Protein 6ORI (pdb70)

Foldseek 3Di:
DFDWLQDDDDDDPDADFFFFWFEKDKAWDACEDCQQVFFKIFIKIKTAGQAFDDDQQKKKKKAWFPLQQVFWDWKWWAAFDDDPQDIATFAWDPDPPPGTHRMTMAGCDVVHSHHYDRHDHAAMTMGGGIMTGGNDGNNVSDVVCPPVNCQFFFIKMKMFMFGVVVVRHTNPNHMAMAGHHYPVDCVVVVFAADPWPQQWFDAKAKIKGWADAFDAAQVRQGGQHHQTWIKIKIKTQTRGFAACVPGTDLDDKKKKKFWFLLCVVFFDWKWKWEADQDSGRGDGDRNRTHTQDIWDADPPPPDPRRRMTIDTDNDRCSRWVCNHRGSRMTIIMMIGHGNHHPVVSVVVVVTHWIKMKIAMGHPVRHGRHNSIYMHTRGGHD

InterPro domains:
  IPR005877 YSIRK Gram-positive signal peptide [PF04650] (18-41)
  IPR005877 YSIRK Gram-positive signal peptide [TIGR01168] (12-50)
  IPR012706 Rib/alpha/Esp surface antigen repeat [TIGR02331] (1009-1084)
  IPR012706 Rib/alpha/Esp surface antigen repeat [TIGR02331] (1088-1166)
  IPR012706 Rib/alpha/Esp surface antigen repeat [TIGR02331] (1170-1248)
  IPR012706 Rib/alpha/Esp surface antigen repeat [TIGR02331] (1252-1331)
  IPR012706 Rib/alpha/Esp surface antigen repeat [TIGR02331] (1334-1412)
  IPR012706 Rib/alpha/Esp surface antigen repeat [TIGR02331] (1416-1494)
  IPR012706 Rib/alpha/Esp surface antigen repeat [TIGR02331] (1498-1576)
  IPR012706 Rib/alpha/Esp surface antigen repeat [TIGR02331] (1580-1659)
  IPR012706 Rib/alpha/Esp surface antigen repeat [TIGR02331] (1662-1737)
  IPR013783 Immunoglobulin-like fold [G3DSA:2.60.40.10] (1728-1803)
  IPR019931 LPXTG cell wall anchor motif [PF00746] (1830-1872)
  IPR019931 LPXTG cell wall anchor motif [PS50847] (1837-1873)
  IPR041498 Bacterial Ig domain [PF17936] (1729-1807)
  IPR044055 Long Rib domain [PF18957] (643-741)
  IPR059115 Rib domain [PF08428] (572-639)
  IPR059115 Rib domain [PF08428] (998-1073)
  IPR059115 Rib domain [PF08428] (1077-1155)
  IPR059115 Rib domain [PF08428] (1159-1237)

Organism: Enterococcus faecalis (NCBI:txid1351)

Secondary structure (DSSP, 8-state):
--SGGG-SSS----BPPP-SEEEEEEEEPPB-GGGGGSSEEEEEEEEEESS---STTEEEEEEE-HHHHTTEEEEEEPPPSSS-PPPEEPEEEE-TTS-EEEEEEEESBGGGTSSB-TT--SS-EEEEEEEEEESS-HHHHHHHH-HHHHHHS--EEEEEEEEGGGTTEEEEEEEEEEE--BTT--GGGGSPBPSTTTTSEEEEEEEEEEEPTT-B-TTSS-B--TT-EEEEEEEEEESS---HHHH--SPSPEEEEE--GGGGGGEEEEEEEE----SSS----GGG-EEEEE-----STT-TTTTEEEEE-TTGGGT----TTS---EEEEEEEEESS-HHHHHHHH--PPEEEEEEEE-TTSPBPTT--EEEEE----

Nearest PDB structures (foldseek):
  6ori-assembly1_A  TM=1.003E+00  e=2.672E-83  Enterococcus faecalis
  7c7r-assembly2_A  TM=8.256E-01  e=6.782E-37  Staphylococcus aureus
  7c7u-assembly1_A  TM=8.226E-01  e=1.127E-35  Staphylococcus aureus
  7c7u-assembly2_B  TM=8.183E-01  e=2.722E-35  Staphylococcus aureus
  6avq-assembly1_A  TM=2.941E-01  e=1.364E-05  Homo sapiens

Radius of gyration: 20.1 Å; Cα contacts (8 Å, |Δi|>4): 1042; chains: 1; bounding box: 44×48×53 Å

B-factor: mean 13.06, std 10.18, range [2.98, 78.97]

Structure (mmCIF, N/CA/C/O backbone):
data_6ORI
#
_entry.id   6ORI
#
_cell.length_a   39.85
_cell.length_b   49.96
_cell.length_c   51.2399
_cell.angle_alpha   107.36
_cell.angle_beta   111.42
_cell.angle_gamma   90.43
#
_symmetry.space_group_name_H-M   'P 1'
#
loop_
_entity.id
_entity.type
_entity.pdbx_description
1 polymer EF0056
2 non-polymer 'CALCIUM ION'
3 water water
#
loop_
_atom_site.group_PDB
_atom_site.id
_atom_site.type_symbol
_atom_site.label_atom_id
_atom_site.label_alt_id
_atom_site.label_comp_id
_atom_site.label_asym_id
_atom_site.label_entity_id
_atom_site.label_seq_id
_atom_site.pdbx_PDB_ins_code
_atom_site.Cartn_x
_atom_site.Cartn_y
_atom_site.Cartn_z
_atom_site.occupancy
_atom_site.B_iso_or_equiv
_atom_site.auth_seq_id
_atom_site.auth_comp_id
_atom_site.auth_asym_id
_atom_site.auth_atom_id
_atom_site.pdbx_PDB_model_num
ATOM 1 N N . ASN A 1 11 ? -15.90500 -8.93200 -7.71700 1.000 40.30000 58 ASN A N 1
ATOM 2 C CA . ASN A 1 11 ? -15.07900 -8.54200 -6.57900 1.000 29.18000 58 ASN A CA 1
ATOM 3 C C . ASN A 1 11 ? -14.29700 -7.26200 -6.86500 1.000 30.99000 58 ASN A C 1
ATOM 4 O O . ASN A 1 11 ? -13.35300 -7.26400 -7.66300 1.000 18.97000 58 ASN A O 1
ATOM 9 N N . TYR A 1 12 ? -14.69600 -6.17700 -6.20200 1.000 18.38000 59 TYR A N 1
ATOM 10 C CA . TYR A 1 12 ? -14.03900 -4.88000 -6.36900 1.000 19.30000 59 TYR A CA 1
ATOM 11 C C . TYR A 1 12 ? -13.14500 -4.54900 -5.18000 1.000 14.90000 59 TYR A C 1
ATOM 12 O O . TYR A 1 12 ? -12.75100 -3.40000 -5.01100 1.000 18.39000 59 TYR A O 1
ATOM 21 N N . SER A 1 13 ? -12.82100 -5.54800 -4.36200 1.000 14.62000 60 SER A N 1
ATOM 22 C CA . SER A 1 13 ? -11.98300 -5.33900 -3.18100 1.000 17.18000 60 SER A CA 1
ATOM 23 C C . SER A 1 13 ? -10.50200 -5.21900 -3.53800 1.000 13.92000 60 SER A C 1
ATOM 24 O O . SER A 1 13 ? -10.03300 -5.76200 -4.55300 1.000 11.37000 60 SER A O 1
ATOM 27 N N . ALA A 1 14 ? -9.75400 -4.53600 -2.68400 1.000 13.57000 61 ALA A N 1
ATOM 28 C CA . ALA A 1 14 ? -8.32100 -4.39400 -2.90900 1.000 12.37000 61 ALA A CA 1
ATOM 29 C C . ALA A 1 14 ? -7.70300 -5.78400 -2.92200 1.000 9.35000 61 ALA A C 1
ATOM 30 O O . ALA A 1 14 ? -8.02600 -6.63500 -2.07000 1.000 11.42000 61 ALA A O 1
ATOM 32 N N . SER A 1 15 ? -6.85500 -6.03400 -3.91400 1.000 11.02000 62 SER A N 1
ATOM 33 C CA . SER A 1 15 ? -6.19400 -7.32300 -4.10100 1.000 10.48000 62 SER A CA 1
ATOM 34 C C . SER A 1 15 ? -7.17700 -8.46300 -4.37800 1.000 10.33000 62 SER A C 1
ATOM 35 O O . SER A 1 15 ? -6.78000 -9.60800 -4.35600 1.000 10.11000 62 SER A O 1
ATOM 38 N N . GLY A 1 16 ? -8.44300 -8.15200 -4.65300 1.000 12.10000 63 GLY A N 1
ATOM 39 C CA . GLY A 1 16 ? -9.43100 -9.20600 -4.87000 1.000 9.74000 63 GLY A CA 1
ATOM 40 C C . GLY A 1 16 ? -9.66000 -10.06500 -3.64000 1.000 16.71000 63 GLY A C 1
ATOM 41 O O . GLY A 1 16 ? -10.13700 -11.19500 -3.75200 1.000 17.35000 63 GLY A O 1
ATOM 42 N N . ASN A 1 17 ? -9.31900 -9.53500 -2.46900 1.000 11.72000 64 ASN A N 1
ATOM 43 C CA . ASN A 1 17 ? -9.42700 -10.27500 -1.22100 1.000 15.06000 64 ASN A CA 1
ATOM 44 C C . ASN A 1 17 ? -10.88000 -10.64700 -1.00100 1.000 16.66000 64 ASN A C 1
ATOM 45 O O . ASN A 1 17 ? -11.76200 -9.79500 -1.07400 1.000 18.40000 64 ASN A O 1
ATOM 50 N N A THR A 1 18 ? -11.13700 -11.92500 -0.74800 0.300 17.53000 65 THR A N 1
ATOM 51 N N B THR A 1 18 ? -11.11700 -11.91900 -0.69600 0.700 17.07000 65 THR A N 1
ATOM 52 C CA A THR A 1 18 ? -12.51300 -12.41100 -0.70800 0.300 27.92000 65 THR A CA 1
ATOM 53 C CA B THR A 1 18 ? -12.47300 -12.45600 -0.71000 0.700 27.84000 65 THR A CA 1
ATOM 54 C C A THR A 1 18 ? -13.22000 -12.10600 0.60800 0.300 32.66000 65 THR A C 1
ATOM 55 C C B THR A 1 18 ? -13.23300 -12.25300 0.60000 0.700 32.83000 65 THR A C 1
ATOM 56 O O A THR A 1 18 ? -14.38500 -11.70300 0.60600 0.300 32.62000 65 THR A O 1
ATOM 57 O O B THR A 1 18 ? -14.45200 -12.06700 0.58400 0.700 33.72000 65 THR A O 1
ATOM 64 N N . PHE A 1 19 ? -12.51600 -12.28500 1.72400 1.000 19.02000 66 PHE A N 1
ATOM 65 C CA . PHE A 1 19 ? -13.14300 -12.17800 3.04300 1.000 22.58000 66 PHE A CA 1
ATOM 66 C C . PHE A 1 19 ? -12.57000 -11.01600 3.84200 1.000 17.08000 66 PHE A C 1
ATOM 67 O O . PHE A 1 19 ? -11.38900 -10.99600 4.19700 1.000 21.43000 66 PHE A O 1
ATOM 75 N N . GLN A 1 20 ? -13.43400 -10.04400 4.11000 1.000 16.47000 67 GLN A N 1
ATOM 76 C CA . GLN A 1 20 ? -13.04600 -8.81000 4.77400 1.000 15.85000 67 GLN A CA 1
ATOM 77 C C . GLN A 1 20 ? -14.29700 -7.98700 5.03400 1.000 19.56000 67 GLN A C 1
ATOM 78 O O . GLN A 1 20 ? -15.38100 -8.29200 4.53200 1.000 20.25000 67 GLN A O 1
ATOM 84 N N . GLU A 1 21 ? -14.13900 -6.93100 5.81800 1.000 16.54000 68 GLU A N 1
ATOM 85 C CA . GLU A 1 21 ? -15.23400 -6.00700 6.07600 1.000 16.94000 68 GLU A CA 1
ATOM 86 C C . GLU A 1 21 ? -15.49100 -5.10700 4.87000 1.000 16.55000 68 GLU A C 1
ATOM 87 O O . GLU A 1 21 ? -14.58900 -4.40600 4.40900 1.000 15.78000 68 GLU A O 1
ATOM 93 N N . ASN A 1 22 ? -16.72500 -5.13400 4.36200 1.000 18.89000 69 ASN A N 1
ATOM 94 C CA . ASN A 1 22 ? -17.16100 -4.24200 3.28000 1.000 17.92000 69 ASN A CA 1
ATOM 95 C C . ASN A 1 22 ? -18.46600 -3.55000 3.66300 1.000 19.19000 69 ASN A C 1
ATOM 96 O O . ASN A 1 22 ? -19.48500 -3.75600 3.00900 1.000 20.74000 69 ASN A O 1
ATOM 101 N N . PRO A 1 23 ? -18.44200 -2.75100 4.74000 1.000 18.04000 70 PRO A N 1
ATOM 102 C CA . PRO A 1 23 ? -19.64400 -2.08300 5.25600 1.000 17.06000 70 PRO A CA 1
ATOM 103 C C . PRO A 1 23 ? -20.09000 -0.87100 4.44300 1.000 15.29000 70 PRO A C 1
ATOM 104 O O . PRO A 1 23 ? -21.20500 -0.39200 4.66000 1.000 23.12000 70 PRO A O 1
ATOM 108 N N . GLY A 1 24 ? -19.24000 -0.37900 3.55200 1.000 15.18000 71 GLY A N 1
ATOM 109 C CA . GLY A 1 24 ? -19.54200 0.83000 2.81600 1.000 14.73000 71 GLY A CA 1
ATOM 110 C C . GLY A 1 24 ? -18.52000 1.88000 3.18100 1.000 11.83000 71 GLY A C 1
ATOM 111 O O . GLY A 1 24 ? -17.54000 1.58300 3.86400 1.000 14.14000 71 GLY A O 1
ATOM 112 N N .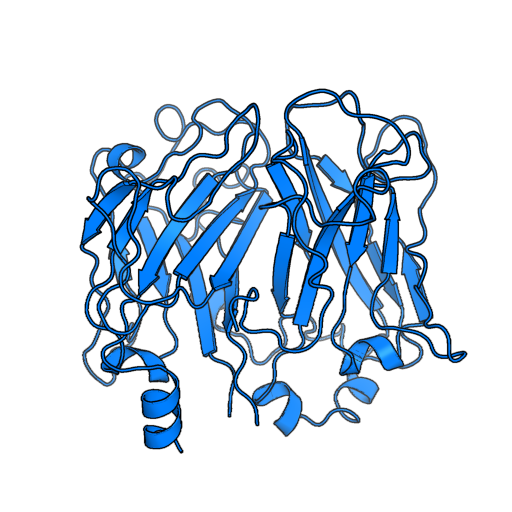 TYR A 1 25 ? -18.76000 3.09900 2.71900 1.000 14.10000 72 TYR A N 1
ATOM 113 C CA . TYR A 1 25 ? -17.78800 4.17600 2.82600 1.000 11.94000 72 TYR A CA 1
ATOM 114 C C . TYR A 1 25 ? -18.36600 5.35600 3.55900 1.000 13.13000 72 TYR A C 1
ATOM 115 O O . TYR A 1 25 ? -19.54300 5.68600 3.41500 1.000 14.68000 72 TYR A O 1
ATOM 124 N N . THR A 1 26 ? -17.52800 5.99400 4.36800 1.000 8.81000 73 THR A N 1
ATOM 125 C CA . THR A 1 26 ? -17.86500 7.29300 4.91600 1.000 10.14000 73 THR A CA 1
ATOM 126 C C . THR A 1 26 ? -17.75000 8.33500 3.79300 1.000 9.54000 73 THR A C 1
ATOM 127 O O . THR A 1 26 ? -17.17600 8.07200 2.72300 1.000 9.10000 73 THR A O 1
ATOM 131 N N . LYS A 1 27 ? -18.24500 9.53600 4.05300 1.000 10.52000 74 LYS A N 1
ATOM 132 C CA . LYS A 1 27 ? -17.89400 10.66400 3.22400 1.000 8.77000 74 LYS A CA 1
ATOM 133 C C . LYS A 1 27 ? -16.37500 10.79000 3.21400 1.000 8.65000 74 LYS A C 1
ATOM 134 O O . LYS A 1 27 ? -15.68300 10.30400 4.12100 1.000 8.91000 74 LYS A O 1
ATOM 140 N N . ASN A 1 28 ? -15.84800 11.45800 2.20500 1.000 7.75000 75 ASN A N 1
ATOM 141 C CA . ASN A 1 28 ? -14.42000 11.66800 2.12100 1.000 8.35000 75 ASN A CA 1
ATOM 142 C C . ASN A 1 28 ? -13.99100 12.66700 3.17000 1.000 9.24000 75 ASN A C 1
ATOM 143 O O . ASN A 1 28 ? -14.54000 13.76600 3.28200 1.000 12.09000 75 ASN A O 1
ATOM 148 N N . TYR A 1 29 ? -13.04900 12.24000 3.99400 1.000 6.44000 76 TYR A N 1
ATOM 149 C CA . TYR A 1 29 ? -12.55600 13.04100 5.10500 1.000 7.66000 76 TYR A CA 1
ATOM 150 C C . TYR A 1 29 ? -11.18300 13.63000 4.75200 1.000 6.03000 76 TYR A C 1
ATOM 151 O O . TYR A 1 29 ? -10.81600 13.68400 3.59800 1.000 7.87000 76 TYR A O 1
ATOM 160 N N . ASN A 1 30 ? -10.42200 14.04700 5.75300 1.000 6.54000 77 ASN A N 1
ATOM 161 C CA . ASN A 1 30 ? -9.18300 14.76900 5.52900 1.000 7.93000 77 ASN A CA 1
ATOM 162 C C . ASN A 1 30 ? -7.95100 13.99000 5.98200 1.000 8.77000 77 ASN A C 1
ATOM 163 O O . ASN A 1 30 ? -6.87800 14.55300 6.14100 1.000 7.86000 77 ASN A O 1
ATOM 168 N N . PHE A 1 31 ? -8.11400 12.70000 6.20000 1.000 6.43000 78 PHE A N 1
ATOM 169 C CA . PHE A 1 31 ? -6.96300 11.80400 6.37900 1.000 5.66000 78 PHE A CA 1
ATOM 170 C C . PHE A 1 31 ? -6.36600 11.56000 5.01400 1.000 7.06000 78 PHE A C 1
ATOM 171 O O . PHE A 1 31 ? -7.10100 11.55000 4.02100 1.000 7.18000 78 PHE A O 1
ATOM 179 N N . SER A 1 32 ? -5.05900 11.34400 4.91500 1.000 5.66000 79 SER A N 1
ATOM 180 C CA . SER A 1 32 ? -4.46200 11.06700 3.61900 1.000 5.49000 79 SER A CA 1
ATOM 181 C C . SER A 1 32 ? -3.55900 9.85400 3.57600 1.000 4.18000 79 SER A C 1
ATOM 182 O O . SER A 1 32 ? -3.24500 9.40800 2.49200 1.000 6.19000 79 SER A O 1
ATOM 185 N N . ASP A 1 33 ? -3.16200 9.27900 4.70200 1.000 4.10000 80 ASP A N 1
ATOM 186 C CA . ASP A 1 33 ? -2.30100 8.10300 4.62800 1.000 4.50000 80 ASP A CA 1
ATOM 187 C C . ASP A 1 33 ? -2.42900 7.24800 5.86700 1.000 4.44000 80 ASP A C 1
ATOM 188 O O . ASP A 1 33 ? -2.59600 7.74500 6.97900 1.000 5.63000 80 ASP A O 1
ATOM 193 N N . LEU A 1 34 ? -2.37000 5.94100 5.62700 1.000 5.34000 81 LEU A N 1
ATOM 194 C CA . LEU A 1 34 ? -2.30400 4.94500 6.68800 1.000 5.61000 81 LEU A CA 1
ATOM 195 C C . LEU A 1 34 ? -1.60500 3.74500 6.09400 1.000 4.84000 81 LEU A C 1
ATOM 196 O O . LEU A 1 34 ? -2.03300 3.21500 5.07100 1.000 6.72000 81 LEU A O 1
ATOM 201 N N . GLN A 1 35 ? -0.48200 3.34300 6.68400 1.000 4.29000 82 GLN A N 1
ATOM 202 C CA . GLN A 1 35 ? 0.31200 2.24200 6.16000 1.000 4.51000 82 GLN A CA 1
ATOM 203 C C . GLN A 1 35 ? 0.77900 1.33200 7.27300 1.000 4.92000 82 GLN A C 1
ATOM 204 O O . GLN A 1 35 ? 1.05200 1.78800 8.38300 1.000 5.20000 82 GLN A O 1
ATOM 210 N N . PHE A 1 36 ? 0.87600 0.04000 6.95000 1.000 5.11000 83 PHE A N 1
ATOM 211 C CA . PHE A 1 36 ? 1.42700 -1.00000 7.81400 1.000 4.95000 83 PHE A CA 1
ATOM 212 C C . PHE A 1 36 ? 2.69100 -1.50800 7.16800 1.000 5.03000 83 PHE A C 1
ATOM 213 O O . PHE A 1 36 ? 2.66400 -1.98000 6.03300 1.000 7.04000 83 PHE A O 1
ATOM 221 N N . ASN A 1 37 ? 3.80800 -1.38900 7.88700 1.000 4.14000 84 ASN A N 1
ATOM 222 C CA . ASN A 1 37 ? 5.11000 -1.71300 7.31500 1.000 4.63000 84 ASN A CA 1
ATOM 223 C C . ASN A 1 37 ? 5.83400 -2.75000 8.17900 1.000 4.62000 84 ASN A C 1
ATOM 224 O O . ASN A 1 37 ? 6.58700 -2.40000 9.08300 1.000 5.55000 84 ASN A O 1
ATOM 229 N N . PRO A 1 38 ? 5.61000 -4.03300 7.87900 1.000 5.10000 85 PRO A N 1
ATOM 230 C CA . PRO A 1 38 ? 6.27100 -5.12100 8.60800 1.000 5.86000 85 PRO A CA 1
ATOM 231 C C . PRO A 1 38 ? 7.63000 -5.46400 8.01600 1.000 5.88000 85 PRO A C 1
ATOM 232 O O . PRO A 1 38 ? 7.84100 -5.32400 6.78600 1.000 8.68000 85 PRO A O 1
ATOM 236 N N A LYS A 1 39 ? 8.56100 -5.90100 8.85700 0.430 6.35000 86 LYS A N 1
ATOM 237 N N B LYS A 1 39 ? 8.53800 -5.92300 8.86300 0.570 6.33000 86 LYS A N 1
ATOM 238 C CA A LYS A 1 39 ? 9.83400 -6.41500 8.35500 0.430 6.71000 86 LYS A CA 1
ATOM 239 C CA B LYS A 1 39 ? 9.79200 -6.47400 8.37500 0.570 6.84000 86 LYS A CA 1
ATOM 240 C C A LYS A 1 39 ? 9.60800 -7.76400 7.66700 0.430 6.65000 86 LYS A C 1
ATOM 241 C C B LYS A 1 39 ? 9.53100 -7.75800 7.58600 0.570 6.82000 86 LYS A C 1
ATOM 242 O O A LYS A 1 39 ? 8.70200 -8.50900 8.03900 0.430 9.00000 86 LYS A O 1
ATOM 243 O O B LYS A 1 39 ? 8.53100 -8.45600 7.79400 0.570 7.69000 86 LYS A O 1
ATOM 254 N N . ALA A 1 40 ? 10.43700 -8.08700 6.67600 1.000 8.13000 87 ALA A N 1
ATOM 255 C CA . ALA A 1 40 ? 10.35900 -9.35800 5.95800 1.000 9.01000 87 ALA A CA 1
ATOM 256 C C . ALA A 1 40 ? 10.52600 -10.56400 6.88300 1.000 8.88000 87 ALA A C 1
ATOM 257 O O . ALA A 1 40 ? 11.29000 -10.49700 7.85600 1.000 10.27000 87 ALA A O 1
ATOM 259 N N . ILE A 1 41 ? 9.79200 -11.63500 6.59000 1.000 7.83000 88 ILE A N 1
ATOM 260 C CA . ILE A 1 41 ? 9.84000 -12.87500 7.37700 1.000 8.56000 88 ILE A CA 1
ATOM 261 C C . ILE A 1 41 ? 10.89500 -13.76300 6.74000 1.000 11.65000 88 ILE A C 1
ATOM 262 O O . ILE A 1 41 ? 10.58500 -14.69200 5.98900 1.000 12.99000 88 ILE A O 1
ATOM 267 N N . THR A 1 42 ? 12.13800 -13.43900 7.03800 1.000 12.02000 89 THR A N 1
ATOM 268 C CA . THR A 1 42 ? 13.28000 -14.07600 6.41700 1.000 13.14000 89 THR A CA 1
ATOM 269 C C . THR A 1 42 ? 14.35200 -14.35200 7.44900 1.000 15.27000 89 THR A C 1
ATOM 270 O O . THR A 1 42 ? 14.41900 -13.71400 8.51000 1.000 15.83000 89 THR A O 1
ATOM 274 N N . GLY A 1 43 ? 15.19800 -15.31900 7.12100 1.000 12.21000 90 GLY A N 1
ATOM 275 C CA . GLY A 1 43 ? 16.36500 -15.61800 7.91700 1.000 14.13000 90 GLY A CA 1
ATOM 276 C C . GLY A 1 43 ? 16.01600 -15.99300 9.33700 1.000 9.78000 90 GLY A C 1
ATOM 277 O O . GLY A 1 43 ? 15.18700 -16.86100 9.58100 1.000 13.36000 90 GLY A O 1
ATOM 278 N N . ASP A 1 44 ? 16.67300 -15.31300 10.25700 1.000 12.19000 91 ASP A N 1
ATOM 279 C CA . ASP A 1 44 ? 16.58100 -15.64800 11.65900 1.000 9.31000 91 ASP A CA 1
ATOM 280 C C . ASP A 1 44 ? 15.19800 -15.35300 12.24000 1.000 9.00000 91 ASP A C 1
ATOM 281 O O . ASP A 1 44 ? 14.88100 -15.85300 13.28900 1.000 8.66000 91 ASP A O 1
ATOM 286 N N . VAL A 1 45 ? 14.38600 -14.55100 11.55400 1.000 9.51000 92 VAL A N 1
ATOM 287 C CA . VAL A 1 45 ? 13.03000 -14.27400 12.02100 1.000 7.53000 92 VAL A CA 1
ATOM 288 C C . VAL A 1 45 ? 12.24500 -15.57000 12.14200 1.000 8.02000 92 VAL A C 1
ATOM 289 O O . VAL A 1 45 ? 11.41300 -15.72700 13.03000 1.000 7.53000 92 VAL A O 1
ATOM 293 N N . LEU A 1 46 ? 12.49000 -16.51500 11.24300 1.000 8.69000 93 LEU A N 1
ATOM 294 C CA . LEU A 1 46 ? 11.75000 -17.76600 11.24500 1.000 10.21000 93 LEU A CA 1
ATOM 295 C C . LEU A 1 46 ? 11.98400 -18.60200 12.50600 1.000 8.40000 93 LEU A C 1
ATOM 296 O O . LEU A 1 46 ? 11.14000 -19.41200 12.90600 1.000 9.99000 93 LEU A O 1
ATOM 301 N N A GLN A 1 47 ? 13.12400 -18.39400 13.14500 0.410 6.78000 94 GLN A N 1
ATOM 302 N N B GLN A 1 47 ? 13.13900 -18.41300 13.14700 0.590 6.77000 94 GLN A N 1
ATOM 303 C CA A GLN A 1 47 ? 13.46600 -19.17000 14.31800 0.410 8.16000 94 GLN A CA 1
ATOM 304 C CA B GLN A 1 47 ? 13.48400 -19.16000 14.35900 0.590 8.23000 94 GLN A CA 1
ATOM 305 C C A GLN A 1 47 ? 12.87000 -18.54200 15.58200 0.410 7.96000 94 GLN A C 1
ATOM 306 C C B GLN A 1 47 ? 13.07900 -18.39900 15.62100 0.590 7.68000 94 GLN A C 1
ATOM 307 O O A GLN A 1 47 ? 12.90800 -19.14800 16.66700 0.410 8.69000 94 GLN A O 1
ATOM 308 O O B GLN A 1 47 ? 13.47000 -18.74800 16.74600 0.590 9.45000 94 GLN A O 1
ATOM 319 N N . GLY A 1 48 ? 12.28700 -17.34800 15.42600 1.000 7.34000 95 GLY A N 1
ATOM 320 C CA . GLY A 1 48 ? 11.63000 -16.64400 16.52700 1.000 5.95000 95 GLY A CA 1
ATOM 321 C C . GLY A 1 48 ? 10.12400 -16.56200 16.30800 1.000 6.17000 95 GLY A C 1
ATOM 322 O O . GLY A 1 48 ? 9.58700 -17.13400 15.34800 1.000 7.09000 95 GLY A O 1
ATOM 323 N N . ASN A 1 49 ? 9.43000 -15.86700 17.21700 1.000 5.35000 96 ASN A N 1
ATOM 324 C CA . ASN A 1 49 ? 7.97100 -15.82600 17.20700 1.000 7.02000 96 ASN A CA 1
ATOM 325 C C . ASN A 1 49 ? 7.41400 -14.42100 17.08900 1.000 4.81000 96 ASN A C 1
ATOM 326 O O . ASN A 1 49 ? 6.30200 -14.14400 17.55100 1.000 4.81000 96 ASN A O 1
ATOM 331 N N . THR A 1 50 ? 8.17600 -13.52600 16.48400 1.000 5.01000 97 THR A N 1
ATOM 332 C CA . THR A 1 50 ? 7.74000 -12.13700 16.35000 1.000 5.94000 97 THR A CA 1
ATOM 333 C C . THR A 1 50 ? 7.90300 -11.57900 14.93900 1.000 6.28000 97 THR A C 1
ATOM 334 O O . THR A 1 50 ? 8.81800 -11.92900 14.19900 1.000 5.86000 97 THR A O 1
ATOM 338 N N . ILE A 1 51 ? 6.99900 -10.67100 14.59800 1.000 4.75000 98 ILE A N 1
ATOM 339 C CA . ILE A 1 51 ? 7.17400 -9.82500 13.41400 1.000 6.02000 98 ILE A CA 1
ATOM 340 C C . ILE A 1 51 ? 7.18000 -8.37200 13.87000 1.000 5.25000 98 ILE A C 1
ATOM 341 O O . ILE A 1 51 ? 6.21000 -7.90900 14.47600 1.000 5.66000 98 ILE A O 1
ATOM 346 N N . ASP A 1 52 ? 8.25700 -7.65400 13.57200 1.000 5.69000 99 ASP A N 1
ATOM 347 C CA . ASP A 1 52 ? 8.36200 -6.24400 13.89000 1.000 6.70000 99 ASP A CA 1
ATOM 348 C C . ASP A 1 52 ? 7.67100 -5.42900 12.80200 1.000 4.87000 99 ASP A C 1
ATOM 349 O O . ASP A 1 52 ? 7.69800 -5.81800 11.61700 1.000 5.99000 99 ASP A O 1
ATOM 354 N N . PHE A 1 53 ? 7.12000 -4.27500 13.17500 1.000 4.57000 100 PHE A N 1
ATOM 355 C CA . PHE A 1 53 ? 6.44000 -3.40800 12.20500 1.000 5.10000 100 PHE A CA 1
ATOM 356 C C . PHE A 1 53 ? 6.39800 -1.97700 12.70000 1.000 4.34000 100 PHE A C 1
ATOM 357 O O . PHE A 1 53 ? 6.63100 -1.71800 13.87500 1.000 5.10000 100 PHE A O 1
ATOM 365 N N . GLU A 1 54 ? 6.05700 -1.06600 11.79800 1.000 4.47000 101 GLU A N 1
ATOM 366 C CA . GLU A 1 54 ? 5.70300 0.30400 12.13600 1.000 4.09000 101 GLU A CA 1
ATOM 367 C C . GLU A 1 54 ? 4.39500 0.62900 11.43700 1.000 4.44000 101 GLU A C 1
ATOM 368 O O . GLU A 1 54 ? 4.02500 -0.00800 10.42500 1.000 5.66000 101 GLU A O 1
ATOM 374 N N . VAL A 1 55 ? 3.69000 1.61200 11.98700 1.000 4.34000 102 VAL A N 1
ATOM 375 C CA . VAL A 1 55 ? 2.47500 2.13900 11.36300 1.000 3.26000 102 VAL A CA 1
ATOM 376 C C . VAL A 1 55 ? 2.73100 3.59700 11.01600 1.000 3.69000 102 VAL A C 1
ATOM 377 O O . VAL A 1 55 ? 3.28400 4.34100 11.82700 1.000 4.38000 102 VAL A O 1
ATOM 381 N N . TYR A 1 56 ? 2.38300 3.98500 9.78800 1.000 4.96000 103 TYR A N 1
ATOM 382 C CA . TYR A 1 56 ? 2.47700 5.37700 9.37200 1.000 4.06000 103 TYR A CA 1
ATOM 383 C C . TYR A 1 56 ? 1.08700 5.94900 9.20200 1.000 4.18000 103 TYR A C 1
ATOM 384 O O . TYR A 1 56 ? 0.17000 5.26500 8.74400 1.000 5.49000 103 TYR A O 1
ATOM 393 N N . GLY A 1 57 ? 0.92900 7.21000 9.56400 1.000 4.43000 104 GLY A N 1
ATOM 394 C CA . GLY A 1 57 ? -0.33900 7.88900 9.43700 1.000 4.14000 104 GLY A CA 1
ATOM 395 C C . GLY A 1 57 ? -0.15600 9.33700 9.12500 1.000 4.83000 104 GLY A C 1
ATOM 396 O O . GLY A 1 57 ? 0.80500 9.95600 9.57600 1.000 5.28000 104 GLY A O 1
ATOM 397 N N . LYS A 1 58 ? -1.06700 9.89200 8.34000 1.000 5.37000 105 LYS A N 1
ATOM 398 C CA . LYS A 1 58 ? -1.04300 11.31800 8.08600 1.000 5.15000 105 LYS A CA 1
ATOM 399 C C . LYS A 1 58 ? -2.45500 11.81800 7.85800 1.000 5.86000 105 LYS A C 1
ATOM 400 O O . LYS A 1 58 ? -3.28100 11.18700 7.15000 1.000 6.08000 105 LYS A O 1
ATOM 406 N N . HIS A 1 59 ? -2.72500 12.98700 8.42200 1.000 5.00000 106 HIS A N 1
ATOM 407 C CA . HIS A 1 59 ? -3.95600 13.72300 8.13200 1.000 5.77000 106 HIS A CA 1
ATOM 408 C C . HIS A 1 59 ? -3.63000 15.18300 7.86400 1.000 6.77000 106 HIS A C 1
ATOM 409 O O . HIS A 1 59 ? -2.51800 15.66100 8.14300 1.000 5.63000 106 HIS A O 1
ATOM 416 N N . ASN A 1 60 ? -4.58800 15.88000 7.26400 1.000 6.12000 107 ASN A N 1
ATOM 417 C CA . ASN A 1 60 ? -4.31400 17.16600 6.63900 1.000 6.27000 107 ASN A CA 1
ATOM 418 C C . ASN A 1 60 ? -5.00100 18.31500 7.34800 1.000 7.47000 107 ASN A C 1
ATOM 419 O O . ASN A 1 60 ? -4.63500 19.48300 7.12000 1.000 8.17000 107 ASN A O 1
ATOM 424 N N A ILE A 1 61 ? -6.01200 18.00400 8.15400 0.360 7.69000 108 ILE A N 1
ATOM 425 N N B ILE A 1 61 ? -5.97200 17.98600 8.20100 0.640 7.64000 108 ILE A N 1
ATOM 426 C CA A ILE A 1 61 ? -6.63900 18.98600 9.03100 0.360 8.17000 108 ILE A CA 1
ATOM 427 C CA B ILE A 1 61 ? -6.72300 18.95000 9.00800 0.640 8.01000 108 ILE A CA 1
ATOM 428 C C A ILE A 1 61 ? -6.69400 18.35500 10.40200 0.360 8.55000 108 ILE A C 1
ATOM 429 C C B ILE A 1 61 ? -6.80900 18.35300 10.40200 0.640 8.48000 108 ILE A C 1
ATOM 430 O O A ILE A 1 61 ? -6.71100 17.13600 10.52500 0.360 9.55000 108 ILE A O 1
ATOM 431 O O B ILE A 1 61 ? -6.94900 17.14200 10.54100 0.640 9.41000 108 ILE A O 1
ATOM 440 N N . ALA A 1 62 ? -6.70900 19.17900 11.43500 1.000 7.38000 109 ALA A N 1
ATOM 441 C CA . ALA A 1 62 ? -6.71400 18.66700 12.78000 1.000 7.79000 109 ALA A CA 1
ATOM 442 C C . ALA A 1 62 ? -7.89400 17.72200 12.99600 1.000 8.98000 109 ALA A C 1
ATOM 443 O O . ALA A 1 62 ? -9.00000 17.96200 12.50900 1.000 9.94000 109 ALA A O 1
ATOM 445 N N . ALA A 1 63 ? -7.63100 16.62000 13.68500 1.000 7.88000 110 ALA A N 1
ATOM 446 C CA . ALA A 1 63 ? -8.63600 15.62300 13.98600 1.000 8.30000 110 ALA A CA 1
ATOM 447 C C . ALA A 1 63 ? -8.55100 15.28900 15.46100 1.000 8.51000 110 ALA A C 1
ATOM 448 O O . ALA A 1 63 ? -7.55100 15.55200 16.11500 1.000 7.65000 110 ALA A O 1
ATOM 450 N N . SER A 1 64 ? -9.61100 14.70700 15.99300 1.000 9.66000 111 SER A N 1
ATOM 451 C CA . SER A 1 64 ? -9.67200 14.39400 17.41000 1.000 7.83000 111 SER A CA 1
ATOM 452 C C . SER A 1 64 ? -10.71600 13.33500 17.64900 1.000 7.84000 111 SER A C 1
ATOM 453 O O . SER A 1 64 ? -11.45900 12.96200 16.73800 1.000 8.37000 111 SER A O 1
ATOM 456 N N . THR A 1 65 ? -10.73800 12.89600 18.89900 1.000 7.69000 112 THR A N 1
ATOM 457 C CA . THR A 1 65 ? -11.71300 11.96500 19.46800 1.000 9.64000 112 THR A CA 1
ATOM 458 C C . THR A 1 65 ? -11.46200 10.50100 19.14600 1.000 8.23000 112 THR A C 1
ATOM 459 O O . THR A 1 65 ? -10.70100 10.17000 18.24700 1.000 7.21000 112 THR A O 1
ATOM 463 N N . ALA A 1 66 ? -12.14400 9.64200 19.89100 1.000 9.72000 113 ALA A N 1
ATOM 464 C CA . ALA A 1 66 ? -12.12300 8.20500 19.69500 1.000 7.45000 113 ALA A CA 1
ATOM 465 C C . ALA A 1 66 ? -12.96900 7.75500 18.51300 1.000 6.86000 113 ALA A C 1
ATOM 466 O O . ALA A 1 66 ? -13.11100 6.56400 18.29800 1.000 7.63000 113 ALA A O 1
ATOM 468 N N . ASN A 1 67 ? -13.51800 8.67800 17.73000 1.000 7.19000 114 ASN A N 1
ATOM 469 C CA . ASN A 1 67 ? -14.30500 8.27800 16.57400 1.000 6.86000 114 ASN A CA 1
ATOM 470 C C . ASN A 1 67 ? -13.54800 7.40300 15.57500 1.000 7.15000 114 ASN A C 1
ATOM 471 O O . ASN A 1 67 ? -14.12700 6.54100 14.92100 1.000 6.97000 114 ASN A O 1
ATOM 476 N N . TRP A 1 68 ? -12.26800 7.70700 15.44200 1.000 5.61000 115 TRP A N 1
ATOM 477 C CA . TRP A 1 68 ? -11.41400 7.18000 14.39100 1.000 4.37000 115 TRP A CA 1
ATOM 478 C C . TRP A 1 68 ? -10.67300 5.96900 14.91100 1.000 4.90000 115 TRP A C 1
ATOM 479 O O . TRP A 1 68 ? -9.88900 6.06100 15.85400 1.000 5.79000 115 TRP A O 1
ATOM 490 N N . GLU A 1 69 ? -10.93200 4.83100 14.27800 1.000 5.05000 116 GLU A N 1
ATOM 491 C CA . GLU A 1 69 ? -10.35900 3.55600 14.72500 1.000 4.49000 116 GLU A CA 1
ATOM 492 C C . GLU A 1 69 ? -9.60400 2.86900 13.60100 1.000 5.36000 116 GLU A C 1
ATOM 493 O O . GLU A 1 69 ? -10.14500 2.62700 12.52400 1.000 5.38000 116 GLU A O 1
ATOM 499 N N . ILE A 1 70 ? -8.35200 2.54200 13.86900 1.000 3.96000 117 ILE A N 1
ATOM 500 C CA . ILE A 1 70 ? -7.53000 1.81300 12.92700 1.000 4.53000 117 ILE A CA 1
ATOM 501 C C . ILE A 1 70 ? -7.82700 0.34100 13.10300 1.000 5.83000 117 ILE A C 1
ATOM 502 O O . ILE A 1 70 ? -7.87500 -0.15700 14.24700 1.000 5.92000 117 ILE A O 1
ATOM 507 N N . ARG A 1 71 ? -8.07800 -0.34400 12.00100 1.000 3.83000 118 ARG A N 1
ATOM 508 C CA . ARG A 1 71 ? -8.26000 -1.77200 12.00500 1.000 4.16000 118 ARG A CA 1
ATOM 509 C C . ARG A 1 71 ? -7.17500 -2.43400 11.19300 1.000 4.50000 118 ARG A C 1
ATOM 510 O O . ARG A 1 71 ? -6.76500 -1.93200 10.14000 1.000 4.59000 118 ARG A O 1
ATOM 518 N N . LEU A 1 72 ? -6.66500 -3.54900 11.71300 1.000 5.12000 119 LEU A N 1
ATOM 519 C CA . LEU A 1 72 ? -5.60100 -4.31700 11.07600 1.000 4.35000 119 LEU A CA 1
ATOM 520 C C . LEU A 1 72 ? -6.12100 -5.74200 10.92500 1.000 4.64000 119 LEU A C 1
ATOM 521 O O . LEU A 1 72 ? -6.39200 -6.43000 11.91800 1.000 4.74000 119 LEU A O 1
ATOM 526 N N A GLN A 1 73 ? -6.22800 -6.19100 9.68300 0.490 4.21000 120 GLN A N 1
ATOM 527 N N B GLN A 1 73 ? -6.31200 -6.16800 9.67900 0.510 4.20000 120 GLN A N 1
ATOM 528 C CA A GLN A 1 73 ? -6.66400 -7.54000 9.36200 0.490 4.45000 120 GLN A CA 1
ATOM 529 C CA B GLN A 1 73 ? -6.67300 -7.54400 9.35700 0.510 4.43000 120 GLN A CA 1
ATOM 530 C C A GLN A 1 73 ? -5.46400 -8.33900 8.89300 0.490 4.59000 120 GLN A C 1
ATOM 531 C C B GLN A 1 73 ? -5.40200 -8.29200 8.96600 0.510 4.60000 120 GLN A C 1
ATOM 532 O O A GLN A 1 73 ? -4.76100 -7.90700 7.96900 0.490 4.46000 120 GLN A O 1
ATOM 533 O O B GLN A 1 73 ? -4.58300 -7.77600 8.18100 0.510 3.71000 120 GLN A O 1
ATOM 544 N N . LEU A 1 74 ? -5.22800 -9.49400 9.52000 1.000 3.64000 121 LEU A N 1
ATOM 545 C CA . LEU A 1 74 ? -4.10800 -10.35700 9.16100 1.000 4.00000 121 LEU A CA 1
ATOM 546 C C . LEU A 1 74 ? -4.63200 -11.64600 8.56100 1.000 5.78000 121 LEU A C 1
ATOM 547 O O . LEU A 1 74 ? -5.65700 -12.16300 8.96300 1.000 5.80000 121 LEU A O 1
ATOM 552 N N . ASP A 1 75 ? -3.89100 -12.17600 7.60600 1.000 4.47000 122 ASP A N 1
ATOM 553 C CA . ASP A 1 75 ? -4.18600 -13.46600 7.03100 1.000 5.65000 122 ASP A CA 1
ATOM 554 C C . ASP A 1 75 ? -4.62500 -14.44500 8.09600 1.000 4.48000 122 ASP A C 1
ATOM 555 O O . ASP A 1 75 ? -3.93300 -14.59300 9.10200 1.000 5.12000 122 ASP A O 1
ATOM 560 N N . GLU A 1 76 ? -5.73000 -15.13500 7.86200 1.000 5.64000 123 GLU A N 1
ATOM 561 C CA . GLU A 1 76 ? -6.22500 -16.12800 8.81400 1.000 5.84000 123 GLU A CA 1
ATOM 562 C C . GLU A 1 76 ? -5.16300 -17.15100 9.19500 1.000 6.08000 123 GLU A C 1
ATOM 563 O O . GLU A 1 76 ? -5.14600 -17.65400 10.33900 1.000 8.37000 123 GLU A O 1
ATOM 569 N N . ARG A 1 77 ? -4.27600 -17.48600 8.26100 1.000 5.95000 124 ARG A N 1
ATOM 570 C CA . ARG A 1 77 ? -3.28300 -18.51700 8.51000 1.000 6.69000 124 ARG A CA 1
ATOM 571 C C . ARG A 1 77 ? -2.26300 -18.06700 9.54400 1.000 6.55000 124 ARG A C 1
ATOM 572 O O . ARG A 1 77 ? -1.66300 -18.89400 10.23000 1.000 8.95000 124 ARG A O 1
ATOM 580 N N . LEU A 1 78 ? -2.02400 -16.75600 9.64300 1.000 6.00000 125 LEU A N 1
ATOM 581 C CA . LEU A 1 78 ? -1.21400 -16.19500 10.71700 1.000 6.42000 125 LEU A CA 1
ATOM 582 C C . LEU A 1 78 ? -2.05800 -15.91000 11.94000 1.000 5.71000 125 LEU A C 1
ATOM 583 O O . LEU A 1 78 ? -1.61700 -16.14900 13.06500 1.000 5.98000 125 LEU A O 1
ATOM 588 N N . ALA A 1 79 ? -3.23900 -15.34600 11.73300 1.000 6.09000 126 ALA A N 1
ATOM 589 C CA . ALA A 1 79 ? -4.06600 -14.86700 12.82800 1.000 5.99000 126 ALA A CA 1
ATOM 590 C C . ALA A 1 79 ? -4.36700 -15.97000 13.84100 1.000 4.85000 126 ALA A C 1
ATOM 591 O O . ALA A 1 79 ? -4.42500 -15.72000 15.05800 1.000 6.84000 126 ALA A O 1
ATOM 593 N N . GLN A 1 80 ? -4.53000 -17.19600 13.37000 1.000 6.13000 127 GLN A N 1
ATOM 594 C CA . GLN A 1 80 ? -4.85300 -18.30300 14.26100 1.000 7.64000 127 GLN A CA 1
ATOM 595 C C . GLN A 1 80 ? -3.80900 -18.49900 15.36200 1.000 7.88000 127 GLN A C 1
ATOM 596 O O . GLN A 1 80 ? -4.12100 -19.07500 16.40300 1.000 8.93000 127 GLN A O 1
ATOM 602 N N . TYR A 1 81 ? -2.59200 -18.00600 15.14100 1.000 5.34000 128 TYR A N 1
ATOM 603 C CA . TYR A 1 81 ? -1.49400 -18.16900 16.09700 1.000 5.51000 128 TYR A CA 1
ATOM 604 C C . TYR A 1 81 ? -1.02800 -16.87800 16.74500 1.000 4.76000 128 TYR A C 1
ATOM 605 O O . TYR A 1 81 ? -0.05300 -16.86500 17.48300 1.000 5.90000 128 TYR A O 1
ATOM 614 N N . VAL A 1 82 ? -1.70100 -15.76700 16.49300 1.000 4.65000 129 VAL A N 1
ATOM 615 C CA . VAL A 1 82 ? -1.31700 -14.50200 17.12400 1.000 4.65000 129 VAL A CA 1
ATOM 616 C C . VAL A 1 82 ? -1.75500 -14.49800 18.58500 1.000 6.11000 129 VAL A C 1
ATOM 617 O O . VAL A 1 82 ? -2.90300 -14.81900 18.88900 1.000 7.43000 129 VAL A O 1
ATOM 621 N N . GLU A 1 83 ? -0.83200 -14.16400 19.48600 1.000 5.69000 130 GLU A N 1
ATOM 622 C CA . GLU A 1 83 ? -1.16700 -13.98900 20.89300 1.000 6.79000 130 GLU A CA 1
ATOM 623 C C . GLU A 1 83 ? -1.38200 -12.54000 21.26800 1.000 6.56000 130 GLU A C 1
ATOM 624 O O . GLU A 1 83 ? -2.29400 -12.23200 22.03200 1.000 9.97000 130 GLU A O 1
ATOM 630 N N . LYS A 1 84 ? -0.54600 -11.64600 20.76600 1.000 4.82000 131 LYS A N 1
ATOM 631 C CA . LYS A 1 84 ? -0.56900 -10.25700 21.17500 1.000 5.48000 131 LYS A CA 1
ATOM 632 C C . LYS A 1 84 ? -0.00100 -9.38300 20.06200 1.000 5.15000 131 LYS A C 1
ATOM 633 O O . LYS A 1 84 ? 0.89700 -9.81800 19.34800 1.000 5.73000 131 LYS A O 1
ATOM 639 N N . ILE A 1 85 ? -0.53200 -8.16900 19.91800 1.000 4.51000 132 ILE A N 1
ATOM 640 C CA . ILE A 1 85 ? 0.03300 -7.16500 19.00900 1.000 4.00000 132 ILE A CA 1
ATOM 641 C C . ILE A 1 85 ? 0.09600 -5.85800 19.78400 1.000 4.83000 132 ILE A C 1
ATOM 642 O O . ILE A 1 85 ? -0.91000 -5.43100 20.37200 1.000 4.79000 132 ILE A O 1
ATOM 647 N N . GLN A 1 86 ? 1.27000 -5.22600 19.79800 1.000 4.18000 133 GLN A N 1
ATOM 648 C CA . GLN A 1 86 ? 1.45700 -3.94200 20.46400 1.000 4.88000 133 GLN A CA 1
ATOM 649 C C . GLN A 1 86 ? 2.28500 -3.02200 19.58500 1.000 4.08000 133 GLN A C 1
ATOM 650 O O . GLN A 1 86 ? 2.96700 -3.47500 18.65900 1.000 5.25000 133 GLN A O 1
ATOM 656 N N . VAL A 1 87 ? 2.21100 -1.72100 19.86100 1.000 4.55000 134 VAL A N 1
ATOM 657 C CA . VAL A 1 87 ? 2.97400 -0.71400 19.12600 1.000 4.97000 134 VAL A CA 1
ATOM 658 C C . VAL A 1 87 ? 3.07200 0.52200 19.99800 1.000 6.14000 134 VAL A C 1
ATOM 659 O O . VAL A 1 87 ? 2.19700 0.75100 20.82300 1.000 5.69000 134 VAL A O 1
ATOM 663 N N . ASP A 1 88 ? 4.12100 1.32100 19.82200 1.000 5.88000 135 ASP A N 1
ATOM 664 C CA . ASP A 1 88 ? 4.23700 2.57200 20.54600 1.000 5.34000 135 ASP A CA 1
ATOM 665 C C . ASP A 1 88 ? 3.48900 3.65900 19.78200 1.000 5.42000 135 ASP A C 1
ATOM 666 O O . ASP A 1 88 ? 3.47400 3.65000 18.56000 1.000 5.97000 135 ASP A O 1
ATOM 671 N N . PRO A 1 89 ? 2.91600 4.63800 20.48700 1.000 4.85000 136 PRO A N 1
ATOM 672 C CA . PRO A 1 89 ? 2.35100 5.80500 19.81800 1.000 5.13000 136 PRO A CA 1
ATOM 673 C C . PRO A 1 89 ? 3.45600 6.69200 19.27400 1.000 7.28000 136 PRO A C 1
ATOM 674 O O . PRO A 1 89 ? 4.62200 6.53900 19.62500 1.000 7.89000 136 PRO A O 1
ATOM 678 N N . LYS A 1 90 ? 3.08100 7.61400 18.40500 1.000 6.97000 137 LYS A N 1
ATOM 679 C CA . LYS A 1 90 ? 4.02000 8.61100 17.93800 1.000 6.91000 137 LYS A CA 1
ATOM 680 C C . LYS A 1 90 ? 4.65700 9.31400 19.12900 1.000 9.61000 137 LYS A C 1
ATOM 681 O O . LYS A 1 90 ? 3.96000 9.68300 20.08000 1.000 9.98000 137 LYS A O 1
ATOM 687 N N . LYS A 1 91 ? 5.97600 9.47900 19.06000 1.000 9.32000 138 LYS A N 1
ATOM 688 C CA . LYS A 1 91 ? 6.75500 10.05400 20.15800 1.000 12.00000 138 LYS A CA 1
ATOM 689 C C . LYS A 1 91 ? 6.28800 11.46000 20.54100 1.000 11.35000 138 LYS A C 1
ATOM 690 O O . LYS A 1 91 ? 5.86200 12.24000 19.68700 1.000 15.03000 138 LYS A O 1
ATOM 692 N N . GLY A 1 92 ? 6.32900 11.79100 21.82800 1.000 15.75000 139 GLY A N 1
ATOM 693 C CA . GLY A 1 92 ? 5.88800 13.11500 22.22300 1.000 33.43000 139 GLY A CA 1
ATOM 694 C C . GLY A 1 92 ? 5.84100 13.43500 23.70100 1.000 40.69000 139 GLY A C 1
ATOM 695 O O . GLY A 1 92 ? 6.78100 14.01000 24.24900 1.000 54.28000 139 GLY A O 1
ATOM 696 N N . VAL A 1 93 ? 4.72300 13.10700 24.33300 1.000 27.07000 140 VAL A N 1
ATOM 697 C CA . VAL A 1 93 ? 4.47400 13.50300 25.70900 1.000 41.07000 140 VAL A CA 1
ATOM 698 C C . VAL A 1 93 ? 4.43400 12.28400 26.60700 1.000 30.77000 140 VAL A C 1
ATOM 699 O O . VAL A 1 93 ? 3.63900 12.21500 27.53700 1.000 34.71000 140 VAL A O 1
ATOM 700 N N . GLY A 1 94 ? 5.29200 11.31600 26.30600 1.000 44.67000 141 GLY A N 1
ATOM 701 C CA . GLY A 1 94 ? 5.44800 10.14100 27.14000 1.000 37.58000 141 GLY A CA 1
ATOM 702 C C . GLY A 1 94 ? 4.21700 9.25300 27.22000 1.000 28.01000 141 GLY A C 1
ATOM 703 O O . GLY A 1 94 ? 4.00400 8.57400 28.22400 1.000 56.55000 141 GLY A O 1
ATOM 704 N N . ASN A 1 95 ? 3.39800 9.26500 26.17300 1.000 23.38000 142 ASN A N 1
ATOM 705 C CA . ASN A 1 95 ? 2.27000 8.33900 26.07400 1.000 19.16000 142 ASN A CA 1
ATOM 706 C C . ASN A 1 95 ? 2.80000 6.90800 26.13200 1.000 17.25000 142 ASN A C 1
ATOM 707 O O . ASN A 1 95 ? 3.92800 6.64700 25.70700 1.000 25.56000 142 ASN A O 1
ATOM 712 N N . SER A 1 96 ? 1.98900 5.98300 26.63600 1.000 16.92000 143 SER A N 1
ATOM 713 C CA . SER A 1 96 ? 2.43900 4.61300 26.85600 1.000 12.87000 143 SER A CA 1
ATOM 714 C C . SER A 1 96 ? 2.19800 3.70100 25.63600 1.000 8.88000 143 SER A C 1
ATOM 715 O O . SER A 1 96 ? 1.40400 4.00600 24.73900 1.000 9.92000 143 SER A O 1
ATOM 718 N N . ARG A 1 97 ? 2.87100 2.56100 25.65100 1.000 7.89000 144 ARG A N 1
ATOM 719 C CA . ARG A 1 97 ? 2.73000 1.54300 24.59900 1.000 7.27000 144 ARG A CA 1
ATOM 720 C C . ARG A 1 97 ? 1.27700 1.10400 24.49000 1.000 5.15000 144 ARG A C 1
ATOM 721 O O . ARG A 1 97 ? 0.57100 0.95400 25.47900 1.000 7.65000 144 ARG A O 1
ATOM 729 N N . ARG A 1 98 ? 0.82300 0.92600 23.25400 1.000 4.80000 145 ARG A N 1
ATOM 730 C CA . ARG A 1 98 ? -0.56100 0.54700 22.98200 1.000 4.70000 145 ARG A CA 1
ATOM 731 C C . ARG A 1 98 ? -0.68200 -0.91500 22.60500 1.000 5.19000 145 ARG A C 1
ATOM 732 O O . ARG A 1 98 ? 0.23200 -1.50600 22.04300 1.000 7.46000 145 ARG A O 1
ATOM 740 N N . THR A 1 99 ? -1.85100 -1.48400 22.91800 1.000 4.95000 146 THR A N 1
ATOM 741 C CA . THR A 1 99 ? -2.21300 -2.83300 22.51600 1.000 5.40000 146 THR A CA 1
ATOM 742 C C . THR A 1 99 ? -3.24600 -2.76500 21.41700 1.000 8.25000 146 THR A C 1
ATOM 743 O O . THR A 1 99 ? -4.18400 -1.97500 21.48200 1.000 9.65000 146 THR A O 1
ATOM 747 N N . PHE A 1 100 ? -3.05100 -3.54900 20.37200 1.000 6.80000 147 PHE A N 1
ATOM 748 C CA . PHE A 1 100 ? -4.07200 -3.73700 19.34300 1.000 6.51000 147 PHE A CA 1
ATOM 749 C C . PHE A 1 100 ? -5.04200 -4.78900 19.90700 1.000 8.55000 147 PHE A C 1
ATOM 750 O O . PHE A 1 100 ? -4.61100 -5.88900 20.23400 1.000 10.74000 147 PHE A O 1
ATOM 758 N N . VAL A 1 101 ? -6.31400 -4.47100 20.04700 1.000 5.29000 148 VAL A N 1
ATOM 759 C CA . VAL A 1 101 ? -7.29600 -5.36000 20.67000 1.000 5.81000 148 VAL A CA 1
ATOM 760 C C . VAL A 1 101 ? -7.95000 -6.21900 19.62200 1.000 5.48000 148 VAL A C 1
ATOM 761 O O . VAL A 1 101 ? -8.41100 -5.70800 18.59900 1.000 4.18000 148 VAL A O 1
ATOM 765 N N . ARG A 1 102 ? -8.02400 -7.51700 19.86300 1.000 5.65000 149 ARG A N 1
ATOM 766 C CA . ARG A 1 102 ? -8.61000 -8.41600 18.89900 1.000 4.74000 149 ARG A CA 1
ATOM 767 C C . ARG A 1 102 ? -10.13600 -8.32600 18.92600 1.000 4.98000 149 ARG A C 1
ATOM 768 O O . ARG A 1 102 ? -10.75300 -8.28000 19.99300 1.000 6.27000 149 ARG A O 1
ATOM 776 N N . ILE A 1 103 ? -10.75200 -8.29200 17.77200 1.000 5.19000 150 ILE A N 1
ATOM 777 C CA . ILE A 1 103 ? -12.19600 -8.30200 17.66300 1.000 4.74000 150 ILE A CA 1
ATOM 778 C C . ILE A 1 103 ? -12.68600 -9.75400 17.60400 1.000 5.06000 150 ILE A C 1
ATOM 779 O O . ILE A 1 103 ? -12.11400 -10.58700 16.90000 1.000 5.79000 150 ILE A O 1
ATOM 784 N N . ASN A 1 104 ? -13.74700 -10.05300 18.35000 1.000 5.54000 151 ASN A N 1
ATOM 785 C CA . ASN A 1 104 ? -14.34400 -11.37500 18.37000 1.000 4.76000 151 ASN A CA 1
ATOM 786 C C . ASN A 1 104 ? -15.69200 -11.31800 17.71700 1.000 5.94000 151 ASN A C 1
ATOM 787 O O . ASN A 1 104 ? -16.27300 -10.24400 17.58300 1.000 9.28000 151 ASN A O 1
ATOM 792 N N . ASP A 1 105 ? -16.18500 -12.46800 17.28200 1.000 6.07000 152 ASP A N 1
ATOM 793 C CA . ASP A 1 105 ? -17.50100 -12.51200 16.66400 1.000 6.98000 152 ASP A CA 1
ATOM 794 C C . ASP A 1 105 ? -18.58500 -12.81300 17.69900 1.000 7.17000 152 ASP A C 1
ATOM 795 O O . ASP A 1 105 ? -18.29100 -12.89300 18.90100 1.000 8.93000 152 ASP A O 1
ATOM 800 N N . SER A 1 106 ? -19.81500 -13.01100 17.23000 1.000 7.18000 153 SER A N 1
ATOM 801 C CA . SER A 1 106 ? -20.97700 -13.22800 18.08800 1.000 8.09000 153 SER A CA 1
ATOM 802 C C . SER A 1 106 ? -21.15200 -14.68500 18.46100 1.000 8.75000 153 SER A C 1
ATOM 803 O O . SER A 1 106 ? -22.15900 -15.05500 19.07400 1.000 9.13000 153 SER A O 1
ATOM 806 N N . LEU A 1 107 ? -20.16500 -15.50200 18.12700 1.000 8.25000 154 LEU A N 1
ATOM 807 C CA . LEU A 1 107 ? -20.23000 -16.94600 18.32700 1.000 8.74000 154 LEU A CA 1
ATOM 808 C C . LEU A 1 107 ? -19.06100 -17.46700 19.16100 1.000 6.62000 154 LEU A C 1
ATOM 809 O O . LEU A 1 107 ? -18.71900 -18.64900 19.14700 1.000 7.28000 154 LEU A O 1
ATOM 814 N N . GLY A 1 108 ?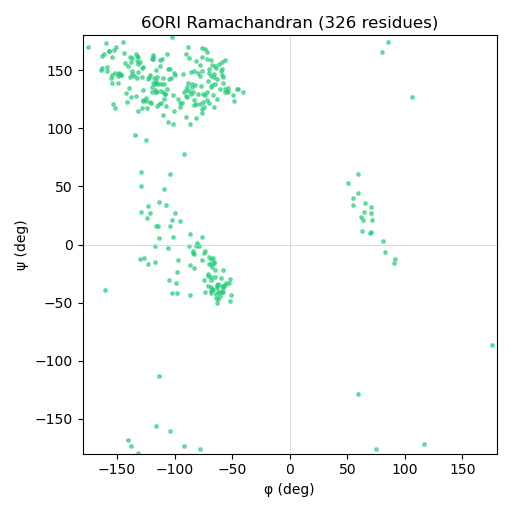 -18.46200 -16.57500 19.95000 1.000 6.57000 155 GLY A N 1
ATOM 815 C CA . GLY A 1 108 ? -17.42300 -16.97700 20.86600 1.000 6.33000 155 GLY A CA 1
ATOM 816 C C . GLY A 1 108 ? -16.10600 -17.37000 20.20500 1.000 6.48000 155 GLY A C 1
ATOM 817 O O . GLY A 1 108 ? -15.36400 -18.16900 20.75100 1.000 8.18000 155 GLY A O 1
ATOM 818 N N . ARG A 1 109 ? -15.84300 -16.81800 19.02900 1.000 7.98000 156 ARG A N 1
ATOM 819 C CA . ARG A 1 109 ? -14.62800 -17.10700 18.26900 1.000 8.42000 156 ARG A CA 1
ATOM 820 C C . ARG A 1 109 ? -13.86400 -15.81300 18.00200 1.000 7.03000 156 ARG A C 1
ATOM 821 O O . ARG A 1 109 ? -14.46800 -14.78100 17.76300 1.000 7.21000 156 ARG A O 1
ATOM 829 N N . PRO A 1 110 ? -12.52000 -15.85500 18.00800 1.000 6.98000 157 PRO A N 1
ATOM 830 C CA . PRO A 1 110 ? -11.77000 -14.67000 17.57500 1.000 6.81000 157 PRO A CA 1
ATOM 831 C C . PRO A 1 110 ? -11.91400 -14.43600 16.07200 1.000 8.48000 157 PRO A C 1
ATOM 832 O O . PRO A 1 110 ? -12.12800 -15.40400 15.33100 1.000 11.71000 157 PRO A O 1
ATOM 836 N N . THR A 1 111 ? -11.82300 -13.18300 15.62300 1.000 7.75000 158 THR A N 1
ATOM 837 C CA . THR A 1 111 ? -11.70700 -12.87400 14.20100 1.000 6.96000 158 THR A CA 1
ATOM 838 C C . THR A 1 111 ? -10.25400 -12.55100 13.92500 1.000 6.34000 158 THR A C 1
ATOM 839 O O . THR A 1 111 ? -9.42600 -12.52500 14.82000 1.000 8.17000 158 THR A O 1
ATOM 843 N N . ASN A 1 112 ? -9.95300 -12.26800 12.66400 1.000 6.89000 159 ASN A N 1
ATOM 844 C CA . ASN A 1 112 ? -8.61600 -11.89600 12.24700 1.000 7.30000 159 ASN A CA 1
ATOM 845 C C . ASN A 1 112 ? -8.46100 -10.40100 12.08700 1.000 5.72000 159 ASN A C 1
ATOM 846 O O . ASN A 1 112 ? -7.61400 -9.97400 11.30600 1.000 5.82000 159 ASN A O 1
ATOM 851 N N . ILE A 1 113 ? -9.25700 -9.62300 12.82400 1.000 5.43000 160 ILE A N 1
ATOM 852 C CA . ILE A 1 113 ? -9.16300 -8.17700 12.81100 1.000 5.21000 160 ILE A CA 1
ATOM 853 C C . ILE A 1 113 ? -8.84600 -7.66200 14.21800 1.000 4.19000 160 ILE A C 1
ATOM 854 O O . ILE A 1 113 ? -9.43100 -8.13100 15.20400 1.000 5.23000 160 ILE A O 1
ATOM 859 N N . TRP A 1 114 ? -7.91800 -6.72500 14.29800 1.000 3.46000 161 TRP A N 1
ATOM 860 C CA . TRP A 1 114 ? -7.51800 -6.03700 15.50300 1.000 4.30000 161 TRP A CA 1
ATOM 861 C C . TRP A 1 114 ? -7.79300 -4.53700 15.35400 1.000 5.49000 161 TRP A C 1
ATOM 862 O O . TRP A 1 114 ? -7.86600 -4.01100 14.24700 1.000 5.42000 161 TRP A O 1
ATOM 873 N N . LYS A 1 115 ? -7.88800 -3.83700 16.47700 1.000 5.10000 162 LYS A N 1
ATOM 874 C CA . LYS A 1 115 ? -8.25300 -2.41500 16.49100 1.000 3.27000 162 LYS A CA 1
ATOM 875 C C . LYS A 1 115 ? -7.43100 -1.60700 17.48300 1.000 3.65000 162 LYS A C 1
ATOM 876 O O . LYS A 1 115 ? -7.07100 -2.09700 18.57000 1.000 4.06000 162 LYS A O 1
ATOM 882 N N . VAL A 1 116 ? -7.11400 -0.37100 17.11500 1.000 5.27000 163 VAL A N 1
ATOM 883 C CA . VAL A 1 116 ? -6.49300 0.61400 18.01300 1.000 3.46000 163 VAL A CA 1
ATOM 884 C C . VAL A 1 116 ? -6.97800 1.98000 17.58900 1.000 4.67000 163 VAL A C 1
ATOM 885 O O . VAL A 1 116 ? -7.24500 2.19300 16.41600 1.000 5.08000 163 VAL A O 1
ATOM 889 N N . ASN A 1 117 ? -7.14100 2.90600 18.51300 1.000 4.28000 164 ASN A N 1
ATOM 890 C CA . ASN A 1 117 ? -7.60200 4.21600 18.12800 1.000 3.74000 164 ASN A CA 1
ATOM 891 C C . ASN A 1 117 ? -6.54400 4.93800 17.31000 1.000 4.86000 164 ASN A C 1
ATOM 892 O O . ASN A 1 117 ? -5.35200 4.81600 17.54500 1.000 5.57000 164 ASN A O 1
ATOM 897 N N . TYR A 1 118 ? -6.99100 5.71900 16.34600 1.000 4.48000 165 TYR A N 1
ATOM 898 C CA . TYR A 1 118 ? -6.08000 6.53500 15.55800 1.000 4.49000 165 TYR A CA 1
ATOM 899 C C . TYR A 1 118 ? -5.44000 7.66500 16.37500 1.000 5.17000 165 TYR A C 1
ATOM 900 O O . TYR A 1 118 ? -4.25000 7.92400 16.23400 1.000 5.88000 165 TYR A O 1
ATOM 909 N N . ILE A 1 119 ? -6.23700 8.33000 17.21600 1.000 4.46000 166 ILE A N 1
ATOM 910 C CA . ILE A 1 119 ? -5.82300 9.57900 17.83600 1.000 6.23000 166 ILE A CA 1
ATOM 911 C C . ILE A 1 119 ? -5.11400 9.32200 19.15000 1.000 5.44000 166 ILE A C 1
ATOM 912 O O . ILE A 1 119 ? -5.65400 8.64300 20.04800 1.000 5.51000 166 ILE A O 1
ATOM 917 N N . ARG A 1 120 ? -3.91700 9.89100 19.25600 1.000 5.66000 167 ARG A N 1
ATOM 918 C CA . ARG A 1 120 ? -3.03000 9.61100 20.36200 1.000 5.39000 167 ARG A CA 1
ATOM 919 C C . ARG A 1 120 ? -3.63700 9.94200 21.72600 1.000 6.88000 167 ARG A C 1
ATOM 920 O O . ARG A 1 120 ? -3.45300 9.18500 22.67900 1.000 8.04000 167 ARG A O 1
ATOM 928 N N . ALA A 1 121 ? -4.34100 11.07000 21.82500 1.000 7.59000 168 ALA A N 1
ATOM 929 C CA . ALA A 1 121 ? -4.94300 11.49700 23.09500 1.000 6.53000 168 ALA A CA 1
ATOM 930 C C . ALA A 1 121 ? -6.10300 10.63700 23.51700 1.000 8.82000 168 ALA A C 1
ATOM 931 O O . ALA A 1 121 ? -6.58000 10.77000 24.65100 1.000 12.52000 168 ALA A O 1
ATOM 933 N N . ASN A 1 122 ? -6.57100 9.77300 22.63100 1.000 5.92000 169 ASN A N 1
ATOM 934 C CA . ASN A 1 122 ? -7.61000 8.80800 22.95100 1.000 8.42000 169 ASN A CA 1
ATOM 935 C C . ASN A 1 122 ? -7.02700 7.39300 23.00700 1.000 5.65000 169 ASN A C 1
ATOM 936 O O . ASN A 1 122 ? -7.57200 6.46200 22.42100 1.000 9.59000 169 ASN A O 1
ATOM 941 N N . ASP A 1 123 ? -5.90900 7.23400 23.70300 1.000 7.09000 170 ASP A N 1
ATOM 942 C CA . ASP A 1 123 ? -5.21800 5.94500 23.80900 1.000 6.87000 170 ASP A CA 1
ATOM 943 C C . ASP A 1 123 ? -4.87900 5.34700 22.45000 1.000 7.69000 170 ASP A C 1
ATOM 944 O O . ASP A 1 123 ? -4.83900 4.12800 22.27200 1.000 8.50000 170 ASP A O 1
ATOM 949 N N . GLY A 1 124 ? -4.57700 6.22900 21.51300 1.000 7.11000 171 GLY A N 1
ATOM 950 C CA . GLY A 1 124 ? -4.30200 5.84300 20.14200 1.000 5.87000 171 GLY A CA 1
ATOM 951 C C . GLY A 1 124 ? -2.87700 6.15500 19.72500 1.000 5.28000 171 GLY A C 1
ATOM 952 O O . GLY A 1 124 ? -1.95600 6.23400 20.54900 1.000 5.96000 171 GLY A O 1
ATOM 953 N N . LEU A 1 125 ? -2.65700 6.30000 18.41800 1.000 4.20000 172 LEU A N 1
ATOM 954 C CA . LEU A 1 125 ? -1.30300 6.36800 17.87000 1.000 6.57000 172 LEU A CA 1
ATOM 955 C C . LEU A 1 125 ? -0.77400 7.73900 17.47800 1.000 5.57000 172 LEU A C 1
ATOM 956 O O . LEU A 1 125 ? 0.39400 8.01400 17.67700 1.000 6.90000 172 LEU A O 1
ATOM 961 N N . PHE A 1 126 ? -1.61100 8.56400 16.85800 1.000 4.27000 173 PHE A N 1
ATOM 962 C CA . PHE A 1 126 ? -1.14300 9.73500 16.10800 1.000 6.04000 173 PHE A CA 1
ATOM 963 C C . PHE A 1 126 ? -1.67200 11.04900 16.67500 1.000 4.31000 173 PHE A C 1
ATOM 964 O O . PHE A 1 126 ? -2.83600 11.17700 17.07500 1.000 6.46000 173 PHE A O 1
ATOM 972 N N . ALA A 1 127 ? -0.80100 12.04300 16.71100 1.000 5.67000 174 ALA A N 1
ATOM 973 C CA . ALA A 1 127 ? -1.14900 13.33600 17.28600 1.000 5.10000 174 ALA A CA 1
ATOM 974 C C . ALA A 1 127 ? -2.22700 14.00300 16.43600 1.000 6.76000 174 ALA A C 1
ATOM 975 O O . ALA A 1 127 ? -2.02600 14.28600 15.24900 1.000 6.44000 174 ALA A O 1
ATOM 977 N N . GLY A 1 128 ? -3.39000 14.25200 17.03400 1.000 5.67000 175 GLY A N 1
ATOM 978 C CA . GLY A 1 128 ? -4.51300 14.79800 16.29900 1.000 6.97000 175 GLY A CA 1
ATOM 979 C C . GLY A 1 128 ? -4.26600 16.18800 15.73900 1.000 7.63000 175 GLY A C 1
ATOM 980 O O . GLY A 1 128 ? -4.76000 16.52400 14.67400 1.000 6.52000 175 GLY A O 1
ATOM 981 N N . ALA A 1 129 ? -3.51400 17.00100 16.46000 1.000 6.58000 176 ALA A N 1
ATOM 982 C CA . ALA A 1 129 ? -3.32000 18.38200 16.07100 1.000 7.78000 176 ALA A CA 1
ATOM 983 C C . ALA A 1 129 ? -2.20400 18.55800 15.05200 1.000 8.74000 176 ALA A C 1
ATOM 984 O O . ALA A 1 129 ? -2.02900 19.66000 14.52200 1.000 12.50000 176 ALA A O 1
ATOM 986 N N . GLU A 1 130 ? -1.45700 17.49900 14.75800 1.000 7.60000 177 GLU A N 1
ATOM 987 C CA . GLU A 1 130 ? -0.32000 17.61600 13.85600 1.000 7.05000 177 GLU A CA 1
ATOM 988 C C . GLU A 1 130 ? -0.76200 17.19100 12.47000 1.000 7.33000 177 GLU A C 1
ATOM 989 O O . GLU A 1 130 ? -1.32500 16.10500 12.29100 1.000 9.28000 177 GLU A O 1
ATOM 995 N N . THR A 1 131 ? -0.55400 18.07300 11.49600 1.000 6.84000 178 THR A N 1
ATOM 996 C CA . THR A 1 131 ? -1.07100 17.87300 10.14300 1.000 7.07000 178 THR A CA 1
ATOM 997 C C . THR A 1 131 ? 0.01000 18.04400 9.08900 1.000 8.77000 178 THR A C 1
ATOM 998 O O . THR A 1 131 ? -0.27900 18.38900 7.93500 1.000 8.24000 178 THR A O 1
ATOM 1002 N N . THR A 1 132 ? 1.25300 17.76900 9.45400 1.000 7.46000 179 THR A N 1
ATOM 1003 C CA . THR A 1 132 ? 2.36300 18.01900 8.55000 1.000 7.33000 179 THR A CA 1
ATOM 1004 C C . THR A 1 132 ? 3.00000 16.69000 8.14400 1.000 5.32000 179 THR A C 1
ATOM 1005 O O . THR A 1 132 ? 2.36300 15.87700 7.46000 1.000 7.26000 179 THR A O 1
ATOM 1009 N N . ASP A 1 133 ? 4.23000 16.44700 8.55800 1.000 6.94000 180 ASP A N 1
ATOM 1010 C CA . ASP A 1 133 ? 4.98200 15.29100 8.08700 1.000 6.85000 180 ASP A CA 1
ATOM 1011 C C . ASP A 1 133 ? 4.35800 13.98900 8.55200 1.000 5.82000 180 ASP A C 1
ATOM 1012 O O . ASP A 1 133 ? 3.84600 13.91100 9.66900 1.000 6.15000 180 ASP A O 1
ATOM 1017 N N . THR A 1 134 ? 4.45900 12.95200 7.74200 1.000 5.68000 181 THR A N 1
ATOM 1018 C CA . THR A 1 134 ? 3.98400 11.63900 8.12100 1.000 3.90000 181 THR A CA 1
ATOM 1019 C C . THR A 1 134 ? 4.40100 11.26500 9.53400 1.000 5.43000 181 THR A C 1
ATOM 1020 O O . THR A 1 134 ? 5.56500 11.42300 9.89100 1.000 5.26000 181 THR A O 1
ATOM 1024 N N . GLN A 1 135 ? 3.44500 10.73800 10.30100 1.000 3.86000 182 GLN A N 1
ATOM 1025 C CA . GLN A 1 135 ? 3.68100 10.27000 11.66200 1.000 4.56000 182 GLN A CA 1
ATOM 1026 C C . GLN A 1 135 ? 4.02100 8.79400 11.68100 1.000 3.41000 182 GLN A C 1
ATOM 1027 O O . GLN A 1 135 ? 3.51000 8.02200 10.89300 1.000 5.57000 182 GLN A O 1
ATOM 1033 N N . THR A 1 136 ? 4.88000 8.40100 12.62500 1.000 5.21000 183 THR A N 1
ATOM 1034 C CA . THR A 1 136 ? 5.26000 6.99900 12.82600 1.000 5.84000 183 THR A CA 1
ATOM 1035 C C . THR A 1 136 ? 4.89500 6.53300 14.21700 1.000 6.17000 183 THR A C 1
ATOM 1036 O O . THR A 1 136 ? 5.21100 7.20500 15.21300 1.000 5.93000 183 THR A O 1
ATOM 1040 N N . ALA A 1 137 ? 4.24500 5.37500 14.25400 1.000 4.59000 184 ALA A N 1
ATOM 1041 C CA . ALA A 1 137 ? 4.02200 4.61900 15.48000 1.000 5.98000 184 ALA A CA 1
ATOM 1042 C C . ALA A 1 137 ? 5.05700 3.51300 15.43500 1.000 3.80000 184 ALA A C 1
ATOM 1043 O O . ALA A 1 137 ? 4.90400 2.57100 14.65300 1.000 4.94000 184 ALA A O 1
ATOM 1045 N N . PRO A 1 138 ? 6.14600 3.64100 16.22000 1.000 4.23000 185 PRO A N 1
ATOM 1046 C CA . PRO A 1 138 ? 7.28000 2.71900 16.11800 1.000 4.70000 185 PRO A CA 1
ATOM 1047 C C . PRO A 1 138 ? 7.16500 1.46800 16.99700 1.000 5.51000 185 PRO A C 1
ATOM 1048 O O . PRO A 1 138 ? 6.26600 1.36800 17.84400 1.000 5.23000 185 PRO A O 1
ATOM 1052 N N . ASN A 1 139 ? 8.06100 0.51200 16.78600 1.000 4.35000 186 ASN A N 1
ATOM 1053 C CA . ASN A 1 139 ? 8.27500 -0.59900 17.71900 1.000 6.19000 186 ASN A CA 1
ATOM 1054 C C . ASN A 1 139 ? 7.06100 -1.50400 17.80500 1.000 5.12000 186 ASN A C 1
ATOM 1055 O O . ASN A 1 139 ? 6.71800 -2.03800 18.86300 1.000 6.12000 186 ASN A O 1
ATOM 1060 N N . GLY A 1 140 ? 6.38800 -1.68000 16.69000 1.000 4.13000 187 GLY A N 1
ATOM 1061 C CA . GLY A 1 140 ? 5.30200 -2.63900 16.62000 1.000 5.25000 187 GLY A CA 1
ATOM 1062 C C . GLY A 1 140 ? 5.83400 -4.04600 16.66600 1.000 6.22000 187 GLY A C 1
ATOM 1063 O O . GLY A 1 140 ? 6.85100 -4.34800 16.06600 1.000 5.31000 187 GLY A O 1
ATOM 1064 N N . VAL A 1 141 ? 5.12700 -4.91400 17.36900 1.000 4.19000 188 VAL A N 1
ATOM 1065 C CA . VAL A 1 141 ? 5.49000 -6.32300 17.46500 1.000 5.03000 188 VAL A CA 1
ATOM 1066 C C . VAL A 1 141 ? 4.22000 -7.15500 17.43400 1.000 4.10000 188 VAL A C 1
ATOM 1067 O O . VAL A 1 141 ? 3.31200 -6.94700 18.24200 1.000 4.13000 188 VAL A O 1
ATOM 1071 N N . ILE A 1 142 ? 4.14800 -8.06900 16.47300 1.000 4.30000 189 ILE A N 1
ATOM 1072 C CA . ILE A 1 142 ? 3.17700 -9.15900 16.49900 1.000 3.24000 189 ILE A CA 1
ATOM 1073 C C . ILE A 1 142 ? 3.85400 -10.34800 17.14400 1.000 4.16000 189 ILE A C 1
ATOM 1074 O O . ILE A 1 142 ? 4.87700 -10.81900 16.66700 1.000 4.56000 189 ILE A O 1
ATOM 1079 N N . THR A 1 143 ? 3.28400 -10.83900 18.22900 1.000 4.08000 190 THR A N 1
ATOM 1080 C CA . THR A 1 143 ? 3.83700 -11.97500 18.96600 1.000 5.46000 190 THR A CA 1
ATOM 1081 C C . THR A 1 143 ? 2.95700 -13.19700 18.74600 1.000 4.24000 190 THR A C 1
ATOM 1082 O O . THR A 1 143 ? 1.75800 -13.14300 18.98200 1.000 5.70000 190 THR A O 1
ATOM 1086 N N . PHE A 1 144 ? 3.58200 -14.31300 18.37800 1.000 4.14000 191 PHE A N 1
ATOM 1087 C CA . PHE A 1 144 ? 2.88000 -15.55400 18.03900 1.000 4.66000 191 PHE A CA 1
ATOM 1088 C C . PHE A 1 144 ? 3.01000 -16.61300 19.12400 1.000 5.40000 191 PHE A C 1
ATOM 1089 O O . PHE A 1 144 ? 3.94300 -16.58600 19.91400 1.000 4.95000 191 PHE A O 1
ATOM 1097 N N A GLU A 1 145 ? 2.09100 -17.56700 19.15400 0.470 5.72000 192 GLU A N 1
ATOM 1098 N N B GLU A 1 145 ? 2.07400 -17.56200 19.12500 0.530 5.68000 192 GLU A N 1
ATOM 1099 C CA A GLU A 1 145 ? 2.16100 -18.60400 20.17800 0.470 5.38000 192 GLU A CA 1
ATOM 1100 C CA B GLU A 1 145 ? 2.07300 -18.68700 20.06800 0.530 5.49000 192 GLU A CA 1
ATOM 1101 C C A GLU A 1 145 ? 3.12300 -19.74500 19.81400 0.470 7.61000 192 GLU A C 1
ATOM 1102 C C B GLU A 1 145 ? 3.19600 -19.67100 19.83500 0.530 7.53000 192 GLU A C 1
ATOM 1103 O O A GLU A 1 145 ? 3.38600 -20.61800 20.64800 0.470 7.64000 192 GLU A O 1
ATOM 1104 O O B GLU A 1 145 ? 3.58600 -20.40600 20.74900 0.530 7.71000 192 GLU A O 1
ATOM 1115 N N . LYS A 1 146 ? 3.66900 -19.71100 18.59600 1.000 6.64000 193 LYS A N 1
ATOM 1116 C CA . LYS A 1 146 ? 4.71300 -20.64000 18.15800 1.000 6.62000 193 LYS A CA 1
ATOM 1117 C C . LYS A 1 146 ? 5.70000 -19.86100 17.33000 1.000 7.33000 193 LYS A C 1
ATOM 1118 O O . LYS A 1 146 ? 5.39500 -18.78200 16.81700 1.000 6.80000 193 LYS A O 1
ATOM 1124 N N . ASN A 1 147 ? 6.88000 -20.41600 17.12700 1.000 6.87000 194 ASN A N 1
ATOM 1125 C CA . ASN A 1 147 ? 7.81600 -19.80500 16.22100 1.000 6.54000 194 ASN A CA 1
ATOM 1126 C C . ASN A 1 147 ? 7.33500 -19.86100 14.76400 1.000 7.51000 194 ASN A C 1
ATOM 1127 O O . ASN A 1 147 ? 6.55900 -20.74300 14.39000 1.000 7.85000 194 ASN A O 1
ATOM 1132 N N . LEU A 1 148 ? 7.80900 -18.91900 13.96000 1.000 7.14000 195 LEU A N 1
ATOM 1133 C CA . LEU A 1 148 ? 7.29200 -18.76500 12.61900 1.000 6.59000 195 LEU A CA 1
ATOM 1134 C C . LEU A 1 148 ? 7.66400 -19.93300 11.71600 1.000 8.54000 195 LEU A C 1
ATOM 1135 O O . LEU A 1 148 ? 6.87500 -20.27400 10.83700 1.000 7.43000 195 LEU A O 1
ATOM 1140 N N . ASP A 1 149 ? 8.81400 -20.57100 11.94300 1.000 7.33000 196 ASP A N 1
ATOM 1141 C CA . ASP A 1 149 ? 9.17200 -21.76400 11.16900 1.000 7.84000 196 ASP A CA 1
ATOM 1142 C C . ASP A 1 149 ? 8.14200 -22.87300 11.36100 1.000 9.22000 196 ASP A C 1
ATOM 1143 O O . ASP A 1 149 ? 7.73700 -23.51900 10.38800 1.000 8.03000 196 ASP A O 1
ATOM 1148 N N . GLU A 1 150 ? 7.67200 -23.06000 12.58800 1.000 8.59000 197 GLU A N 1
ATOM 1149 C CA . GLU A 1 150 ? 6.65200 -24.06400 12.88200 1.000 8.48000 197 GLU A CA 1
ATOM 1150 C C . GLU A 1 150 ? 5.32600 -23.66900 12.24800 1.000 7.02000 197 GLU A C 1
ATOM 1151 O O . GLU A 1 150 ? 4.61300 -24.50700 11.71900 1.000 8.27000 197 GLU A O 1
ATOM 1157 N N . ILE A 1 151 ? 4.98700 -22.38800 12.29600 1.000 7.24000 198 ILE A N 1
ATOM 1158 C CA . ILE A 1 151 ? 3.77000 -21.91900 11.64700 1.000 6.44000 198 ILE A CA 1
ATOM 1159 C C . ILE A 1 151 ? 3.84600 -22.10900 10.13100 1.000 7.00000 198 ILE A C 1
ATOM 1160 O O . ILE A 1 151 ? 2.88700 -22.58500 9.50600 1.000 6.33000 198 ILE A O 1
ATOM 1165 N N . PHE A 1 152 ? 4.96800 -21.73600 9.52600 1.000 6.83000 199 PHE A N 1
ATOM 1166 C CA . PHE A 1 152 ? 5.11300 -21.89900 8.07600 1.000 6.36000 199 PHE A CA 1
ATOM 1167 C C . PHE A 1 152 ? 5.02000 -23.36600 7.67300 1.000 7.20000 199 PHE A C 1
ATOM 1168 O O . PHE A 1 152 ? 4.43400 -23.69200 6.63300 1.000 7.70000 199 PHE A O 1
ATOM 1176 N N A LYS A 1 153 ? 5.55100 -24.25200 8.49800 0.490 7.60000 200 LYS A N 1
ATOM 1177 N N B LYS A 1 153 ? 5.60200 -24.24600 8.47500 0.510 7.60000 200 LYS A N 1
ATOM 1178 C CA A LYS A 1 153 ? 5.45800 -25.67600 8.21900 0.490 7.56000 200 LYS A CA 1
ATOM 1179 C CA B LYS A 1 153 ? 5.55100 -25.67500 8.19600 0.510 7.67000 200 LYS A CA 1
ATOM 1180 C C A LYS A 1 153 ? 4.01000 -26.15600 8.32600 0.490 8.00000 200 LYS A C 1
ATOM 1181 C C B LYS A 1 153 ? 4.11500 -26.17400 8.21300 0.510 8.33000 200 LYS A C 1
ATOM 1182 O O A LYS A 1 153 ? 3.55200 -26.94200 7.49500 0.490 9.54000 200 LYS A O 1
ATOM 1183 O O B LYS A 1 153 ? 3.70700 -26.93900 7.33200 0.510 9.94000 200 LYS A O 1
ATOM 1194 N N A GLU A 1 154 ? 3.28600 -25.68100 9.33500 0.490 7.98000 201 GLU A N 1
ATOM 1195 N N B GLU A 1 154 ? 3.35400 -25.74500 9.21700 0.510 7.40000 201 GLU A N 1
ATOM 1196 C CA A GLU A 1 154 ? 1.87800 -26.04400 9.50000 0.490 7.76000 201 GLU A CA 1
ATOM 1197 C CA B GLU A 1 154 ? 1.95800 -26.14400 9.35000 0.510 8.74000 201 GLU A CA 1
ATOM 1198 C C A GLU A 1 154 ? 0.99800 -25.51700 8.35900 0.490 9.00000 201 GLU A C 1
ATOM 1199 C C B GLU A 1 154 ? 1.13500 -25.61700 8.17700 0.510 9.63000 201 GLU A C 1
ATOM 1200 O O A GLU A 1 154 ? 0.00600 -26.15600 7.99100 0.490 9.99000 201 GLU A O 1
ATOM 1201 O O B GLU A 1 154 ? 0.30200 -26.33500 7.61600 0.510 11.21000 201 GLU A O 1
ATOM 1212 N N . ILE A 1 155 ? 1.35800 -24.36200 7.79800 1.000 8.57000 202 ILE A N 1
ATOM 1213 C CA . ILE A 1 155 ? 0.62500 -23.80100 6.67100 1.000 10.42000 202 ILE A CA 1
ATOM 1214 C C . ILE A 1 155 ? 0.96600 -24.60200 5.42400 1.000 10.16000 202 ILE A C 1
ATOM 1215 O O . ILE A 1 155 ? 0.09300 -24.90000 4.61100 1.000 14.94000 202 ILE A O 1
ATOM 1220 N N . GLY A 1 156 ? 2.24400 -24.90600 5.25200 1.000 9.47000 203 GLY A N 1
ATOM 1221 C CA . GLY A 1 156 ? 2.72800 -25.67300 4.12200 1.000 10.16000 203 GLY A CA 1
ATOM 1222 C C . GLY A 1 156 ? 3.44300 -24.78600 3.13900 1.000 9.38000 203 GLY A C 1
ATOM 1223 O O . GLY A 1 156 ? 2.89700 -23.78000 2.71100 1.000 10.06000 203 GLY A O 1
ATOM 1224 N N . ALA A 1 157 ? 4.66700 -25.14500 2.77300 1.000 9.12000 204 ALA A N 1
ATOM 1225 C CA . ALA A 1 157 ? 5.46100 -24.35300 1.83800 1.000 8.30000 204 ALA A CA 1
ATOM 1226 C C . ALA A 1 157 ? 4.75200 -24.16700 0.50400 1.000 13.72000 204 ALA A C 1
ATOM 1227 O O . ALA A 1 157 ? 4.82900 -23.09800 -0.10400 1.000 12.71000 204 ALA A O 1
ATOM 1229 N N . ASP A 1 158 ? 4.05500 -25.20500 0.05600 1.000 10.85000 205 ASP A N 1
ATOM 1230 C CA . ASP A 1 158 ? 3.31600 -25.13900 -1.18600 1.000 12.33000 205 ASP A CA 1
ATOM 1231 C C . ASP A 1 158 ? 2.22900 -24.07900 -1.10200 1.000 11.27000 205 ASP A C 1
ATOM 1232 O O . ASP A 1 158 ? 2.03600 -23.30800 -2.04600 1.000 15.21000 205 ASP A O 1
ATOM 1237 N N . ASN A 1 159 ? 1.55100 -24.00700 0.03400 1.000 11.79000 206 ASN A N 1
ATOM 1238 C CA . ASN A 1 159 ? 0.44000 -23.07800 0.20700 1.000 9.42000 206 ASN A CA 1
ATOM 1239 C C . ASN A 1 159 ? 0.92500 -21.64100 0.36700 1.000 10.87000 206 ASN A C 1
ATOM 1240 O O . ASN A 1 159 ? 0.24000 -20.70600 -0.04100 1.000 12.72000 206 ASN A O 1
ATOM 1245 N N . LEU A 1 160 ? 2.10700 -21.46500 0.93700 1.000 12.64000 207 LEU A N 1
ATOM 1246 C CA . LEU A 1 160 ? 2.69300 -20.13900 1.07000 1.000 11.27000 207 LEU A CA 1
ATOM 1247 C C . LEU A 1 160 ? 3.12900 -19.61800 -0.28600 1.000 13.63000 207 LEU A C 1
ATOM 1248 O O . LEU A 1 160 ? 3.21600 -18.40700 -0.49100 1.000 16.46000 207 LEU A O 1
ATOM 1253 N N . LYS A 1 161 ? 3.43800 -20.53300 -1.19600 1.000 15.47000 208 LYS A N 1
ATOM 1254 C CA . LYS A 1 161 ? 3.80000 -20.15500 -2.55400 1.000 16.04000 208 LYS A CA 1
ATOM 1255 C C . LYS A 1 161 ? 2.56000 -19.71200 -3.33000 1.000 13.28000 208 LYS A C 1
ATOM 1256 O O . LYS A 1 161 ? 2.59900 -18.73100 -4.05800 1.000 20.81000 208 LYS A O 1
ATOM 1262 N N . SER A 1 162 ? 1.45700 -20.42400 -3.15000 1.000 12.70000 209 SER A N 1
ATOM 1263 C CA . SER A 1 162 ? 0.28700 -20.18200 -3.98400 1.000 16.74000 209 SER A CA 1
ATOM 1264 C C . SER A 1 162 ? -0.64900 -19.07900 -3.45900 1.000 14.93000 209 SER A C 1
ATOM 1265 O O . SER A 1 162 ? -1.35900 -18.47000 -4.22800 1.000 13.66000 209 SER A O 1
ATOM 1268 N N A ASP A 1 163 ? -0.54100 -18.76500 -2.17900 0.270 11.03000 210 ASP A N 1
ATOM 1269 N N B ASP A 1 163 ? -0.71700 -18.89800 -2.13800 0.730 10.90000 210 ASP A N 1
ATOM 1270 C CA A ASP A 1 163 ? -1.45900 -17.83200 -1.55900 0.270 9.09000 210 ASP A CA 1
ATOM 1271 C CA B ASP A 1 163 ? -1.50400 -17.82000 -1.52200 0.730 8.98000 210 ASP A CA 1
ATOM 1272 C C A ASP A 1 163 ? -0.68100 -16.96300 -0.57900 0.270 6.68000 210 ASP A C 1
ATOM 1273 C C B ASP A 1 163 ? -0.55200 -17.00300 -0.63700 0.730 6.67000 210 ASP A C 1
ATOM 1274 O O A ASP A 1 163 ? -0.44400 -17.37600 0.55800 0.270 5.98000 210 ASP A O 1
ATOM 1275 O O B ASP A 1 163 ? -0.06400 -17.48000 0.40300 0.730 6.42000 210 ASP A O 1
ATOM 1284 N N . ARG A 1 164 ? -0.27400 -15.76900 -1.01700 1.000 6.83000 211 ARG A N 1
ATOM 1285 C CA . ARG A 1 164 ? 0.57600 -14.92000 -0.19100 1.000 6.38000 211 ARG A CA 1
ATOM 1286 C C . ARG A 1 164 ? -0.13500 -14.55700 1.11900 1.000 5.96000 211 ARG A C 1
ATOM 1287 O O . ARG A 1 164 ? -1.35400 -14.52700 1.17700 1.000 6.89000 211 ARG A O 1
ATOM 1295 N N . LEU A 1 165 ? 0.65400 -14.28500 2.14700 1.000 5.68000 212 LEU A N 1
ATOM 1296 C CA . LEU A 1 165 ? 0.14300 -13.92900 3.47400 1.000 5.99000 212 LEU A CA 1
ATOM 1297 C C . LEU A 1 165 ? -0.22600 -12.46800 3.49700 1.000 6.78000 212 LEU A C 1
ATOM 1298 O O . LEU A 1 165 ? 0.63500 -11.59500 3.47800 1.000 7.70000 212 LEU A O 1
ATOM 1303 N N . MET A 1 166 ? -1.51500 -12.20500 3.53700 1.000 5.04000 213 MET A N 1
ATOM 1304 C CA . MET A 1 166 ? -1.99600 -10.85400 3.42600 1.000 5.01000 213 MET A CA 1
ATOM 1305 C C . MET A 1 166 ? -2.09200 -10.09100 4.72600 1.000 4.88000 213 MET A C 1
ATOM 1306 O O . MET A 1 166 ? -2.13700 -10.66500 5.83000 1.000 4.49000 213 MET A O 1
ATOM 1311 N N . TYR A 1 167 ? -2.12800 -8.77300 4.58100 1.000 5.68000 214 TYR A N 1
ATOM 1312 C CA . TYR A 1 167 ? -2.56900 -7.87900 5.64400 1.000 6.38000 214 TYR A CA 1
ATOM 1313 C C . TYR A 1 167 ? -3.39400 -6.76700 5.01100 1.000 5.99000 214 TYR A C 1
ATOM 1314 O O . TYR A 1 167 ? -3.22700 -6.46100 3.83000 1.000 6.79000 214 TYR A O 1
ATOM 1323 N N . ARG A 1 168 ? -4.30600 -6.18900 5.78600 1.000 6.76000 215 ARG A N 1
ATOM 1324 C CA . ARG A 1 168 ? -5.04900 -4.99900 5.37700 1.000 5.77000 215 ARG A CA 1
ATOM 1325 C C . ARG A 1 168 ? -5.13900 -4.05700 6.55800 1.000 5.86000 215 ARG A C 1
ATOM 1326 O O . ARG A 1 168 ? -5.57700 -4.46600 7.63900 1.000 6.63000 215 ARG A O 1
ATOM 1334 N N . ILE A 1 169 ? -4.73200 -2.80400 6.38700 1.000 4.39000 216 ILE A N 1
ATOM 1335 C CA . ILE A 1 169 ? -4.91500 -1.78400 7.39900 1.000 3.47000 216 ILE A CA 1
ATOM 1336 C C . ILE A 1 169 ? -5.88000 -0.72600 6.86600 1.000 4.35000 216 ILE A C 1
ATOM 1337 O O . ILE A 1 169 ? -5.85400 -0.38100 5.67900 1.000 4.55000 216 ILE A O 1
ATOM 1342 N N . TYR A 1 170 ? -6.78900 -0.26600 7.71100 1.000 4.58000 217 TYR A N 1
ATOM 1343 C CA . TYR A 1 170 ? -7.80900 0.66500 7.26400 1.000 4.45000 217 TYR A CA 1
ATOM 1344 C C . TYR A 1 170 ? -8.35200 1.45900 8.42900 1.000 3.68000 217 TYR A C 1
ATOM 1345 O O . TYR A 1 170 ? -8.09400 1.14200 9.57900 1.000 5.21000 217 TYR A O 1
ATOM 1354 N N . LEU A 1 171 ? -9.07200 2.52700 8.11700 1.000 5.14000 218 LEU A N 1
ATOM 1355 C CA . LEU A 1 171 ? -9.62900 3.41900 9.11500 1.000 5.16000 218 LEU A CA 1
ATOM 1356 C C . LEU A 1 171 ? -11.14100 3.38400 9.06700 1.000 5.34000 218 LEU A C 1
ATOM 1357 O O . LEU A 1 171 ? -11.71400 3.50100 7.97900 1.000 6.29000 218 LEU A O 1
ATOM 1362 N N . VAL A 1 172 ? -11.77900 3.23000 10.22400 1.000 5.30000 219 VAL A N 1
ATOM 1363 C CA . VAL A 1 172 ? -13.24300 3.29500 10.28500 1.000 5.75000 219 VAL A CA 1
ATOM 1364 C C . VAL A 1 172 ? -13.66700 4.43400 11.17900 1.000 6.41000 219 VAL A C 1
ATOM 1365 O O . VAL A 1 172 ? -12.88300 4.95200 11.96900 1.000 7.11000 219 VAL A O 1
ATOM 1369 N N . SER A 1 173 ? -14.93000 4.81500 11.02900 1.000 6.89000 220 SER A N 1
ATOM 1370 C CA . SER A 1 173 ? -15.51100 5.92000 11.74500 1.000 6.48000 220 SER A CA 1
ATOM 1371 C C . SER A 1 173 ? -16.75000 5.44300 12.50100 1.000 6.53000 220 SER A C 1
ATOM 1372 O O . SER A 1 173 ? -17.71700 4.99000 11.89600 1.000 8.90000 220 SER A O 1
ATOM 1375 N N . HIS A 1 174 ? -16.71100 5.52800 13.82000 1.000 6.79000 221 HIS A N 1
ATOM 1376 C CA . HIS A 1 174 ? -17.81100 5.02100 14.64300 1.000 7.10000 221 HIS A CA 1
ATOM 1377 C C . HIS A 1 174 ? -19.13200 5.78100 14.38100 1.000 11.25000 221 HIS A C 1
ATOM 1378 O O . HIS A 1 174 ? -20.20500 5.16200 14.37400 1.000 12.75000 221 HIS A O 1
ATOM 1385 N N . GLN A 1 175 ? -19.04800 7.08400 14.12600 1.000 9.33000 222 GLN A N 1
ATOM 1386 C CA . GLN A 1 175 ? -20.23900 7.91400 13.89600 1.000 10.67000 222 GLN A CA 1
ATOM 1387 C C . GLN A 1 175 ? -20.89400 7.58000 12.55600 1.000 14.00000 222 GLN A C 1
ATOM 1388 O O . GLN A 1 175 ? -22.03800 7.96300 12.29800 1.000 17.60000 222 GLN A O 1
ATOM 1394 N N . ASP A 1 176 ? -20.14400 6.90000 11.69400 1.000 9.52000 223 ASP A N 1
ATOM 1395 C CA . ASP A 1 176 ? -20.62800 6.45600 10.38900 1.000 9.31000 223 ASP A CA 1
ATOM 1396 C C . ASP A 1 176 ? -20.84800 4.93800 10.37200 1.000 10.02000 223 ASP A C 1
ATOM 1397 O O . ASP A 1 176 ? -20.62100 4.26900 9.36100 1.000 12.56000 223 ASP A O 1
ATOM 1402 N N . ASP A 1 177 ? -21.25900 4.40500 11.52200 1.000 12.86000 224 ASP A N 1
ATOM 1403 C CA . ASP A 1 177 ? -21.57000 2.98200 11.66700 1.000 13.50000 224 ASP A CA 1
ATOM 1404 C C . ASP A 1 177 ? -20.41500 2.07100 11.24700 1.000 11.77000 224 ASP A C 1
ATOM 1405 O O . ASP A 1 177 ? -20.61100 1.03000 10.63400 1.000 15.72000 224 ASP A O 1
ATOM 1410 N N . ASP A 1 178 ? -19.20300 2.48700 11.60300 1.000 10.82000 225 ASP A N 1
ATOM 1411 C CA . ASP A 1 178 ? -17.97100 1.72900 11.33500 1.000 11.80000 225 ASP A CA 1
ATOM 1412 C C . ASP A 1 178 ? -17.67600 1.51700 9.86100 1.000 9.63000 225 ASP A C 1
ATOM 1413 O O . ASP A 1 178 ? -16.95900 0.58900 9.47000 1.000 11.13000 225 ASP A O 1
ATOM 1418 N N . LYS A 1 179 ? -18.21700 2.40000 9.02900 1.000 8.68000 226 LYS A N 1
ATOM 1419 C CA . LYS A 1 179 ? -17.86900 2.42300 7.62800 1.000 9.20000 226 LYS A CA 1
ATOM 1420 C C . LYS A 1 179 ? -16.42000 2.87100 7.47400 1.000 8.18000 226 LYS A C 1
ATOM 1421 O O . LYS A 1 179 ? -15.82200 3.48300 8.39000 1.000 8.21000 226 LYS A O 1
ATOM 1427 N N . ILE A 1 180 ? -15.85500 2.53000 6.33000 1.000 8.84000 227 ILE A N 1
ATOM 1428 C CA . ILE A 1 180 ? -14.46100 2.77700 6.04300 1.000 7.38000 227 ILE A CA 1
ATOM 1429 C C . ILE A 1 180 ? -14.24800 4.13700 5.42000 1.000 8.47000 227 ILE A C 1
ATOM 1430 O O . ILE A 1 180 ? -15.00500 4.56600 4.54800 1.000 8.73000 227 ILE A O 1
ATOM 1435 N N . VAL A 1 181 ? -13.20000 4.82300 5.83900 1.000 6.58000 228 VAL A N 1
ATOM 1436 C CA . VAL A 1 181 ? -12.85500 6.10200 5.25400 1.000 7.20000 228 VAL A CA 1
ATOM 1437 C C . VAL A 1 181 ? -12.20500 5.85300 3.89800 1.000 7.49000 228 VAL A C 1
ATOM 1438 O O . VAL A 1 181 ? -11.15700 5.20200 3.80700 1.000 7.39000 228 VAL A O 1
ATOM 1442 N N . PRO A 1 182 ? -12.85100 6.32200 2.81700 1.000 6.46000 229 PRO A N 1
ATOM 1443 C CA . PRO A 1 182 ? -12.37300 5.88400 1.49900 1.000 7.47000 229 PRO A CA 1
ATOM 1444 C C . PRO A 1 182 ? -11.00400 6.40900 1.10800 1.000 6.92000 229 PRO A C 1
ATOM 1445 O O . PRO A 1 182 ? -10.69100 7.55900 1.34300 1.000 9.64000 229 PRO A O 1
ATOM 1449 N N . GLY A 1 183 ? -10.18900 5.51500 0.56400 1.000 7.73000 230 GLY A N 1
ATOM 1450 C CA . GLY A 1 183 ? -8.81500 5.81500 0.22200 1.000 9.94000 230 GLY A CA 1
ATOM 1451 C C . GLY A 1 183 ? -7.83000 5.52900 1.35200 1.000 7.69000 230 GLY A C 1
ATOM 1452 O O . GLY A 1 183 ? -6.62100 5.46100 1.10100 1.000 12.26000 230 GLY A O 1
ATOM 1453 N N . ILE A 1 184 ? -8.32900 5.36700 2.56700 1.000 8.97000 231 ILE A N 1
ATOM 1454 C CA . ILE A 1 184 ? -7.46500 5.20900 3.73900 1.000 9.51000 231 ILE A CA 1
ATOM 1455 C C . ILE A 1 184 ? -7.49400 3.73200 4.11400 1.000 11.61000 231 ILE A C 1
ATOM 1456 O O . ILE A 1 184 ? -7.98300 3.32400 5.17700 1.000 10.69000 231 ILE A O 1
ATOM 1461 N N . GLU A 1 185 ? -7.03800 2.94200 3.15000 1.000 9.49000 232 GLU A N 1
ATOM 1462 C CA . GLU A 1 185 ? -6.88800 1.51800 3.31000 1.000 7.91000 232 GLU A CA 1
ATOM 1463 C C . GLU A 1 185 ? -5.73700 1.02500 2.45000 1.000 9.29000 232 GLU A C 1
ATOM 1464 O O . GLU A 1 185 ? -5.50500 1.52500 1.33400 1.000 10.29000 232 GLU A O 1
ATOM 1470 N N . SER A 1 186 ? -5.02300 0.04100 2.95300 1.000 6.36000 233 SER A N 1
ATOM 1471 C CA . SER A 1 186 ? -3.91200 -0.53200 2.23600 1.000 7.29000 233 SER A CA 1
ATOM 1472 C C . SER A 1 186 ? -3.89300 -2.01600 2.48300 1.000 6.82000 233 SER A C 1
ATOM 1473 O O . SER A 1 186 ? -3.97400 -2.45500 3.62700 1.000 7.92000 233 SER A O 1
ATOM 1476 N N . THR A 1 187 ? -3.79300 -2.79200 1.40300 1.000 7.86000 234 THR A N 1
ATOM 1477 C CA . THR A 1 187 ? -3.74200 -4.25400 1.44700 1.000 8.09000 234 THR A CA 1
ATOM 1478 C C . THR A 1 187 ? -2.45500 -4.71600 0.78600 1.000 11.17000 234 THR A C 1
ATOM 1479 O O . THR A 1 187 ? -2.22800 -4.38500 -0.39900 1.000 10.57000 234 THR A O 1
ATOM 1483 N N . GLY A 1 188 ? -1.63300 -5.46600 1.53000 1.000 8.14000 235 GLY A N 1
ATOM 1484 C CA . GLY A 1 188 ? -0.34000 -5.92900 1.05200 1.000 9.19000 235 GLY A CA 1
ATOM 1485 C C . GLY A 1 188 ? -0.07500 -7.34800 1.50600 1.000 4.70000 235 GLY A C 1
ATOM 1486 O O . GLY A 1 188 ? -0.99500 -8.01700 1.94800 1.000 6.35000 235 GLY A O 1
ATOM 1487 N N . TYR A 1 189 ? 1.16100 -7.79600 1.34200 1.000 5.98000 236 TYR A N 1
ATOM 1488 C CA . TYR A 1 189 ? 1.54800 -9.13100 1.75100 1.000 4.74000 236 TYR A CA 1
ATOM 1489 C C . TYR A 1 189 ? 2.88100 -9.15700 2.43500 1.000 6.73000 236 TYR A C 1
ATOM 1490 O O . TYR A 1 189 ? 3.73400 -8.31500 2.19100 1.000 8.06000 236 TYR A O 1
ATOM 1499 N N . PHE A 1 190 ? 3.05200 -10.09400 3.35900 1.000 5.44000 237 PHE A N 1
ATOM 1500 C CA . PHE A 1 190 ? 4.32200 -10.27500 4.02900 1.000 5.67000 237 PHE A CA 1
ATOM 1501 C C . PHE A 1 190 ? 5.35500 -10.88800 3.11100 1.000 8.15000 237 PHE A C 1
ATOM 1502 O O . PHE A 1 190 ? 5.09600 -11.88400 2.45400 1.000 8.01000 237 PHE A O 1
ATOM 1510 N N . LEU A 1 191 ? 6.52800 -10.28400 3.09100 1.000 9.35000 238 LEU A N 1
ATOM 1511 C CA . LEU A 1 191 ? 7.64600 -10.81000 2.30800 1.000 8.68000 238 LEU A CA 1
ATOM 1512 C C . LEU A 1 191 ? 8.32700 -11.94200 3.02900 1.000 11.23000 238 LEU A C 1
ATOM 1513 O O . LEU A 1 191 ? 8.40700 -11.97100 4.26100 1.000 14.14000 238 LEU A O 1
ATOM 1518 N N . THR A 1 192 ? 8.83100 -12.88300 2.25200 1.000 13.30000 239 THR A N 1
ATOM 1519 C CA . THR A 1 192 ? 9.51000 -14.04000 2.78700 1.000 15.57000 239 THR A CA 1
ATOM 1520 C C . THR A 1 192 ? 10.73200 -14.28100 1.91600 1.000 17.91000 239 THR A C 1
ATOM 1521 O O . THR A 1 192 ? 11.03900 -13.47300 1.04800 1.000 16.19000 239 THR A O 1
ATOM 1525 N N . ASP A 1 193 ? 11.43200 -15.38800 2.14900 1.000 25.24000 240 ASP A N 1
ATOM 1526 C CA . ASP A 1 193 ? 12.69600 -15.63800 1.46500 1.000 30.43000 240 ASP A CA 1
ATOM 1527 C C . ASP A 1 193 ? 12.51200 -16.03300 0.00400 1.000 36.49000 240 ASP A C 1
ATOM 1528 O O . ASP A 1 193 ? 13.49000 -16.16700 -0.73200 1.000 39.02000 240 ASP A O 1
ATOM 1533 N N . GLN A 1 194 ? 11.26400 -16.21700 -0.41500 1.000 31.05000 241 GLN A N 1
ATOM 1534 C CA . GLN A 1 194 ? 10.9730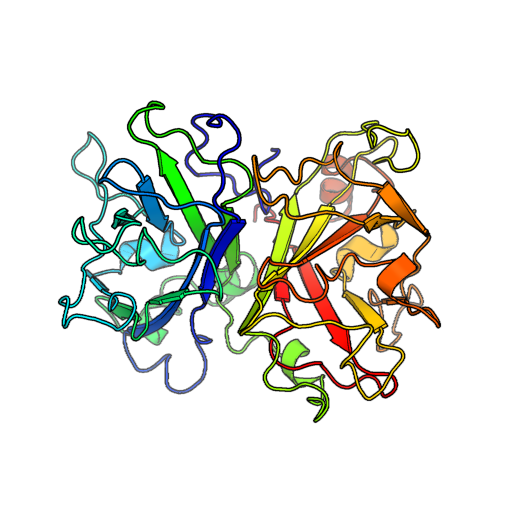0 -16.50400 -1.81300 1.000 24.25000 241 GLN A CA 1
ATOM 1535 C C . GLN A 1 194 ? 10.90300 -15.21500 -2.62100 1.000 32.58000 241 GLN A C 1
ATOM 1536 O O . GLN A 1 194 ? 10.75700 -15.24600 -3.84500 1.000 32.42000 241 GLN A O 1
ATOM 1542 N N . ASP A 1 195 ? 11.00000 -14.08300 -1.92800 1.000 23.53000 242 ASP A N 1
ATOM 1543 C CA . ASP A 1 195 ? 10.93100 -12.78000 -2.58000 1.000 25.47000 242 ASP A CA 1
ATOM 1544 C C . ASP A 1 195 ? 12.32300 -12.22500 -2.75100 1.000 41.61000 242 ASP A C 1
ATOM 1545 O O . ASP A 1 195 ? 13.01900 -11.94300 -1.77700 1.000 46.36000 242 ASP A O 1
ATOM 1550 N N . ASP A 1 196 ? 12.72100 -12.08600 -4.00800 1.000 22.83000 243 ASP A N 1
ATOM 1551 C CA . ASP A 1 196 ? 14.09600 -11.74200 -4.34700 1.000 29.82000 243 ASP A CA 1
ATOM 1552 C C . ASP A 1 196 ? 14.20200 -10.52500 -5.26200 1.000 25.55000 243 ASP A C 1
ATOM 1553 O O . ASP A 1 196 ? 15.29300 -9.99000 -5.44800 1.000 25.09000 243 ASP A O 1
ATOM 1558 N N . PHE A 1 197 ? 13.08900 -10.07300 -5.82900 1.000 20.59000 244 PHE A N 1
ATOM 1559 C CA . PHE A 1 197 ? 13.18500 -9.03600 -6.85100 1.000 19.65000 244 PHE A CA 1
ATOM 1560 C C . PHE A 1 197 ? 13.74400 -7.74000 -6.27700 1.000 21.22000 244 PHE A C 1
ATOM 1561 O O . PHE A 1 197 ? 14.59300 -7.10600 -6.91000 1.000 20.37000 244 PHE A O 1
ATOM 1569 N N . TYR A 1 198 ? 13.29000 -7.35000 -5.08900 1.000 21.43000 245 TYR A N 1
ATOM 1570 C CA . TYR A 1 198 ? 13.73900 -6.09300 -4.49100 1.000 21.82000 245 TYR A CA 1
ATOM 1571 C C . TYR A 1 198 ? 15.26700 -5.99500 -4.46000 1.000 30.50000 245 TYR A C 1
ATOM 1572 O O . TYR A 1 198 ? 15.82900 -4.90700 -4.55500 1.000 26.78000 245 TYR A O 1
ATOM 1581 N N . ASN A 1 199 ? 15.93700 -7.13500 -4.35600 1.000 36.41000 246 ASN A N 1
ATOM 1582 C CA . ASN A 1 199 ? 17.39600 -7.15300 -4.27700 1.000 24.09000 246 ASN A CA 1
ATOM 1583 C C . ASN A 1 199 ? 18.05700 -7.07600 -5.64900 1.000 22.75000 246 ASN A C 1
ATOM 1584 O O . ASN A 1 199 ? 19.27400 -6.92700 -5.74500 1.000 33.88000 246 ASN A O 1
ATOM 1589 N N . LYS A 1 200 ? 17.26100 -7.16400 -6.71000 1.000 21.95000 247 LYS A N 1
ATOM 1590 C CA . LYS A 1 200 ? 17.77500 -6.94200 -8.05500 1.000 29.76000 247 LYS A CA 1
ATOM 1591 C C . LYS A 1 200 ? 18.02700 -5.45200 -8.28800 1.000 41.39000 247 LYS A C 1
ATOM 1592 O O . LYS A 1 200 ? 18.57900 -5.06500 -9.32700 1.000 38.37000 247 LYS A O 1
ATOM 1598 N N . LEU A 1 201 ? 17.61900 -4.62000 -7.32900 1.000 25.85000 248 LEU A N 1
ATOM 1599 C CA . LEU A 1 201 ? 17.73900 -3.17200 -7.48300 1.000 18.74000 248 LEU A CA 1
ATOM 1600 C C . LEU A 1 201 ? 18.82100 -2.59200 -6.59800 1.000 16.29000 248 LEU A C 1
ATOM 1601 O O . LEU A 1 201 ? 18.86600 -2.83700 -5.39900 1.000 22.61000 248 LEU A O 1
ATOM 1606 N N . ASP A 1 202 ? 19.68800 -1.79400 -7.21200 1.000 13.21000 249 ASP A N 1
ATOM 1607 C CA . ASP A 1 202 ? 20.70600 -1.06200 -6.48200 1.000 12.59000 249 ASP A CA 1
ATOM 1608 C C . ASP A 1 202 ? 20.11300 0.23800 -5.96400 1.000 10.88000 249 ASP A C 1
ATOM 1609 O O . ASP A 1 202 ? 19.36500 0.89500 -6.67800 1.000 13.42000 249 ASP A O 1
ATOM 1614 N N . VAL A 1 203 ? 20.42400 0.62100 -4.73300 1.000 11.82000 250 VAL A N 1
ATOM 1615 C CA . VAL A 1 203 ? 19.83200 1.79900 -4.10800 1.000 11.55000 250 VAL A CA 1
ATOM 1616 C C . VAL A 1 203 ? 20.57900 3.07600 -4.46600 1.000 12.05000 250 VAL A C 1
ATOM 1617 O O . VAL A 1 203 ? 21.79700 3.15900 -4.36000 1.000 14.33000 250 VAL A O 1
ATOM 1621 N N . SER A 1 204 ? 19.82100 4.07100 -4.90600 1.000 5.71000 251 SER A N 1
ATOM 1622 C CA . SER A 1 204 ? 20.36500 5.36900 -5.25600 1.000 5.63000 251 SER A CA 1
ATOM 1623 C C . SER A 1 204 ? 20.83800 6.15400 -4.03500 1.000 8.25000 251 SER A C 1
ATOM 1624 O O . SER A 1 204 ? 20.22400 6.08300 -2.97200 1.000 8.43000 251 SER A O 1
ATOM 1627 N N . GLU A 1 205 ? 21.88000 6.96000 -4.21900 1.000 6.19000 252 GLU A N 1
ATOM 1628 C CA . GLU A 1 205 ? 22.29500 7.94000 -3.20800 1.000 6.99000 252 GLU A CA 1
ATOM 1629 C C . GLU A 1 205 ? 21.56400 9.28700 -3.34800 1.000 7.54000 252 GLU A C 1
ATOM 1630 O O . GLU A 1 205 ? 21.76100 10.21000 -2.57800 1.000 9.45000 252 GLU A O 1
ATOM 1636 N N . ASN A 1 206 ? 20.70400 9.40300 -4.34600 1.000 5.52000 253 ASN A N 1
ATOM 1637 C CA . ASN A 1 206 ? 19.93500 10.61500 -4.55200 1.000 5.19000 253 ASN A CA 1
ATOM 1638 C C . ASN A 1 206 ? 18.67700 10.66800 -3.69600 1.000 4.96000 253 ASN A C 1
ATOM 1639 O O . ASN A 1 206 ? 17.85400 9.75400 -3.74000 1.000 6.63000 253 ASN A O 1
ATOM 1644 N N . ASN A 1 207 ? 18.54000 11.72700 -2.90500 1.000 5.99000 254 ASN A N 1
ATOM 1645 C CA . ASN A 1 207 ? 17.31400 11.97900 -2.15200 1.000 5.90000 254 ASN A CA 1
ATOM 1646 C C . ASN A 1 207 ? 16.91900 10.78400 -1.32000 1.000 6.33000 254 ASN A C 1
ATOM 1647 O O . ASN A 1 207 ? 15.72800 10.41900 -1.25700 1.000 6.69000 254 ASN A O 1
ATOM 1652 N N A SER A 1 208 ? 17.90300 10.18600 -0.64100 0.310 6.60000 255 SER A N 1
ATOM 1653 N N B SER A 1 208 ? 17.89400 10.18500 -0.64300 0.690 6.51000 255 SER A N 1
ATOM 1654 C CA A SER A 1 208 ? 17.71200 8.92300 0.08300 0.310 6.39000 255 SER A CA 1
ATOM 1655 C CA B SER A 1 208 ? 17.66900 8.91500 0.03400 0.690 6.35000 255 SER A CA 1
ATOM 1656 C C A SER A 1 208 ? 16.85800 9.02900 1.34400 0.310 9.02000 255 SER A C 1
ATOM 1657 C C B SER A 1 208 ? 16.92000 9.02400 1.36600 0.690 8.89000 255 SER A C 1
ATOM 1658 O O A SER A 1 208 ? 16.41000 8.00600 1.87000 0.310 9.20000 255 SER A O 1
ATOM 1659 O O B SER A 1 208 ? 16.59000 7.99000 1.95000 0.690 9.12000 255 SER A O 1
ATOM 1664 N N . ASP A 1 209 ? 16.65100 10.25300 1.82700 1.000 7.05000 256 ASP A N 1
ATOM 1665 C CA . ASP A 1 209 ? 15.91900 10.49800 3.06600 1.000 6.64000 256 ASP A CA 1
ATOM 1666 C C . ASP A 1 209 ? 14.60000 11.22000 2.81800 1.000 7.37000 256 ASP A C 1
ATOM 1667 O O . ASP A 1 209 ? 14.03600 11.80900 3.75800 1.000 8.81000 256 ASP A O 1
ATOM 1672 N N . GLN A 1 210 ? 14.07500 11.16400 1.59400 1.000 5.49000 257 GLN A N 1
ATOM 1673 C CA . GLN A 1 210 ? 12.86600 11.90600 1.26200 1.000 6.62000 257 GLN A CA 1
ATOM 1674 C C . GLN A 1 210 ? 11.57900 11.09200 1.32300 1.000 6.09000 257 GLN A C 1
ATOM 1675 O O . GLN A 1 210 ? 10.48700 11.65500 1.51100 1.000 6.84000 257 GLN A O 1
ATOM 1681 N N . PHE A 1 211 ? 11.69800 9.77700 1.18400 1.000 4.48000 258 PHE A N 1
ATOM 1682 C CA . PHE A 1 211 ? 10.53600 8.89500 1.24800 1.000 4.24000 258 PHE A CA 1
ATOM 1683 C C . PHE A 1 211 ? 10.64900 7.93900 2.40700 1.000 4.42000 258 PHE A C 1
ATOM 1684 O O . PHE A 1 211 ? 11.74300 7.47600 2.74400 1.000 6.72000 258 PHE A O 1
ATOM 1692 N N . LYS A 1 212 ? 9.50800 7.66400 3.03000 1.000 4.99000 259 LYS A N 1
ATOM 1693 C CA . LYS A 1 212 ? 9.41300 6.76100 4.14800 1.000 4.52000 259 LYS A CA 1
ATOM 1694 C C . LYS A 1 212 ? 8.94900 5.36600 3.75700 1.000 6.15000 259 LYS A C 1
ATOM 1695 O O . LYS A 1 212 ? 9.36500 4.38300 4.35000 1.000 7.51000 259 LYS A O 1
ATOM 1701 N N . HIS A 1 213 ? 8.08500 5.26800 2.75000 1.000 4.60000 260 HIS A N 1
ATOM 1702 C CA . HIS A 1 213 ? 7.46700 4.00400 2.40900 1.000 4.71000 260 HIS A CA 1
ATOM 1703 C C . HIS A 1 213 ? 6.85500 4.06700 1.01700 1.000 3.60000 260 HIS A C 1
ATOM 1704 O O . HIS A 1 213 ? 6.44500 5.12100 0.54700 1.000 5.06000 260 HIS A O 1
ATOM 1711 N N . GLY A 1 214 ? 6.82100 2.91600 0.35800 1.000 5.56000 261 GLY A N 1
ATOM 1712 C CA . GLY A 1 214 ? 6.12400 2.72600 -0.88800 1.000 4.40000 261 GLY A CA 1
ATOM 1713 C C . GLY A 1 214 ? 5.21700 1.51800 -0.75700 1.000 5.72000 261 GLY A C 1
ATOM 1714 O O . GLY A 1 214 ? 5.55500 0.53500 -0.09500 1.000 6.93000 261 GLY A O 1
ATOM 1715 N N . SER A 1 215 ? 4.06300 1.59700 -1.39700 1.000 5.23000 262 SER A N 1
ATOM 1716 C CA . SER A 1 215 ? 3.11200 0.51500 -1.39100 1.000 4.74000 262 SER A CA 1
ATOM 1717 C C . SER A 1 215 ? 2.45600 0.42900 -2.74600 1.000 5.61000 262 SER A C 1
ATOM 1718 O O . SER A 1 215 ? 2.43300 1.39200 -3.50100 1.000 5.11000 262 SER A O 1
ATOM 1721 N N . VAL A 1 216 ? 1.94500 -0.75100 -3.06300 1.000 7.30000 263 VAL A N 1
ATOM 1722 C CA . VAL A 1 216 ? 1.13500 -0.95600 -4.25500 1.000 7.87000 263 VAL A CA 1
ATOM 1723 C C . VAL A 1 216 ? -0.16700 -1.65200 -3.87400 1.000 7.60000 263 VAL A C 1
ATOM 1724 O O . VAL A 1 216 ? -0.13600 -2.78300 -3.37600 1.000 10.25000 263 VAL A O 1
ATOM 1728 N N . ASN A 1 217 ? -1.28400 -0.96400 -4.10300 1.000 7.57000 264 ASN A N 1
ATOM 1729 C CA . ASN A 1 217 ? -2.63800 -1.51300 -3.93100 1.000 7.88000 264 ASN A CA 1
ATOM 1730 C C . ASN A 1 217 ? -3.12400 -1.87500 -5.32100 1.000 6.65000 264 ASN A C 1
ATOM 1731 O O . ASN A 1 217 ? -2.73200 -1.24000 -6.31200 1.000 8.95000 264 ASN A O 1
ATOM 1736 N N . THR A 1 218 ? -3.93600 -2.90700 -5.41600 1.000 5.73000 265 THR A N 1
ATOM 1737 C CA . THR A 1 218 ? -4.46200 -3.37800 -6.68100 1.000 6.69000 265 THR A CA 1
ATOM 1738 C C . THR A 1 218 ? -5.96900 -3.47000 -6.58300 1.000 7.06000 265 THR A C 1
ATOM 1739 O O . THR A 1 218 ? -6.53500 -3.64600 -5.49700 1.000 7.85000 265 THR A O 1
ATOM 1743 N N . LYS A 1 219 ? -6.62100 -3.32600 -7.71400 1.000 6.43000 266 LYS A N 1
ATOM 1744 C CA . LYS A 1 219 ? -8.06300 -3.44200 -7.78500 1.000 8.56000 266 LYS A CA 1
ATOM 1745 C C . LYS A 1 219 ? -8.44800 -3.86000 -9.18700 1.000 8.93000 266 LYS A C 1
ATOM 1746 O O . LYS A 1 219 ? -7.83300 -3.41800 -10.15500 1.000 10.87000 266 LYS A O 1
ATOM 1752 N N . TYR A 1 220 ? -9.40200 -4.76000 -9.30900 1.000 7.96000 267 TYR A N 1
ATOM 1753 C CA . TYR A 1 220 ? -10.06400 -4.96400 -10.59200 1.000 10.85000 267 TYR A CA 1
ATOM 1754 C C . TYR A 1 220 ? -11.16200 -3.92100 -10.76000 1.000 15.62000 267 TYR A C 1
ATOM 1755 O O . TYR A 1 220 ? -12.09500 -3.85600 -9.95400 1.000 18.30000 267 TYR A O 1
ATOM 1764 N N . GLU A 1 221 ? -11.06500 -3.09300 -11.79700 1.000 10.87000 268 GLU A N 1
ATOM 1765 C CA . GLU A 1 221 ? -12.08100 -2.09000 -12.09000 1.000 8.80000 268 GLU A CA 1
ATOM 1766 C C . GLU A 1 221 ? -12.93700 -2.57800 -13.25800 1.000 11.26000 268 GLU A C 1
ATOM 1767 O O . GLU A 1 221 ? -12.43900 -3.21000 -14.20100 1.000 9.64000 268 GLU A O 1
ATOM 1773 N N . GLU A 1 222 ? -14.22300 -2.27300 -13.17200 1.000 11.65000 269 GLU A N 1
ATOM 1774 C CA . GLU A 1 222 ? -15.19200 -2.66300 -14.19100 1.000 10.33000 269 GLU A CA 1
ATOM 1775 C C . GLU A 1 222 ? -14.86400 -2.06000 -15.55400 1.000 7.61000 269 GLU A C 1
ATOM 1776 O O . GLU A 1 222 ? -14.20500 -1.02600 -15.67300 1.000 8.76000 269 GLU A O 1
ATOM 1782 N N . ALA A 1 223 ? -15.34300 -2.73000 -16.57900 1.000 7.29000 270 ALA A N 1
ATOM 1783 C CA . ALA A 1 223 ? -15.23000 -2.24700 -17.94400 1.000 8.45000 270 ALA A CA 1
ATOM 1784 C C . ALA A 1 223 ? -15.89400 -0.88500 -18.13000 1.000 5.94000 270 ALA A C 1
ATOM 1785 O O . ALA A 1 223 ? -16.90800 -0.56000 -17.51700 1.000 6.73000 270 ALA A O 1
ATOM 1787 N N . ASN A 1 224 ? -15.29400 -0.09300 -18.99500 1.000 6.40000 271 ASN A N 1
ATOM 1788 C CA . ASN A 1 224 ? -15.88700 1.11400 -19.52900 1.000 7.30000 271 ASN A CA 1
ATOM 1789 C C . ASN A 1 224 ? -16.25700 2.15300 -18.49300 1.000 6.94000 271 ASN A C 1
ATOM 1790 O O . ASN A 1 224 ? -17.30900 2.80500 -18.56200 1.000 10.18000 271 ASN A O 1
ATOM 1795 N N . ILE A 1 225 ? -15.33900 2.34900 -17.57000 1.000 6.65000 272 ILE A N 1
ATOM 1796 C CA . ILE A 1 225 ? -15.40900 3.53100 -16.70900 1.000 8.53000 272 ILE A CA 1
ATOM 1797 C C . ILE A 1 225 ? -14.33500 4.49000 -17.12900 1.000 7.07000 272 ILE A C 1
ATOM 1798 O O . ILE A 1 225 ? -13.41300 4.11200 -17.87000 1.000 8.74000 272 ILE A O 1
ATOM 1803 N N . GLN A 1 226 ? -14.44300 5.73000 -16.69600 1.000 7.81000 273 GLN A N 1
ATOM 1804 C CA . GLN A 1 226 ? -13.55200 6.74600 -17.21100 1.000 7.85000 273 GLN A CA 1
ATOM 1805 C C . GLN A 1 226 ? -13.16500 7.75800 -16.16700 1.000 10.50000 273 GLN A C 1
ATOM 1806 O O . GLN A 1 226 ? -13.77400 7.88200 -15.09400 1.000 9.46000 273 GLN A O 1
ATOM 1812 N N . THR A 1 227 ? -12.13300 8.51000 -16.48100 1.000 7.31000 274 THR A N 1
ATOM 1813 C CA . THR A 1 227 ? -11.84400 9.69400 -15.70800 1.000 7.88000 274 THR A CA 1
ATOM 1814 C C . THR A 1 227 ? -12.89500 10.76800 -16.00100 1.000 8.79000 274 THR A C 1
ATOM 1815 O O . THR A 1 227 ? -13.54400 10.72700 -17.05100 1.000 12.02000 274 THR A O 1
ATOM 1819 N N . LYS A 1 228 ? -13.02700 11.73000 -15.10100 1.000 9.92000 275 LYS A N 1
ATOM 1820 C CA . LYS A 1 228 ? -14.03500 12.79800 -15.25400 1.000 12.25000 275 LYS A CA 1
ATOM 1821 C C . LYS A 1 228 ? -13.93500 13.44700 -16.62400 1.000 17.65000 275 LYS A C 1
ATOM 1822 O O . LYS A 1 228 ? -14.94300 13.65800 -17.29800 1.000 22.55000 275 LYS A O 1
ATOM 1828 N N . ASP A 1 229 ? -12.71500 13.72200 -17.06500 1.000 14.97000 276 ASP A N 1
ATOM 1829 C CA . ASP A 1 229 ? -12.51400 14.38700 -18.35500 1.000 15.11000 276 ASP A CA 1
ATOM 1830 C C . ASP A 1 229 ? -12.57300 13.47800 -19.59600 1.000 17.65000 276 ASP A C 1
ATOM 1831 O O . ASP A 1 229 ? -12.45200 13.95900 -20.72800 1.000 20.31000 276 ASP A O 1
ATOM 1836 N N . GLY A 1 230 ? -12.76800 12.17800 -19.40800 1.000 15.17000 277 GLY A N 1
ATOM 1837 C CA . GLY A 1 230 ? -12.80100 11.25000 -20.52000 1.000 13.50000 277 GLY A CA 1
ATOM 1838 C C . GLY A 1 230 ? -11.45300 10.76700 -21.04300 1.000 12.02000 277 GLY A C 1
ATOM 1839 O O . GLY A 1 230 ? -11.41000 9.86000 -21.86900 1.000 13.59000 277 GLY A O 1
ATOM 1840 N N . SER A 1 231 ? -10.36500 11.33100 -20.51900 1.000 12.99000 278 SER A N 1
ATOM 1841 C CA . SER A 1 231 ? -9.02900 11.00600 -21.04000 1.000 16.16000 278 SER A CA 1
ATOM 1842 C C . SER A 1 231 ? -8.58800 9.57200 -20.74000 1.000 9.88000 278 SER A C 1
ATOM 1843 O O . SER A 1 231 ? -7.93200 8.92100 -21.55500 1.000 11.45000 278 SER A O 1
ATOM 1846 N N . GLY A 1 232 ? -8.96400 9.07700 -19.55800 1.000 10.97000 279 GLY A N 1
ATOM 1847 C CA . GLY A 1 232 ? -8.55300 7.75300 -19.11800 1.000 10.65000 279 GLY A CA 1
ATOM 1848 C C . GLY A 1 232 ? -9.72800 6.79600 -19.03600 1.000 7.13000 279 GLY A C 1
ATOM 1849 O O . GLY A 1 232 ? -10.85900 7.24600 -18.82500 1.000 9.70000 279 GLY A O 1
ATOM 1850 N N . SER A 1 233 ? -9.47300 5.50300 -19.18700 1.000 7.52000 280 SER A N 1
ATOM 1851 C CA . SER A 1 233 ? -10.54100 4.51400 -19.22100 1.000 7.57000 280 SER A CA 1
ATOM 1852 C C . SER A 1 233 ? -10.03800 3.11100 -18.95800 1.000 8.50000 280 SER A C 1
ATOM 1853 O O . SER A 1 233 ? -8.8550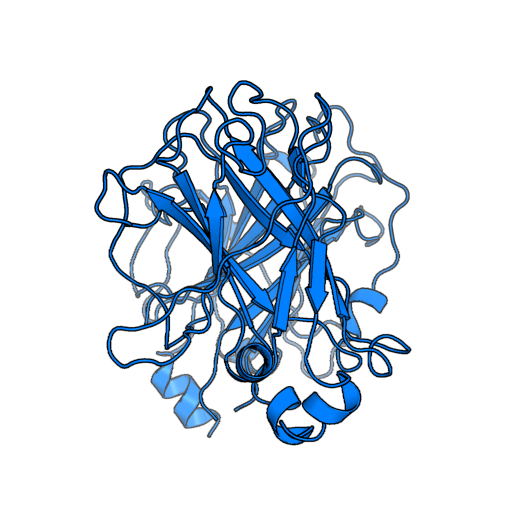0 2.83700 -19.07400 1.000 9.22000 280 SER A O 1
ATOM 1856 N N . THR A 1 234 ? -10.94000 2.18100 -18.63200 1.000 9.00000 281 THR A N 1
ATOM 1857 C CA . THR A 1 234 ? -10.53800 0.80200 -18.31900 1.000 10.08000 281 THR A CA 1
ATOM 1858 C C . THR A 1 234 ? -10.62500 -0.25800 -19.42300 1.000 14.21000 281 THR A C 1
ATOM 1859 O O . THR A 1 234 ? -10.15900 -1.39300 -19.26700 1.000 14.19000 281 THR A O 1
ATOM 1863 N N . GLY A 1 235 ? -11.30800 0.09100 -20.48200 1.000 8.72000 282 GLY A N 1
ATOM 1864 C CA . GLY A 1 235 ? -11.47000 -0.78700 -21.62800 1.000 7.33000 282 GLY A CA 1
ATOM 1865 C C . GLY A 1 235 ? -12.62700 -1.77100 -21.51900 1.000 7.33000 282 GLY A C 1
ATOM 1866 O O . GLY A 1 235 ? -13.29500 -1.87900 -20.48500 1.000 6.52000 282 GLY A O 1
ATOM 1867 N N . ALA A 1 236 ? -12.88100 -2.50600 -22.59600 1.000 6.82000 283 ALA A N 1
ATOM 1868 C CA . ALA A 1 236 ? -14.08000 -3.33300 -22.69500 1.000 7.72000 283 ALA A CA 1
ATOM 1869 C C . ALA A 1 236 ? -14.12600 -4.52100 -21.74300 1.000 8.75000 283 ALA A C 1
ATOM 1870 O O . ALA A 1 236 ? -15.19900 -5.09400 -21.51700 1.000 9.21000 283 ALA A O 1
ATOM 1872 N N . ASN A 1 237 ? -12.96800 -4.93000 -21.22100 1.000 7.04000 284 ASN A N 1
ATOM 1873 C CA . ASN A 1 237 ? -12.88700 -6.10100 -20.35700 1.000 7.63000 284 ASN A CA 1
ATOM 1874 C C . ASN A 1 237 ? -12.43500 -5.73100 -18.97200 1.000 8.31000 284 ASN A C 1
ATOM 1875 O O . ASN A 1 237 ? -12.06400 -6.59200 -18.17700 1.000 11.44000 284 ASN A O 1
ATOM 1880 N N . GLY A 1 238 ? -12.49700 -4.45300 -18.64700 1.000 6.06000 285 GLY A N 1
ATOM 1881 C CA . GLY A 1 238 ? -12.02400 -4.00500 -17.36000 1.000 7.94000 285 GLY A CA 1
ATOM 1882 C C . GLY A 1 238 ? -10.51000 -3.98600 -17.29600 1.000 7.21000 285 GLY A C 1
ATOM 1883 O O . GLY A 1 238 ? -9.78400 -4.20700 -18.26900 1.000 7.06000 285 GLY A O 1
ATOM 1884 N N . ALA A 1 239 ? -10.01400 -3.67100 -16.12000 1.000 6.43000 286 ALA A N 1
ATOM 1885 C CA . ALA A 1 239 ? -8.59600 -3.43800 -15.94900 1.000 6.20000 286 ALA A CA 1
ATOM 1886 C C . ALA A 1 239 ? -8.16500 -3.76000 -14.54500 1.000 7.40000 286 ALA A C 1
ATOM 1887 O O . ALA A 1 239 ? -8.95600 -3.66600 -13.60200 1.000 8.39000 286 ALA A O 1
ATOM 1889 N N A ILE A 1 240 ? -6.91600 -4.15400 -14.38800 0.550 6.23000 287 ILE A N 1
ATOM 1890 N N B ILE A 1 240 ? -6.91000 -4.14900 -14.4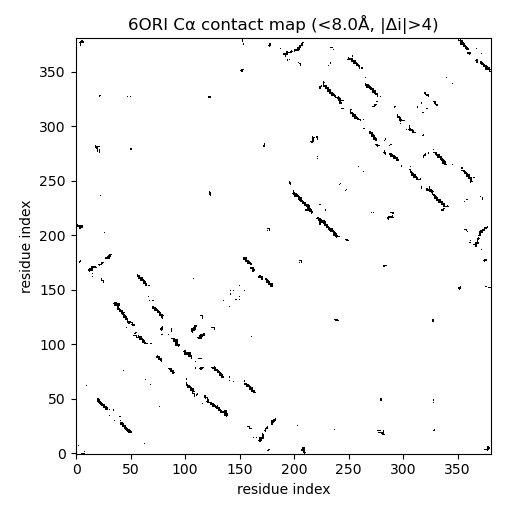0900 0.450 6.26000 287 ILE A N 1
ATOM 1891 C CA A ILE A 1 240 ? -6.31900 -4.17600 -13.07100 0.550 5.65000 287 ILE A CA 1
ATOM 1892 C CA B ILE A 1 240 ? -6.25900 -4.17000 -13.11800 0.450 5.48000 287 ILE A CA 1
ATOM 1893 C C A ILE A 1 240 ? -5.60800 -2.85200 -12.86200 0.550 5.47000 287 ILE A C 1
ATOM 1894 C C B ILE A 1 240 ? -5.63200 -2.80500 -12.89900 0.450 5.59000 287 ILE A C 1
ATOM 1895 O O A ILE A 1 240 ? -4.78000 -2.44700 -13.68200 0.550 6.72000 287 ILE A O 1
ATOM 1896 O O B ILE A 1 240 ? -4.86700 -2.32600 -13.74300 0.450 6.44000 287 ILE A O 1
ATOM 1905 N N . ILE A 1 241 ? -5.97600 -2.17000 -11.78400 1.000 5.55000 288 ILE A N 1
ATOM 1906 C CA . ILE A 1 241 ? -5.42200 -0.87100 -11.43100 1.000 4.59000 288 ILE A CA 1
ATOM 1907 C C . ILE A 1 241 ? -4.37100 -1.05100 -10.37100 1.000 6.15000 288 ILE A C 1
ATOM 1908 O O . ILE A 1 241 ? -4.60500 -1.70800 -9.36200 1.000 6.53000 288 ILE A O 1
ATOM 1913 N N . LEU A 1 242 ? -3.20000 -0.48300 -10.60000 1.000 4.88000 289 LEU A N 1
ATOM 1914 C CA . LEU A 1 242 ? -2.10800 -0.45300 -9.63200 1.000 4.52000 289 LEU A CA 1
ATOM 1915 C C . LEU A 1 242 ? -2.00600 0.96100 -9.12500 1.000 4.73000 289 LEU A C 1
ATOM 1916 O O . LEU A 1 242 ? -1.76300 1.89600 -9.90500 1.000 7.69000 289 LEU A O 1
ATOM 1921 N N . ASP A 1 243 ? -2.18400 1.13600 -7.83100 1.000 4.97000 290 ASP A N 1
ATOM 1922 C CA . ASP A 1 243 ? -1.97200 2.42000 -7.19200 1.000 5.43000 290 ASP A CA 1
ATOM 1923 C C . ASP A 1 243 ? -0.67300 2.34600 -6.40500 1.000 4.00000 290 ASP A C 1
ATOM 1924 O O . ASP A 1 243 ? -0.59200 1.65400 -5.37600 1.000 6.27000 290 ASP A O 1
ATOM 1929 N N . HIS A 1 244 ? 0.35200 2.98600 -6.94800 1.000 3.45000 291 HIS A N 1
ATOM 1930 C CA . HIS A 1 244 ? 1.65500 3.05700 -6.31600 1.000 4.70000 291 HIS A CA 1
ATOM 1931 C C . HIS A 1 244 ? 1.65800 4.29600 -5.44500 1.000 3.75000 291 HIS A C 1
ATOM 1932 O O . HIS A 1 244 ? 1.62700 5.42000 -5.94200 1.000 5.57000 291 HIS A O 1
ATOM 1939 N N . LYS A 1 245 ? 1.65600 4.09000 -4.13100 1.000 4.72000 292 LYS A N 1
ATOM 1940 C CA . LYS A 1 245 ? 1.55800 5.19900 -3.20000 1.000 3.64000 292 LYS A CA 1
ATOM 1941 C C . LYS A 1 245 ? 2.86900 5.40400 -2.44600 1.000 4.05000 292 LYS A C 1
ATOM 1942 O O . LYS A 1 245 ? 3.45600 4.44900 -1.93200 1.000 5.57000 292 LYS A O 1
ATOM 1948 N N . LEU A 1 246 ? 3.32300 6.64800 -2.42100 1.000 4.17000 293 LEU A N 1
ATOM 1949 C CA . LEU A 1 246 ? 4.57100 7.04300 -1.78600 1.000 4.82000 293 LEU A CA 1
ATOM 1950 C C . LEU A 1 246 ? 4.28100 7.90100 -0.57700 1.000 4.72000 293 LEU A C 1
ATOM 1951 O O . LEU A 1 246 ? 3.59400 8.92900 -0.68200 1.000 5.20000 293 LEU A O 1
ATOM 1956 N N . THR A 1 247 ? 4.76100 7.44600 0.56700 1.000 4.50000 294 THR A N 1
ATOM 1957 C CA . THR A 1 247 ? 4.64200 8.14400 1.84200 1.000 6.17000 294 THR A CA 1
ATOM 1958 C C . THR A 1 247 ? 5.93200 8.92700 2.03400 1.000 4.83000 294 THR A C 1
ATOM 1959 O O . THR A 1 247 ? 7.02000 8.32700 2.04800 1.000 5.25000 294 THR A O 1
ATOM 1963 N N . LYS A 1 248 ? 5.82900 10.23400 2.19100 1.000 5.49000 295 LYS A N 1
ATOM 1964 C CA . LYS A 1 248 ? 7.01300 11.05200 2.35600 1.000 4.92000 295 LYS A CA 1
ATOM 1965 C C . LYS A 1 248 ? 7.55200 11.06000 3.77800 1.000 5.45000 295 LYS A C 1
ATOM 1966 O O . LYS A 1 248 ? 6.83900 10.78600 4.73600 1.000 5.86000 295 LYS A O 1
ATOM 1972 N N A GLU A 1 249 ? 8.83200 11.37100 3.89300 0.380 5.03000 296 GLU A N 1
ATOM 1973 N N B GLU A 1 249 ? 8.82200 11.39800 3.89600 0.620 4.97000 296 GLU A N 1
ATOM 1974 C CA A GLU A 1 249 ? 9.44600 11.65800 5.17500 0.380 6.53000 296 GLU A CA 1
ATOM 1975 C CA B GLU A 1 249 ? 9.45200 11.64200 5.18100 0.620 6.51000 296 GLU A CA 1
ATOM 1976 C C A GLU A 1 249 ? 9.06400 13.06700 5.61000 0.380 6.12000 296 GLU A C 1
ATOM 1977 C C B GLU A 1 249 ? 9.16400 13.07400 5.64400 0.620 6.31000 296 GLU A C 1
ATOM 1978 O O A GLU A 1 249 ? 8.52200 13.26800 6.70100 0.380 8.29000 296 GLU A O 1
ATOM 1979 O O B GLU A 1 249 ? 8.78600 13.30100 6.80000 0.620 7.04000 296 GLU A O 1
ATOM 1990 N N . LYS A 1 250 ? 9.34400 14.03500 4.74400 1.000 7.56000 297 LYS A N 1
ATOM 1991 C CA . LYS A 1 250 ? 9.09900 15.45700 5.01800 1.000 7.06000 297 LYS A CA 1
ATOM 1992 C C . LYS A 1 250 ? 8.20100 16.02300 3.89100 1.000 8.07000 297 LYS A C 1
ATOM 1993 O O . LYS A 1 250 ? 7.12000 15.49600 3.67300 1.000 8.93000 297 LYS A O 1
ATOM 1999 N N . ASN A 1 251 ? 8.65300 17.04900 3.16200 1.000 7.31000 298 ASN A N 1
ATOM 2000 C CA . ASN A 1 251 ? 7.82100 17.74700 2.19000 1.000 6.42000 298 ASN A CA 1
ATOM 2001 C C . ASN A 1 251 ? 8.52900 17.85900 0.82600 1.000 6.91000 298 ASN A C 1
ATOM 2002 O O . ASN A 1 251 ? 8.60800 18.94000 0.23700 1.000 8.64000 298 ASN A O 1
ATOM 2007 N N . PHE A 1 252 ? 9.03100 16.73700 0.33200 1.000 6.27000 299 PHE A N 1
ATOM 2008 C CA . PHE A 1 252 ? 9.80000 16.69200 -0.92000 1.000 6.25000 299 PHE A CA 1
ATOM 2009 C C . PHE A 1 252 ? 9.17400 17.47500 -2.06100 1.000 7.70000 299 PHE A C 1
ATOM 2010 O O . PHE A 1 252 ? 7.97300 17.39900 -2.31200 1.000 7.20000 299 PHE A O 1
ATOM 2018 N N . SER A 1 253 ? 10.02100 18.24500 -2.73500 1.000 6.67000 300 SER A N 1
ATOM 2019 C CA . SER A 1 253 ? 9.71900 18.81400 -4.03400 1.000 6.33000 300 SER A CA 1
ATOM 2020 C C . SER A 1 253 ? 10.66300 18.22600 -5.08100 1.000 7.82000 300 SER A C 1
ATOM 2021 O O . SER A 1 253 ? 11.88500 18.41200 -5.00500 1.000 6.53000 300 SER A O 1
ATOM 2024 N N . TYR A 1 254 ? 10.09800 17.55000 -6.06900 1.000 6.98000 301 TYR A N 1
ATOM 2025 C CA . TYR A 1 254 ? 10.90600 17.03600 -7.18100 1.000 5.05000 301 TYR A CA 1
ATOM 2026 C C . TYR A 1 254 ? 11.57400 18.15100 -7.95400 1.000 7.46000 301 TYR A C 1
ATOM 2027 O O . TYR A 1 254 ? 12.75400 18.09000 -8.24800 1.000 6.21000 301 TYR A O 1
ATOM 2036 N N A SER A 1 255 ? 10.79200 19.17400 -8.27400 0.730 7.28000 302 SER A N 1
ATOM 2037 N N B SER A 1 255 ? 10.80500 19.19100 -8.25100 0.270 7.28000 302 SER A N 1
ATOM 2038 C CA A SER A 1 255 ? 11.27100 20.29100 -9.07400 0.730 6.94000 302 SER A CA 1
ATOM 2039 C CA B SER A 1 255 ? 11.28100 20.25800 -9.11600 0.270 7.02000 302 SER A CA 1
ATOM 2040 C C A SER A 1 255 ? 12.45800 20.98800 -8.43800 0.730 9.89000 302 SER A C 1
ATOM 2041 C C B SER A 1 255 ? 12.35100 21.14300 -8.47100 0.270 9.88000 302 SER A C 1
ATOM 2042 O O A SER A 1 255 ? 13.43800 21.30300 -9.11500 0.730 12.33000 302 SER A O 1
ATOM 2043 O O B SER A 1 255 ? 13.14800 21.74100 -9.19100 0.270 8.76000 302 SER A O 1
ATOM 2048 N N . THR A 1 256 ? 12.38800 21.22600 -7.13800 1.000 9.26000 303 THR A N 1
ATOM 2049 C CA . THR A 1 256 ? 13.46500 21.95800 -6.47500 1.000 9.72000 303 THR A CA 1
ATOM 2050 C C . THR A 1 256 ? 14.64100 21.07100 -6.04900 1.000 12.47000 303 THR A C 1
ATOM 2051 O O . THR A 1 256 ? 15.78200 21.50700 -6.09100 1.000 14.94000 303 THR A O 1
ATOM 2055 N N . SER A 1 257 ? 14.38000 19.81600 -5.69600 1.000 8.02000 304 SER A N 1
ATOM 2056 C CA . SER A 1 257 ? 15.34400 19.03700 -4.93700 1.000 8.50000 304 SER A CA 1
ATOM 2057 C C . SER A 1 257 ? 15.81000 17.71800 -5.54700 1.000 7.34000 304 SER A C 1
ATOM 2058 O O . SER A 1 257 ? 16.81800 17.17400 -5.11200 1.000 8.78000 304 SER A O 1
ATOM 2061 N N . ALA A 1 258 ? 15.10700 17.16400 -6.53000 1.000 5.98000 305 ALA A N 1
ATOM 2062 C CA . ALA A 1 258 ? 15.52000 15.87000 -7.04400 1.000 7.54000 305 ALA A CA 1
ATOM 2063 C C . ALA A 1 258 ? 16.88300 15.93600 -7.70900 1.000 6.75000 305 ALA A C 1
ATOM 2064 O O . ALA A 1 258 ? 17.16600 16.86700 -8.44600 1.000 8.12000 305 ALA A O 1
ATOM 2066 N N . LYS A 1 259 ? 17.70100 14.92300 -7.43900 1.000 5.74000 306 LYS A N 1
ATOM 2067 C CA . LYS A 1 259 ? 19.01100 14.74900 -8.05700 1.000 5.63000 306 LYS A CA 1
ATOM 2068 C C . LYS A 1 259 ? 19.04000 13.42700 -8.80400 1.000 6.35000 306 LYS A C 1
ATOM 2069 O O . LYS A 1 259 ? 18.24300 12.53300 -8.53500 1.000 5.50000 306 LYS A O 1
ATOM 2075 N N . GLY A 1 260 ? 19.95100 13.28100 -9.74900 1.000 6.48000 307 GLY A N 1
ATOM 2076 C CA . GLY A 1 260 ? 19.96600 12.09600 -10.58800 1.000 7.21000 307 GLY A CA 1
ATOM 2077 C C . GLY A 1 260 ? 18.78700 12.07400 -11.54600 1.000 4.81000 307 GLY A C 1
ATOM 2078 O O . GLY A 1 260 ? 18.28300 11.02300 -11.90400 1.000 5.41000 307 GLY A O 1
ATOM 2079 N N . THR A 1 261 ? 18.36900 13.26300 -11.96300 1.000 5.53000 308 THR A N 1
ATOM 2080 C CA . THR A 1 261 ? 17.24700 13.44700 -12.85100 1.000 5.83000 308 THR A CA 1
ATOM 2081 C C . THR A 1 261 ? 17.62000 13.22900 -14.31400 1.000 5.21000 308 THR A C 1
ATOM 2082 O O . THR A 1 261 ? 18.78900 13.34500 -14.69200 1.000 6.80000 308 THR A O 1
ATOM 2086 N N . PRO A 1 262 ? 16.63200 12.91700 -15.16000 1.000 4.57000 309 PRO A N 1
ATOM 2087 C CA . PRO A 1 262 ? 15.24500 12.70800 -14.77000 1.000 4.75000 309 PRO A CA 1
ATOM 2088 C C . PRO A 1 262 ? 15.03000 11.34000 -14.15300 1.000 4.02000 3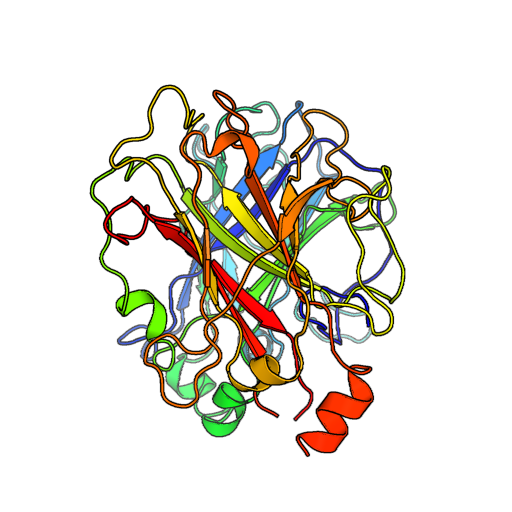09 PRO A C 1
ATOM 2089 O O . PRO A 1 262 ? 15.63600 10.33300 -14.51400 1.000 6.24000 309 PRO A O 1
ATOM 2093 N N . TRP A 1 263 ? 14.13000 11.31800 -13.18600 1.000 4.07000 310 TRP A N 1
ATOM 2094 C CA . TRP A 1 263 ? 13.74000 10.04600 -12.59500 1.000 4.22000 310 TRP A CA 1
ATOM 2095 C C . TRP A 1 263 ? 12.80000 9.28900 -13.51900 1.000 4.00000 310 TRP A C 1
ATOM 2096 O O . TRP A 1 263 ? 12.18800 9.86300 -14.42600 1.000 4.53000 310 TRP A O 1
ATOM 2107 N N . TYR A 1 264 ? 12.70500 7.98700 -13.25600 1.000 4.64000 311 TYR A N 1
ATOM 2108 C CA . TYR A 1 264 ? 11.79900 7.09400 -13.96700 1.000 5.74000 311 TYR A CA 1
ATOM 2109 C C . TYR A 1 264 ? 10.77200 6.52900 -13.01900 1.000 4.39000 311 TYR A C 1
ATOM 2110 O O . TYR A 1 264 ? 11.09400 6.19500 -11.86500 1.000 5.04000 311 TYR A O 1
ATOM 2119 N N . ALA A 1 265 ? 9.54500 6.43200 -13.51100 1.000 3.86000 312 ALA A N 1
ATOM 2120 C CA . ALA A 1 265 ? 8.47900 5.66600 -12.87700 1.000 5.01000 312 ALA A CA 1
ATOM 2121 C C . ALA A 1 265 ? 8.55200 4.25800 -13.44200 1.000 4.74000 312 ALA A C 1
ATOM 2122 O O . ALA A 1 265 ? 8.58300 4.08300 -14.66100 1.000 6.36000 312 ALA A O 1
ATOM 2124 N N . ASN A 1 266 ? 8.60800 3.27200 -12.55600 1.000 3.67000 313 ASN A N 1
ATOM 2125 C CA . ASN A 1 266 ? 8.79800 1.86400 -12.91800 1.000 4.55000 313 ASN A CA 1
ATOM 2126 C C . ASN A 1 266 ? 7.65800 1.00900 -12.44100 1.000 4.59000 313 ASN A C 1
ATOM 2127 O O . ASN A 1 266 ? 7.10500 1.24700 -11.36300 1.000 5.22000 313 ASN A O 1
ATOM 2132 N N . TYR A 1 267 ? 7.33400 -0.01400 -13.22000 1.000 4.82000 314 TYR A N 1
ATOM 2133 C CA . TYR A 1 267 ? 6.23100 -0.90800 -12.90800 1.000 5.68000 314 TYR A CA 1
ATOM 2134 C C . TYR A 1 267 ? 6.58800 -2.27500 -13.44600 1.000 6.26000 314 TYR A C 1
ATOM 2135 O O . TYR A 1 267 ? 7.27100 -2.40600 -14.45900 1.000 7.43000 314 TYR A O 1
ATOM 2144 N N . LYS A 1 268 ? 6.12500 -3.28800 -12.74300 1.000 6.10000 315 LYS A N 1
ATOM 2145 C CA . LYS A 1 268 ? 6.35700 -4.67400 -13.10900 1.000 5.58000 315 LYS A CA 1
ATOM 2146 C C . LYS A 1 268 ? 5.09400 -5.44900 -12.87400 1.000 6.06000 315 LYS A C 1
ATOM 2147 O O . LYS A 1 268 ? 4.47300 -5.35200 -11.80600 1.000 7.14000 315 LYS A O 1
ATOM 2153 N N A ILE A 1 269 ? 4.74800 -6.25100 -13.87100 0.450 7.00000 316 ILE A N 1
ATOM 2154 N N B ILE A 1 269 ? 4.65400 -6.20100 -13.87200 0.550 6.99000 316 ILE A N 1
ATOM 2155 C CA A ILE A 1 269 ? 3.53100 -7.03900 -13.90000 0.450 8.36000 316 ILE A CA 1
ATOM 2156 C CA B ILE A 1 269 ? 3.46100 -7.01900 -13.70600 0.550 7.96000 316 ILE A CA 1
ATOM 2157 C C A ILE A 1 269 ? 3.90900 -8.51300 -13.80300 0.450 5.70000 316 ILE A C 1
ATOM 2158 C C B ILE A 1 269 ? 3.79700 -8.48300 -13.89100 0.550 5.91000 316 ILE A C 1
ATOM 2159 O O A ILE A 1 269 ? 4.95900 -8.93000 -14.30400 0.450 8.50000 316 ILE A O 1
ATOM 2160 O O B ILE A 1 269 ? 4.67800 -8.85100 -14.67100 0.550 5.94000 316 ILE A O 1
ATOM 2169 N N . ASP A 1 270 ? 3.05500 -9.29900 -13.16200 1.000 7.79000 317 ASP A N 1
ATOM 2170 C CA . ASP A 1 270 ? 3.25000 -10.73000 -13.12400 1.000 7.32000 317 ASP A CA 1
ATOM 2171 C C . ASP A 1 270 ? 3.38500 -11.27900 -14.54500 1.000 7.86000 317 ASP A C 1
ATOM 2172 O O . ASP A 1 270 ? 2.58600 -10.96900 -15.41300 1.000 8.14000 317 ASP A O 1
ATOM 2177 N N . GLU A 1 271 ? 4.41600 -12.09200 -14.76400 1.000 9.35000 318 GLU A N 1
ATOM 2178 C CA . GLU A 1 271 ? 4.70600 -12.59000 -16.09800 1.000 9.95000 318 GLU A CA 1
ATOM 2179 C C . GLU A 1 271 ? 3.50600 -13.30300 -16.73700 1.000 8.80000 318 GLU A C 1
ATOM 2180 O O . GLU A 1 271 ? 3.31100 -13.23200 -17.93700 1.000 9.87000 318 GLU A O 1
ATOM 2186 N N . ARG A 1 272 ? 2.69700 -13.97200 -15.92600 1.000 11.56000 319 ARG A N 1
ATOM 2187 C CA . ARG A 1 272 ? 1.54900 -14.67600 -16.47600 1.000 11.13000 319 ARG A CA 1
ATOM 2188 C C . ARG A 1 272 ? 0.49900 -13.75400 -17.09400 1.000 11.51000 319 ARG A C 1
ATOM 2189 O O . ARG A 1 272 ? -0.25600 -14.14500 -17.99400 1.000 12.57000 319 ARG A O 1
ATOM 2197 N N . LEU A 1 273 ? 0.42100 -12.52200 -16.60000 1.000 9.22000 320 LEU A N 1
ATOM 2198 C CA . LEU A 1 273 ? -0.58300 -11.58700 -17.07200 1.000 10.77000 320 LEU A CA 1
ATOM 2199 C C . LEU A 1 273 ? -0.18400 -10.79700 -18.30300 1.000 9.11000 320 LEU A C 1
ATOM 2200 O O . LEU A 1 273 ? -1.03200 -10.21800 -18.98900 1.000 10.43000 320 LEU A O 1
ATOM 2205 N N . VAL A 1 274 ? 1.11000 -10.76100 -18.60200 1.000 10.59000 321 VAL A N 1
ATOM 2206 C CA . VAL A 1 274 ? 1.59200 -9.92700 -19.69100 1.000 10.15000 321 VAL A CA 1
ATOM 2207 C C . VAL A 1 274 ? 0.84300 -10.13500 -21.02200 1.000 10.56000 321 VAL A C 1
ATOM 2208 O O . VAL A 1 274 ? 0.40200 -9.16900 -21.61300 1.000 10.68000 321 VAL A O 1
ATOM 2212 N N . PRO A 1 275 ? 0.65100 -11.39300 -21.47400 1.000 9.41000 322 PRO A N 1
ATOM 2213 C CA . PRO A 1 275 ? -0.08400 -11.57000 -22.73400 1.000 11.66000 322 PRO A CA 1
ATOM 2214 C C . PRO A 1 275 ? -1.56600 -11.20900 -22.66300 1.000 11.92000 322 PRO A C 1
ATOM 2215 O O . PRO A 1 275 ? -2.22400 -11.11200 -23.70400 1.000 14.87000 322 PRO A O 1
ATOM 2219 N N . TYR A 1 276 ? -2.07700 -11.02700 -21.45300 1.000 10.88000 323 TYR A N 1
ATOM 2220 C CA . TYR A 1 276 ? -3.48000 -10.66200 -21.24700 1.000 11.66000 323 TYR A CA 1
ATOM 2221 C C . TYR A 1 276 ? -3.68500 -9.17600 -20.95400 1.000 8.65000 323 TYR A C 1
ATOM 2222 O O . TYR A 1 276 ? -4.79700 -8.74200 -20.62200 1.000 9.70000 323 TYR A O 1
ATOM 2231 N N . VAL A 1 277 ? -2.61600 -8.40600 -21.06200 1.000 8.35000 324 VAL A N 1
ATOM 2232 C CA . VAL A 1 277 ? -2.70900 -6.95800 -20.89900 1.000 8.49000 324 VAL A CA 1
ATOM 2233 C C . VAL A 1 277 ? -2.46700 -6.32600 -22.25000 1.000 10.47000 324 VAL A C 1
ATOM 2234 O O . VAL A 1 277 ? -1.51000 -6.69700 -22.94300 1.000 9.93000 324 VAL A O 1
ATOM 2238 N N A SER A 1 278 ? -3.34500 -5.40900 -22.65500 0.510 7.68000 325 SER A N 1
ATOM 2239 N N B SER A 1 278 ? -3.33900 -5.39800 -22.62700 0.490 7.70000 325 SER A N 1
ATOM 2240 C CA A SER A 1 278 ? -3.17700 -4.66900 -23.90100 0.510 9.65000 325 SER A CA 1
ATOM 2241 C CA B SER A 1 278 ? -3.21200 -4.67500 -23.87600 0.490 9.60000 325 SER A CA 1
ATOM 2242 C C A SER A 1 278 ? -2.66900 -3.27400 -23.53800 0.510 7.32000 325 SER A C 1
ATOM 2243 C C B SER A 1 278 ? -2.67900 -3.28200 -23.53800 0.490 7.34000 325 SER A C 1
ATOM 2244 O O A SER A 1 278 ? -1.51500 -3.12600 -23.12400 0.510 9.31000 325 SER A O 1
ATOM 2245 O O B SER A 1 278 ? -1.51800 -3.14300 -23.14700 0.490 9.35000 325 SER A O 1
ATOM 2250 N N . GLY A 1 279 ? -3.53200 -2.27100 -23.61300 1.000 8.92000 326 GLY A N 1
ATOM 2251 C CA . GLY A 1 279 ? -3.13500 -0.92800 -23.25800 1.000 7.37000 326 GLY A CA 1
ATOM 2252 C C . GLY A 1 279 ? -2.76700 -0.81500 -21.79000 1.000 5.91000 326 GLY A C 1
ATOM 2253 O O . GLY A 1 279 ? -3.33000 -1.47300 -20.91300 1.000 6.31000 326 GLY A O 1
ATOM 2254 N N . ILE A 1 280 ? -1.82000 0.07400 -21.53500 1.000 6.55000 327 ILE A N 1
ATOM 2255 C CA . ILE A 1 280 ? -1.39100 0.40600 -20.18400 1.000 5.45000 327 ILE A CA 1
ATOM 2256 C C . ILE A 1 280 ? -1.37500 1.91600 -20.11100 1.000 5.28000 327 ILE A C 1
ATOM 2257 O O . ILE A 1 280 ? -0.60900 2.56600 -20.83100 1.000 6.83000 327 ILE A O 1
ATOM 2262 N N . GLN A 1 281 ? -2.23600 2.48300 -19.27700 1.000 4.92000 328 GLN A N 1
ATOM 2263 C CA . GLN A 1 281 ? -2.32800 3.93300 -19.11000 1.000 4.66000 328 GLN A CA 1
ATOM 2264 C C . GLN A 1 281 ? -1.70100 4.37200 -17.81400 1.000 5.30000 328 GLN A C 1
ATOM 2265 O O . GLN A 1 281 ? -1.85100 3.70600 -16.79300 1.000 5.47000 328 GLN A O 1
ATOM 2271 N N . MET A 1 282 ? -1.03000 5.51300 -17.83900 1.000 3.92000 329 MET A N 1
ATOM 2272 C CA . MET A 1 282 ? -0.54400 6.16100 -16.62800 1.000 4.50000 329 MET A CA 1
ATOM 2273 C C . MET A 1 282 ? -1.49200 7.29000 -16.31700 1.000 4.28000 329 MET A C 1
ATOM 2274 O O . MET A 1 282 ? -1.81900 8.11400 -17.21200 1.000 3.65000 329 MET A O 1
ATOM 2279 N N . HIS A 1 283 ? -1.98400 7.33400 -15.08300 1.000 3.92000 330 HIS A N 1
ATOM 2280 C CA . HIS A 1 283 ? -2.82800 8.43600 -14.64100 1.000 3.52000 330 HIS A CA 1
ATOM 2281 C C . HIS A 1 283 ? -2.15200 9.23000 -13.55100 1.000 3.21000 330 HIS A C 1
ATOM 2282 O O . HIS A 1 283 ? -1.48600 8.65600 -12.68000 1.000 4.47000 330 HIS A O 1
ATOM 2289 N N . MET A 1 284 ? -2.37800 10.52900 -13.57700 1.000 4.73000 331 MET A N 1
ATOM 2290 C CA . MET A 1 284 ? -1.99800 11.42300 -12.50900 1.000 5.78000 331 MET A CA 1
ATOM 2291 C C . MET A 1 284 ? -3.14800 11.50100 -11.52800 1.000 6.92000 331 MET A C 1
ATOM 2292 O O . MET A 1 284 ? -4.30100 11.67800 -11.93600 1.000 6.27000 331 MET A O 1
ATOM 2297 N N . VAL A 1 285 ? -2.81900 11.37800 -10.24200 1.000 5.77000 332 VAL A N 1
ATOM 2298 C CA . VAL A 1 285 ? -3.78700 11.38400 -9.14700 1.000 6.57000 332 VAL A CA 1
ATOM 2299 C C . VAL A 1 285 ? -3.30700 12.38500 -8.09500 1.000 9.01000 332 VAL A C 1
ATOM 2300 O O . VAL A 1 285 ? -2.12500 12.61000 -7.94000 1.000 9.99000 332 VAL A O 1
ATOM 2304 N N A GLN A 1 286 ? -4.24400 12.94100 -7.34000 0.670 17.49000 333 GLN A N 1
ATOM 2305 N N B GLN A 1 286 ? -4.23500 12.96700 -7.34200 0.330 17.54000 333 GLN A N 1
ATOM 2306 C CA A GLN A 1 286 ? -3.91900 13.96000 -6.35900 0.670 18.39000 333 GLN A CA 1
ATOM 2307 C CA B GLN A 1 286 ? -3.87700 13.99800 -6.37000 0.330 18.44000 333 GLN A CA 1
ATOM 2308 C C A GLN A 1 286 ? -4.45400 13.59400 -4.98800 0.670 15.48000 333 GLN A C 1
ATOM 2309 C C B GLN A 1 286 ? -4.46500 13.76300 -4.98400 0.330 15.89000 333 GLN A C 1
ATOM 2310 O O A GLN A 1 286 ? -5.61900 13.20200 -4.84300 0.670 13.40000 333 GLN A O 1
ATOM 2311 O O B GLN A 1 286 ? -5.68100 13.64800 -4.82300 0.330 16.74000 333 GLN A O 1
ATOM 2322 N N . ALA A 1 287 ? -3.58200 13.70100 -3.98800 1.000 16.67000 334 ALA A N 1
ATOM 2323 C CA . ALA A 1 287 ? -3.97700 13.57900 -2.58400 1.000 16.43000 334 ALA A CA 1
ATOM 2324 C C . ALA A 1 287 ? -4.49500 14.93500 -2.09600 1.000 26.16000 334 ALA A C 1
ATOM 2325 O O . ALA A 1 287 ? -3.70400 15.81000 -1.74000 1.000 23.19000 334 ALA A O 1
ATOM 2327 N N . ASP A 1 288 ? -5.81700 15.10500 -2.08200 1.000 17.63000 335 ASP A N 1
ATOM 2328 C CA . ASP A 1 288 ? -6.42500 16.38900 -1.75000 1.000 19.65000 335 ASP A CA 1
ATOM 2329 C C . ASP A 1 288 ? -6.15600 16.76500 -0.29500 1.000 18.66000 335 ASP A C 1
ATOM 2330 O O . ASP A 1 288 ? -6.14400 15.89900 0.57700 1.000 15.10000 335 ASP A O 1
ATOM 2335 N N . LYS A 1 289 ? -5.95500 18.05600 -0.03800 1.000 19.12000 336 LYS A N 1
ATOM 2336 C CA . LYS A 1 289 ? -5.82100 18.54600 1.33400 1.000 30.00000 336 LYS A CA 1
ATOM 2337 C C . LYS A 1 289 ? -7.12000 18.29100 2.09000 1.000 20.95000 336 LYS A C 1
ATOM 2338 O O . LYS A 1 289 ? -7.11500 17.73200 3.18800 1.000 19.33000 336 LYS A O 1
ATOM 2340 N N . VAL A 1 290 ? -8.23400 18.70500 1.49200 1.000 19.53000 337 VAL A N 1
ATOM 2341 C CA . VAL A 1 290 ? -9.56300 18.47600 2.06100 1.000 19.74000 337 VAL A CA 1
ATOM 2342 C C . VAL A 1 290 ? -10.30500 17.44200 1.22100 1.000 19.98000 337 VAL A C 1
ATOM 2343 O O . VAL A 1 290 ? -10.25500 17.48500 -0.00400 1.000 20.32000 337 VAL A O 1
ATOM 2347 N N . ALA A 1 291 ? -10.99600 16.52200 1.88600 1.000 16.25000 338 ALA A N 1
ATOM 2348 C CA . ALA A 1 291 ? -11.81300 15.53100 1.20600 1.000 13.32000 338 ALA A CA 1
ATOM 2349 C C . ALA A 1 291 ? -10.94500 14.70300 0.26500 1.000 14.85000 338 ALA A C 1
ATOM 2350 O O . ALA A 1 291 ? -11.14000 14.68200 -0.95300 1.000 19.72000 338 ALA A O 1
ATOM 2352 N N . TYR A 1 292 ? -9.97400 14.03000 0.85900 1.000 7.44000 339 TYR A N 1
ATOM 2353 C CA . TYR A 1 292 ? -9.13100 13.07000 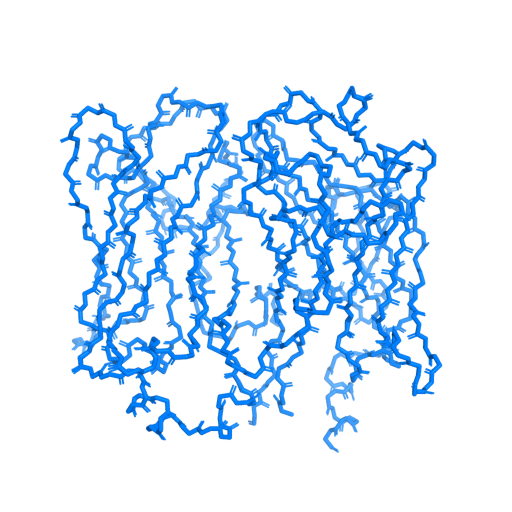0.16100 1.000 8.21000 339 TYR A CA 1
ATOM 2354 C C . TYR A 1 292 ? -9.95800 12.10400 -0.66900 1.000 6.84000 339 TYR A C 1
ATOM 2355 O O . TYR A 1 292 ? -10.81400 11.39600 -0.14700 1.000 7.20000 339 TYR A O 1
ATOM 2364 N N . ASN A 1 293 ? -9.66600 12.05700 -1.96900 1.000 6.80000 340 ASN A N 1
ATOM 2365 C CA . ASN A 1 293 ? -10.44000 11.27000 -2.92200 1.000 7.61000 340 ASN A CA 1
ATOM 2366 C C . ASN A 1 293 ? -9.51300 10.86400 -4.04600 1.000 7.33000 340 ASN A C 1
ATOM 2367 O O . ASN A 1 293 ? -8.96700 11.73500 -4.78800 1.000 8.79000 340 ASN A O 1
ATOM 2372 N N . VAL A 1 294 ? -9.32800 9.55700 -4.17900 1.000 6.14000 341 VAL A N 1
ATOM 2373 C CA . VAL A 1 294 ? -8.50100 9.00800 -5.23400 1.000 8.12000 341 VAL A CA 1
ATOM 2374 C C . VAL A 1 294 ? -9.32900 8.02300 -6.06700 1.000 8.01000 341 VAL A C 1
ATOM 2375 O O . VAL A 1 294 ? -8.80900 7.05300 -6.61200 1.000 11.06000 341 VAL A O 1
ATOM 2379 N N . ALA A 1 295 ? -10.62200 8.29000 -6.21300 1.000 8.04000 342 ALA A N 1
ATOM 2380 C CA . ALA A 1 295 ? -11.45700 7.47800 -7.09500 1.000 7.97000 342 ALA A CA 1
ATOM 2381 C C . ALA A 1 295 ? -10.90400 7.51200 -8.52400 1.000 6.00000 342 ALA A C 1
ATOM 2382 O O . ALA A 1 295 ? -10.21600 8.44400 -8.91700 1.000 7.75000 342 ALA A O 1
ATOM 2384 N N . PHE A 1 296 ? -11.24400 6.50300 -9.30000 1.000 6.86000 343 PHE A N 1
ATOM 2385 C CA . PHE A 1 296 ? -10.80300 6.44000 -10.69000 1.000 6.54000 343 PHE A CA 1
ATOM 2386 C C . PHE A 1 296 ? -11.19800 7.69200 -11.45500 1.000 6.14000 343 PHE A C 1
ATOM 2387 O O . PHE A 1 296 ? -10.43800 8.21400 -12.27300 1.000 6.26000 343 PHE A O 1
ATOM 2395 N N A GLU A 1 297 ? -12.39000 8.18000 -11.16300 0.410 6.76000 344 GLU A N 1
ATOM 2396 N N B GLU A 1 297 ? -12.41400 8.18300 -11.24500 0.590 6.68000 344 GLU A N 1
ATOM 2397 C CA A GLU A 1 297 ? -12.89800 9.40300 -11.75000 0.410 7.31000 344 GLU A CA 1
ATOM 2398 C CA B GLU A 1 297 ? -12.88500 9.32700 -12.02500 0.590 6.77000 344 GLU A CA 1
ATOM 2399 C C A GLU A 1 297 ? -11.99500 10.61400 -11.48300 0.410 6.99000 344 GLU A C 1
ATOM 2400 C C B GLU A 1 297 ? -12.01800 10.56400 -11.81800 0.590 7.33000 344 GLU A C 1
ATOM 2401 O O A GLU A 1 297 ? -12.02800 11.58700 -12.23700 0.410 8.28000 344 GLU A O 1
ATOM 2402 O O B GLU A 1 297 ? -11.97400 11.43700 -12.68000 0.590 8.60000 344 GLU A O 1
ATOM 2413 N N A SER A 1 298 ? -11.19100 10.55900 -10.42400 0.410 7.69000 345 SER A N 1
ATOM 2414 N N B SER A 1 298 ? -11.32000 10.61700 -10.68700 0.590 8.99000 345 SER A N 1
ATOM 2415 C CA A SER A 1 298 ? -10.41400 11.72600 -10.01400 0.410 8.02000 345 SER A CA 1
ATOM 2416 C CA B SER A 1 298 ? -10.57500 11.80700 -10.28000 0.590 9.76000 345 SER A CA 1
ATOM 2417 C C A SER A 1 298 ? -9.09600 11.86800 -10.78600 0.410 10.27000 345 SER A C 1
ATOM 2418 C C B SER A 1 298 ? -9.25100 11.96000 -11.04200 0.590 9.30000 345 SER A C 1
ATOM 2419 O O A SER A 1 298 ? -8.40200 12.88200 -10.65500 0.410 8.79000 345 SER A O 1
ATOM 2420 O O B SER A 1 298 ? -8.69400 13.05600 -11.12600 0.590 14.67000 345 SER A O 1
ATOM 2425 N N . GLY A 1 299 ? -8.74400 10.86600 -11.58400 1.000 7.11000 346 GLY A N 1
ATOM 2426 C CA . GLY A 1 299 ? -7.45300 10.87800 -12.24700 1.000 9.57000 346 GLY A CA 1
ATOM 2427 C C . GLY A 1 299 ? -7.52500 11.54600 -13.59600 1.000 8.20000 346 GLY A C 1
ATOM 2428 O O . GLY A 1 299 ? -8.59000 11.93000 -14.06700 1.000 8.87000 346 GLY A O 1
ATOM 2429 N N . LYS A 1 300 ? -6.35900 11.68500 -14.22300 1.000 7.10000 347 LYS A N 1
ATOM 2430 C CA . LYS A 1 300 ? -6.24300 12.19800 -15.58200 1.000 8.77000 347 LYS A CA 1
ATOM 2431 C C . LYS A 1 300 ? -5.19000 11.36000 -16.29400 1.000 7.35000 347 LYS A C 1
ATOM 2432 O O . LYS A 1 300 ? -4.12700 11.10000 -15.72800 1.000 7.28000 347 LYS A O 1
ATOM 2438 N N . LYS A 1 301 ? -5.45100 10.93300 -17.52500 1.000 6.89000 348 LYS A N 1
ATOM 2439 C CA . LYS A 1 301 ? -4.45600 10.15800 -18.26000 1.000 4.73000 348 LYS A CA 1
ATOM 2440 C C . LYS A 1 301 ? -3.33000 11.06200 -18.72200 1.000 7.16000 348 LYS A C 1
ATOM 2441 O O . LYS A 1 301 ? -3.58300 12.12200 -19.30500 1.000 9.14000 348 LYS A O 1
ATOM 2447 N N . VAL A 1 302 ? -2.09600 10.66400 -18.42200 1.000 4.99000 349 VAL A N 1
ATOM 2448 C CA . VAL A 1 302 ? -0.93500 11.44400 -18.79300 1.000 4.47000 349 VAL A CA 1
ATOM 2449 C C . VAL A 1 302 ? 0.00000 10.73000 -19.75300 1.000 3.89000 349 VAL A C 1
ATOM 2450 O O . VAL A 1 302 ? 0.85200 11.39000 -20.35300 1.000 5.08000 349 VAL A O 1
ATOM 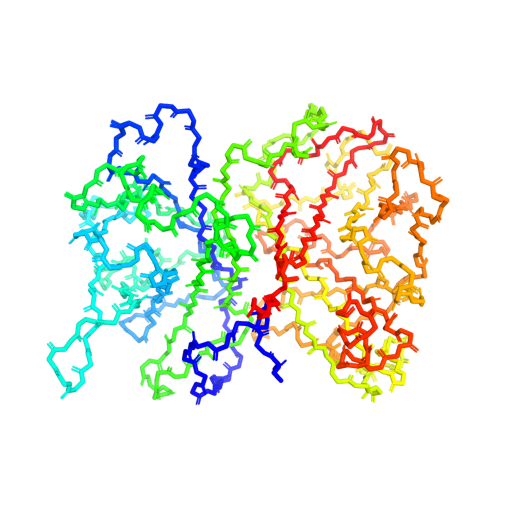2454 N N . ALA A 1 303 ? -0.13100 9.42500 -19.92300 1.000 4.13000 350 ALA A N 1
ATOM 2455 C CA . ALA A 1 303 ? 0.71200 8.70500 -20.88200 1.000 3.90000 350 ALA A CA 1
ATOM 2456 C C . ALA A 1 303 ? 0.18800 7.35400 -21.24400 1.000 4.33000 350 ALA A C 1
ATOM 2457 O O . ALA A 1 303 ? -0.49500 6.70600 -20.44800 1.000 5.82000 350 ALA A O 1
ATOM 2459 N N . ASP A 1 304 ? 0.52500 6.92400 -22.45000 1.000 4.75000 351 ASP A N 1
ATOM 2460 C CA . ASP A 1 304 ? 0.47200 5.52800 -22.86400 1.000 4.82000 351 ASP A CA 1
ATOM 2461 C C . ASP A 1 304 ? 1.79900 4.90300 -22.48700 1.000 7.06000 351 ASP A C 1
ATOM 2462 O O . ASP A 1 304 ? 2.84400 5.47400 -22.79300 1.000 5.99000 351 ASP A O 1
ATOM 2467 N N . LEU A 1 305 ? 1.76300 3.74500 -21.84400 1.000 5.06000 352 LEU A N 1
ATOM 2468 C CA . LEU A 1 305 ? 2.95400 3.03200 -21.37700 1.000 5.30000 352 LEU A CA 1
ATOM 2469 C C . LEU A 1 305 ? 3.18400 1.73800 -22.12200 1.000 6.74000 352 LEU A C 1
ATOM 2470 O O . LEU A 1 305 ? 2.24400 1.14900 -22.69000 1.000 5.92000 352 LEU A O 1
ATOM 2475 N N . ALA A 1 306 ? 4.42300 1.25500 -22.08800 1.000 6.87000 353 ALA A N 1
ATOM 2476 C CA . ALA A 1 306 ? 4.77000 -0.04700 -22.64600 1.000 7.47000 353 ALA A CA 1
ATOM 2477 C C . ALA A 1 306 ? 5.30300 -0.97300 -21.57300 1.000 5.45000 353 ALA A C 1
ATOM 2478 O O . ALA A 1 306 ? 5.75500 -0.53500 -20.50400 1.000 7.48000 353 ALA A O 1
ATOM 2480 N N . ILE A 1 307 ? 5.29500 -2.26500 -21.85200 1.000 6.16000 354 ILE A N 1
ATOM 2481 C CA . ILE A 1 307 ? 6.02800 -3.23100 -21.04200 1.000 5.80000 354 ILE A CA 1
ATOM 2482 C C . ILE A 1 307 ? 6.79300 -4.13000 -21.97800 1.000 5.83000 354 ILE A C 1
ATOM 2483 O O . ILE A 1 307 ? 6.50500 -4.19700 -23.16900 1.000 8.51000 354 ILE A O 1
ATOM 2488 N N . GLU A 1 308 ? 7.78000 -4.80200 -21.41400 1.000 5.77000 355 GLU A N 1
ATOM 2489 C CA . GLU A 1 308 ? 8.64400 -5.71200 -22.14900 1.000 4.87000 355 GLU A CA 1
ATOM 2490 C C . GLU A 1 308 ? 7.87800 -7.00600 -22.36600 1.000 4.93000 355 GLU A C 1
ATOM 2491 O O . GLU A 1 308 ? 7.44200 -7.65500 -21.40800 1.000 7.41000 355 GLU A O 1
ATOM 2497 N N . ARG A 1 309 ? 7.69700 -7.36200 -23.63000 1.000 7.48000 356 ARG A N 1
ATOM 2498 C CA . ARG A 1 309 ? 6.88200 -8.50800 -24.02300 1.000 8.02000 356 ARG A CA 1
ATOM 2499 C C . ARG A 1 309 ? 7.65400 -9.61200 -24.74100 1.000 9.34000 356 ARG A C 1
ATOM 2500 O O . ARG A 1 309 ? 7.07200 -10.63500 -25.11000 1.000 10.14000 356 ARG A O 1
ATOM 2508 N N . ARG A 1 310 ? 8.94600 -9.43100 -24.95300 1.000 8.32000 357 ARG A N 1
ATOM 2509 C CA . ARG A 1 310 ? 9.72100 -10.47600 -25.61800 1.000 8.98000 357 ARG A CA 1
ATOM 2510 C C . ARG A 1 310 ? 9.97900 -11.63900 -24.67600 1.000 10.06000 357 ARG A C 1
ATOM 2511 O O . ARG A 1 310 ? 10.62900 -11.49000 -23.64500 1.000 10.05000 357 ARG A O 1
ATOM 2519 N N . GLU A 1 311 ? 9.47200 -12.81800 -25.03500 1.000 13.33000 358 GLU A N 1
ATOM 2520 C CA . GLU A 1 311 ? 9.63400 -14.00000 -24.19300 1.000 15.48000 358 GLU A CA 1
ATOM 2521 C C . GLU A 1 311 ? 11.09000 -14.23200 -23.86800 1.000 14.15000 358 GLU A C 1
ATOM 2522 O O . GLU A 1 311 ? 11.93400 -14.21500 -24.76600 1.000 16.97000 358 GLU A O 1
ATOM 2528 N N . GLY A 1 312 ? 11.39100 -14.44500 -22.59600 1.000 14.59000 359 GLY A N 1
ATOM 2529 C CA . GLY A 1 312 ? 12.74200 -14.75400 -22.18200 1.000 20.44000 359 GLY A CA 1
ATOM 2530 C C . GLY A 1 312 ? 13.57400 -13.54600 -21.80900 1.000 16.44000 359 GLY A C 1
ATOM 2531 O O . GLY A 1 312 ? 14.64500 -13.69600 -21.22800 1.000 18.43000 359 GLY A O 1
ATOM 2532 N N . HIS A 1 313 ? 13.09300 -12.34700 -22.13200 1.000 13.88000 360 HIS A N 1
ATOM 2533 C CA . HIS A 1 313 ? 13.85100 -11.14600 -21.83500 1.000 10.93000 360 HIS A CA 1
ATOM 2534 C C . HIS A 1 313 ? 14.02800 -10.99000 -20.32500 1.000 9.61000 360 HIS A C 1
ATOM 2535 O O . HIS A 1 313 ? 13.10900 -11.26600 -19.55000 1.000 10.59000 360 HIS A O 1
ATOM 2542 N N . GLU A 1 314 ? 15.18600 -10.51000 -19.89700 1.000 13.54000 361 GLU A N 1
ATOM 2543 C CA . GLU A 1 314 ? 15.43600 -10.34100 -18.46100 1.000 16.50000 361 GLU A CA 1
ATOM 2544 C C . GLU A 1 314 ? 14.43200 -9.38900 -17.79600 1.000 12.03000 361 GLU A C 1
ATOM 2545 O O . GLU A 1 314 ? 14.11000 -9.53400 -16.62500 1.000 14.52000 361 GLU A O 1
ATOM 2547 N N . ASN A 1 315 ? 13.91400 -8.44300 -18.56400 1.000 12.25000 362 ASN A N 1
ATOM 2548 C CA . ASN A 1 315 ? 12.95800 -7.46600 -18.04400 1.000 9.94000 362 ASN A CA 1
ATOM 2549 C C . ASN A 1 315 ? 11.51900 -7.75100 -18.41500 1.000 8.17000 362 ASN A C 1
ATOM 2550 O O . ASN A 1 315 ? 10.67700 -6.85500 -18.35400 1.000 8.57000 362 ASN A O 1
ATOM 2555 N N . TYR A 1 316 ? 11.20700 -8.99200 -18.76500 1.000 8.60000 363 TYR A N 1
ATOM 2556 C CA . TYR A 1 316 ? 9.84700 -9.37700 -19.13200 1.000 8.28000 363 TYR A CA 1
ATOM 2557 C C . TYR A 1 316 ? 8.82600 -8.88100 -18.10000 1.000 7.11000 363 TYR A C 1
ATOM 2558 O O . TYR A 1 316 ? 8.98900 -9.07900 -16.90600 1.000 8.85000 363 TYR A O 1
ATOM 2567 N N . GLY A 1 317 ? 7.79300 -8.20500 -18.59400 1.000 6.81000 364 GLY A N 1
ATOM 2568 C CA . GLY A 1 317 ? 6.73600 -7.67700 -17.74200 1.000 6.91000 364 GLY A CA 1
ATOM 2569 C C . GLY A 1 317 ? 7.04600 -6.36300 -17.04100 1.000 7.00000 364 GLY A C 1
ATOM 2570 O O . GLY A 1 317 ? 6.21700 -5.86900 -16.29900 1.000 8.56000 364 GLY A O 1
ATOM 2571 N N . MET A 1 318 ? 8.21300 -5.77900 -17.29700 1.000 5.75000 365 MET A N 1
ATOM 2572 C CA . MET A 1 318 ? 8.60000 -4.50000 -16.69000 1.000 6.43000 365 MET A CA 1
ATOM 2573 C C . MET A 1 318 ? 8.51600 -3.38000 -17.70000 1.000 4.89000 365 MET A C 1
ATOM 2574 O O . MET A 1 318 ? 8.74000 -3.58600 -18.89200 1.000 5.83000 365 MET A O 1
ATOM 2579 N N . GLY A 1 319 ? 8.25600 -2.18000 -17.21000 1.000 5.57000 366 GLY A N 1
ATOM 2580 C CA . GLY A 1 319 ? 8.36800 -1.00400 -18.02900 1.000 4.65000 366 GLY A CA 1
ATOM 2581 C C . GLY A 1 319 ? 8.72900 0.18400 -17.16800 1.000 5.22000 366 GLY A C 1
ATOM 2582 O O . GLY A 1 319 ? 8.75100 0.11100 -15.93700 1.000 5.42000 366 GLY A O 1
ATOM 2583 N N . SER A 1 320 ? 9.06100 1.27600 -17.83700 1.000 4.20000 367 SER A N 1
ATOM 2584 C CA . SER A 1 320 ? 9.36100 2.52000 -17.18500 1.000 4.63000 367 SER A CA 1
ATOM 2585 C C . SER A 1 320 ? 9.10000 3.67300 -18.11600 1.000 5.20000 367 SER A C 1
ATOM 2586 O O . SER A 1 320 ? 9.00900 3.49400 -19.32500 1.000 8.03000 367 SER A O 1
ATOM 2589 N N . ILE A 1 321 ? 8.96500 4.84800 -17.53200 1.000 4.83000 368 ILE A N 1
ATOM 2590 C CA . ILE A 1 321 ? 8.75400 6.07400 -18.28200 1.000 6.27000 368 ILE A CA 1
ATOM 2591 C C . ILE A 1 321 ? 9.42000 7.21200 -17.54800 1.000 4.37000 368 ILE A C 1
ATOM 2592 O O . ILE A 1 321 ? 9.50900 7.20900 -16.34100 1.000 5.38000 368 ILE A O 1
ATOM 2597 N N . THR A 1 322 ? 9.94200 8.15100 -18.32300 1.000 6.31000 369 THR A N 1
ATOM 2598 C CA . THR A 1 322 ? 10.47700 9.38300 -17.78200 1.000 5.55000 369 THR A CA 1
ATOM 2599 C C . THR A 1 322 ? 9.92400 10.57100 -18.57100 1.000 5.74000 369 THR A C 1
ATOM 2600 O O . THR A 1 322 ? 9.16800 10.40900 -19.54400 1.000 6.43000 369 THR A O 1
ATOM 2604 N N . ASP A 1 323 ? 10.35000 11.76000 -18.16700 1.000 6.44000 370 ASP A N 1
ATOM 2605 C CA . ASP A 1 323 ? 10.06000 12.99400 -18.86700 1.000 6.79000 370 ASP A CA 1
ATOM 2606 C C . ASP A 1 323 ? 11.11600 13.99300 -18.44500 1.000 6.73000 370 ASP A C 1
ATOM 2607 O O . ASP A 1 323 ? 11.60800 13.95100 -17.32500 1.000 6.26000 370 ASP A O 1
ATOM 2612 N N . ASN A 1 324 ? 11.46500 14.92000 -19.32500 1.000 5.15000 371 ASN A N 1
ATOM 2613 C CA . ASN A 1 324 ? 12.40000 15.96500 -18.94000 1.000 4.69000 371 ASN A CA 1
ATOM 2614 C C . ASN A 1 324 ? 11.83500 16.89200 -17.87800 1.000 8.44000 371 ASN A C 1
ATOM 2615 O O . ASN A 1 324 ? 12.59100 17.59400 -17.23400 1.000 9.72000 371 ASN A O 1
ATOM 2620 N N . ASP A 1 325 ? 10.52000 16.85300 -17.69600 1.000 7.11000 372 ASP A N 1
ATOM 2621 C CA . ASP A 1 325 ? 9.88000 17.40600 -16.50200 1.000 8.54000 372 ASP A CA 1
ATOM 2622 C C . ASP A 1 325 ? 8.85300 16.39400 -15.98900 1.000 5.69000 372 ASP A C 1
ATOM 2623 O O . ASP A 1 325 ? 7.69100 16.38900 -16.40000 1.000 6.97000 372 ASP A O 1
ATOM 2628 N N . LEU A 1 326 ? 9.28800 15.56200 -15.05500 1.000 5.08000 373 LEU A N 1
ATOM 2629 C CA . LEU A 1 326 ? 8.47400 14.45000 -14.60100 1.000 4.56000 373 LEU A CA 1
ATOM 2630 C C . LEU A 1 326 ? 7.21100 14.88600 -13.88400 1.000 5.53000 373 LEU A C 1
ATOM 2631 O O . LEU A 1 326 ? 6.28400 14.08400 -13.72200 1.000 5.93000 373 LEU A O 1
ATOM 2636 N N . THR A 1 327 ? 7.14300 16.15200 -13.47900 1.000 5.18000 374 THR A N 1
ATOM 2637 C CA . THR A 1 327 ? 5.91400 16.65600 -12.85800 1.000 6.84000 374 THR A CA 1
ATOM 2638 C C . THR A 1 327 ? 4.75200 16.69600 -13.86800 1.000 5.89000 374 THR A C 1
ATOM 2639 O O . THR A 1 327 ? 3.59800 16.86500 -13.46200 1.000 7.21000 374 THR A O 1
ATOM 2643 N N . LYS A 1 328 ? 5.02000 16.52700 -15.15900 1.000 6.02000 375 LYS A N 1
ATOM 2644 C CA . LYS A 1 328 ? 3.95300 16.41200 -16.15200 1.000 7.56000 375 LYS A CA 1
ATOM 2645 C C . LYS A 1 328 ? 3.22800 15.06200 -16.00800 1.000 7.27000 375 LYS A C 1
ATOM 2646 O O . LYS A 1 328 ? 2.06500 14.92400 -16.41600 1.000 9.28000 375 LYS A O 1
ATOM 2652 N N . LEU A 1 329 ? 3.92000 14.06300 -15.46200 1.000 4.73000 376 LEU A N 1
ATOM 2653 C CA . LEU A 1 329 ? 3.35200 12.71300 -15.35500 1.000 5.50000 376 LEU A CA 1
ATOM 2654 C C . LEU A 1 329 ? 2.91300 12.33900 -13.94600 1.000 5.48000 376 LEU A C 1
ATOM 2655 O O . LEU A 1 329 ? 1.98900 11.53000 -13.77100 1.000 6.21000 376 LEU A O 1
ATOM 2660 N N . ILE A 1 330 ? 3.59200 12.89000 -12.94600 1.000 5.40000 377 ILE A N 1
ATOM 2661 C CA . ILE A 1 330 ? 3.33500 12.53700 -11.54800 1.000 5.38000 377 ILE A CA 1
ATOM 2662 C C . ILE A 1 330 ? 3.08600 13.81300 -10.76100 1.000 5.56000 377 ILE A C 1
ATOM 2663 O O . ILE A 1 330 ? 3.84900 14.75700 -10.88200 1.000 5.34000 377 ILE A O 1
ATOM 2668 N N . ASP A 1 331 ? 2.02900 13.82300 -9.94700 1.000 5.02000 378 ASP A N 1
ATOM 2669 C CA . ASP A 1 331 ? 1.80700 14.92800 -9.02900 1.000 6.04000 378 ASP A CA 1
ATOM 2670 C C . ASP A 1 331 ? 2.60500 14.58800 -7.76600 1.000 6.24000 378 ASP A C 1
ATOM 2671 O O . ASP A 1 331 ? 2.21800 13.73300 -6.96900 1.000 5.56000 378 ASP A O 1
ATOM 2676 N N . PHE A 1 332 ? 3.74300 15.24300 -7.60900 1.000 5.35000 379 PHE A N 1
ATOM 2677 C CA . PHE A 1 332 ? 4.62300 14.99300 -6.47500 1.000 4.59000 379 PHE A CA 1
ATOM 2678 C C . PHE A 1 332 ? 4.18000 15.70900 -5.20900 1.000 6.84000 379 PHE A C 1
ATOM 2679 O O . PHE A 1 332 ? 4.85800 15.60400 -4.18600 1.000 6.48000 379 PHE A O 1
ATOM 2687 N N . ALA A 1 333 ? 3.06000 16.43000 -5.26900 1.000 7.13000 380 ALA A N 1
ATOM 2688 C CA . ALA A 1 333 ? 2.62600 17.25100 -4.12600 1.000 6.47000 380 ALA A CA 1
ATOM 2689 C C . ALA A 1 333 ? 3.80600 18.10800 -3.68500 1.000 5.68000 380 ALA A C 1
ATOM 2690 O O . ALA A 1 333 ? 4.18600 18.09000 -2.51200 1.000 6.77000 380 ALA A O 1
ATOM 2692 N N . ASN A 1 334 ? 4.40400 18.84700 -4.62900 1.000 7.03000 381 ASN A N 1
ATOM 2693 C CA . ASN A 1 334 ? 5.65700 19.52900 -4.38700 1.000 7.41000 381 ASN A CA 1
ATOM 2694 C C . ASN A 1 334 ? 5.56500 20.46700 -3.19200 1.000 7.82000 381 ASN A C 1
ATOM 2695 O O . ASN A 1 334 ? 4.60800 21.24800 -3.07100 1.000 10.18000 381 ASN A O 1
ATOM 2700 N N . ALA A 1 335 ? 6.55600 20.34700 -2.31500 1.000 8.20000 382 ALA A N 1
ATOM 2701 C CA . ALA A 1 335 ? 6.71700 21.18100 -1.11700 1.000 8.14000 382 ALA A CA 1
ATOM 2702 C C . ALA A 1 335 ? 5.67100 20.91200 -0.04000 1.000 9.38000 382 ALA A C 1
ATOM 2703 O O . ALA A 1 335 ? 5.60800 21.64000 0.95200 1.000 11.58000 382 ALA A O 1
ATOM 2705 N N . SER A 1 336 ? 4.88800 19.84800 -0.20700 1.000 7.63000 383 SER A N 1
ATOM 2706 C CA . SER A 1 336 ? 3.88200 19.43600 0.76900 1.000 6.75000 383 SER A CA 1
ATOM 2707 C C . SER A 1 336 ? 4.24500 18.06400 1.33400 1.000 7.89000 383 SER A C 1
ATOM 2708 O O . SER A 1 336 ? 4.85900 17.26100 0.63700 1.000 6.63000 383 SER A O 1
ATOM 2711 N N . PRO A 1 337 ? 3.86800 17.78700 2.58900 1.000 5.05000 384 PRO A N 1
ATOM 2712 C CA . PRO A 1 337 ? 4.09600 16.46100 3.14600 1.000 5.44000 384 PRO A CA 1
ATOM 2713 C C . PRO A 1 337 ? 3.08000 15.43800 2.70000 1.000 4.36000 384 PRO A C 1
ATOM 2714 O O . PRO A 1 337 ? 3.18400 14.29100 3.13200 1.000 5.77000 384 PRO A O 1
ATOM 2718 N N . ARG A 1 338 ? 2.10100 15.83700 1.90100 1.000 5.84000 385 ARG A N 1
ATOM 2719 C CA . ARG A 1 338 ? 1.07800 14.90700 1.45100 1.000 5.07000 385 ARG A CA 1
ATOM 2720 C C . ARG A 1 338 ? 1.67900 13.80800 0.57500 1.000 5.37000 385 ARG A C 1
ATOM 2721 O O . ARG A 1 338 ? 2.68500 14.01600 -0.11700 1.000 5.70000 385 ARG A O 1
ATOM 2729 N N . PRO A 1 339 ? 1.05100 12.63400 0.57200 1.000 4.21000 386 PRO A N 1
ATOM 2730 C CA . PRO A 1 339 ? 1.57600 11.50800 -0.20900 1.000 4.04000 386 PRO A CA 1
ATOM 2731 C C . PRO A 1 339 ? 1.29600 11.65900 -1.69000 1.000 5.11000 386 PRO A C 1
ATOM 2732 O O . PRO A 1 339 ? 0.54400 12.53000 -2.14200 1.000 5.82000 386 PRO A O 1
ATOM 2736 N N . ILE A 1 340 ? 1.94100 10.78500 -2.43700 1.000 4.43000 387 ILE A N 1
ATOM 2737 C CA . ILE A 1 340 ? 1.85600 10.73900 -3.88700 1.000 4.61000 387 ILE A CA 1
ATOM 2738 C C . ILE A 1 340 ? 1.22300 9.42700 -4.30400 1.000 4.34000 387 ILE A C 1
ATOM 2739 O O . ILE A 1 340 ? 1.54000 8.37900 -3.74800 1.000 4.99000 387 ILE A O 1
ATOM 2744 N N . VAL A 1 341 ? 0.34700 9.46600 -5.29300 1.000 4.05000 388 VAL A N 1
ATOM 2745 C CA . VAL A 1 341 ? -0.21700 8.26400 -5.89600 1.000 4.97000 388 VAL A CA 1
ATOM 2746 C C . VAL A 1 341 ? 0.04500 8.31400 -7.39100 1.000 4.51000 388 VAL A C 1
ATOM 2747 O O . VAL A 1 341 ? -0.33100 9.30000 -8.04100 1.000 5.62000 388 VAL A O 1
ATOM 2751 N N . VAL A 1 342 ? 0.70000 7.27500 -7.89600 1.000 4.60000 389 VAL A N 1
ATOM 2752 C CA . VAL A 1 342 ? 0.93900 7.05600 -9.32700 1.000 4.29000 389 VAL A CA 1
ATOM 2753 C C . VAL A 1 342 ? 0.05400 5.89100 -9.68700 1.000 5.13000 389 VAL A C 1
ATOM 2754 O O . VAL A 1 342 ? 0.13500 4.84500 -9.06100 1.000 6.12000 389 VAL A O 1
ATOM 2758 N N . ARG A 1 343 ? -0.79600 6.06300 -10.68800 1.000 4.54000 390 ARG A N 1
ATOM 2759 C CA . ARG A 1 343 ? -1.77000 5.03800 -11.03800 1.000 4.34000 390 ARG A CA 1
ATOM 2760 C C . ARG A 1 343 ? -1.45700 4.43300 -12.40300 1.000 3.39000 390 ARG A C 1
ATOM 2761 O O . ARG A 1 343 ? -1.25300 5.16600 -13.39300 1.000 4.46000 390 ARG A O 1
ATOM 2769 N N . TYR A 1 344 ? -1.46100 3.10300 -12.47100 1.000 3.51000 391 TYR A N 1
ATOM 2770 C CA . TYR A 1 344 ? -1.31100 2.37100 -13.71400 1.000 3.76000 391 TYR A CA 1
ATOM 2771 C C . TYR A 1 344 ? -2.57100 1.57700 -13.98700 1.000 3.66000 391 TYR A C 1
ATOM 2772 O O . TYR A 1 344 ? -3.11200 0.88200 -13.09500 1.000 6.79000 391 TYR A O 1
ATOM 2781 N N . VAL A 1 345 ? -3.08200 1.69500 -15.20300 1.000 3.96000 392 VAL A N 1
ATOM 2782 C CA . VAL A 1 345 ? -4.29600 1.01300 -15.62300 1.000 4.01000 392 VAL A CA 1
ATOM 2783 C C . VAL A 1 345 ? -3.92200 -0.07300 -16.63700 1.000 3.69000 392 VAL A C 1
ATOM 2784 O O . VAL A 1 345 ? -3.50400 0.24400 -17.75500 1.000 4.88000 392 VAL A O 1
ATOM 2788 N N . LEU A 1 346 ? -4.07300 -1.33200 -16.24900 1.000 3.96000 393 LEU A N 1
ATOM 2789 C CA . LEU A 1 346 ? -3.69800 -2.47800 -17.08000 1.000 4.99000 393 LEU A CA 1
ATOM 2790 C C . LEU A 1 346 ? -4.96200 -3.00200 -17.71000 1.000 4.60000 393 LEU A C 1
ATOM 2791 O O . LEU A 1 346 ? -5.71500 -3.72600 -17.07400 1.000 5.91000 393 LEU A O 1
ATOM 2796 N N A GLN A 1 347 ? -5.20900 -2.63200 -18.95200 0.650 5.56000 394 GLN A N 1
ATOM 2797 N N B GLN A 1 347 ? -5.21000 -2.64000 -18.96100 0.350 5.61000 394 GLN A N 1
ATOM 2798 C CA A GLN A 1 347 ? -6.40600 -3.07000 -19.64500 0.650 5.16000 394 GLN A CA 1
ATOM 2799 C CA B GLN A 1 347 ? -6.42800 -3.05400 -19.64900 0.350 5.25000 394 GLN A CA 1
ATOM 2800 C C A GLN A 1 347 ? -6.29900 -4.53700 -19.99800 0.650 6.47000 394 GLN A C 1
ATOM 2801 C C B GLN A 1 347 ? -6.35700 -4.50600 -20.09500 0.350 6.16000 394 GLN A C 1
ATOM 2802 O O A GLN A 1 347 ? -5.29800 -4.98200 -20.53700 0.650 6.93000 394 GLN A O 1
ATOM 2803 O O B GLN A 1 347 ? -5.44800 -4.89600 -20.82300 0.350 6.19000 394 GLN A O 1
ATOM 2814 N N . LEU A 1 348 ? -7.31600 -5.31000 -19.64800 1.000 5.83000 395 LEU A N 1
ATOM 2815 C CA . LEU A 1 348 ? -7.31200 -6.73100 -19.94800 1.000 6.46000 395 LEU A CA 1
ATOM 2816 C C . LEU A 1 348 ? -7.80300 -7.00000 -21.36500 1.000 6.16000 395 LEU A C 1
ATOM 2817 O O . LEU A 1 348 ? -8.66000 -6.30300 -21.88100 1.000 7.82000 395 LEU A O 1
ATOM 2822 N N . THR A 1 349 ? -7.27700 -8.06200 -21.97400 1.000 9.01000 396 THR A N 1
ATOM 2823 C CA . THR A 1 349 ? -7.62600 -8.42300 -23.34800 1.000 10.19000 396 THR A CA 1
ATOM 2824 C C . THR A 1 349 ? -8.90200 -9.22800 -23.40800 1.000 12.92000 396 THR A C 1
ATOM 2825 O O . THR A 1 349 ? -9.52300 -9.31800 -24.46800 1.000 12.93000 396 THR A O 1
ATOM 2829 N N . LYS A 1 350 ? -9.27400 -9.83600 -22.29400 1.000 11.26000 397 LYS A N 1
ATOM 2830 C CA . LYS A 1 350 ? -10.53700 -10.55400 -22.19100 1.000 12.35000 397 LYS A CA 1
ATOM 2831 C C . LYS A 1 350 ? -10.95700 -10.52000 -20.72900 1.000 14.57000 397 LYS A C 1
ATOM 2832 O O . LYS A 1 350 ? -10.16000 -10.14800 -19.86100 1.000 12.89000 397 LYS A O 1
ATOM 2838 N N . PRO A 1 351 ? -12.21700 -10.89000 -20.44600 1.000 21.32000 398 PRO A N 1
ATOM 2839 C CA . PRO A 1 351 ? -12.67700 -10.85000 -19.05600 1.000 21.12000 398 PRO A CA 1
ATOM 2840 C C . PRO A 1 351 ? -11.84700 -11.74100 -18.14800 1.000 16.44000 398 PRO A C 1
ATOM 2841 O O . PRO A 1 351 ? -11.32800 -12.76600 -18.59500 1.000 16.89000 398 PRO A O 1
ATOM 2845 N N . LEU A 1 352 ? -11.71800 -11.35100 -16.89100 1.000 18.33000 399 LEU A N 1
ATOM 2846 C CA . LEU A 1 352 ? -10.81800 -12.02800 -15.98400 1.000 19.26000 399 LEU A CA 1
ATOM 2847 C C . LEU A 1 352 ? -11.15100 -13.51700 -15.85700 1.000 16.18000 399 LEU A C 1
ATOM 2848 O O . LEU A 1 352 ? -10.26100 -14.35000 -15.86900 1.000 20.10000 399 LEU A O 1
ATOM 2853 N N . ASP A 1 353 ? -12.43300 -13.85300 -15.78900 1.000 23.18000 400 ASP A N 1
ATOM 2854 C CA . ASP A 1 353 ? -12.81500 -15.26200 -15.67600 1.000 22.12000 400 ASP A CA 1
ATOM 2855 C C . ASP A 1 353 ? -12.38400 -16.12300 -16.88300 1.000 20.10000 400 ASP A C 1
ATOM 2856 O O . ASP A 1 353 ? -12.04700 -17.29200 -16.71700 1.000 21.36000 400 ASP A O 1
ATOM 2861 N N . GLU A 1 354 ? -12.37600 -15.55000 -18.08900 1.000 20.43000 401 GLU A N 1
ATOM 2862 C CA . GLU A 1 354 ? -11.86500 -16.25600 -19.25700 1.000 17.39000 401 GLU A CA 1
ATOM 2863 C C . GLU A 1 354 ? -10.35600 -16.40100 -19.18000 1.000 17.55000 401 GLU A C 1
ATOM 2864 O O . GLU A 1 354 ? -9.79700 -17.40900 -19.59400 1.000 17.32000 401 GLU A O 1
ATOM 2870 N N . ILE A 1 355 ? -9.69200 -15.38900 -18.63100 1.000 16.29000 402 ILE A N 1
ATOM 2871 C CA . ILE A 1 355 ? -8.24500 -15.43500 -18.50100 1.000 15.65000 402 ILE A CA 1
ATOM 2872 C C . ILE A 1 355 ? -7.88700 -16.59600 -17.58900 1.000 15.10000 402 ILE A C 1
ATOM 2873 O O . ILE A 1 355 ? -6.99900 -17.39000 -17.89500 1.000 17.14000 402 ILE A O 1
ATOM 2878 N N . LEU A 1 356 ? -8.58900 -16.68500 -16.47500 1.000 15.36000 403 LEU A N 1
ATOM 2879 C CA . LEU A 1 356 ? -8.29600 -17.71400 -15.48200 1.000 20.69000 403 LEU A CA 1
ATOM 2880 C C . LEU A 1 356 ? -8.62300 -19.09000 -16.03600 1.000 26.86000 403 LEU A C 1
ATOM 2881 O O . LEU A 1 356 ? -7.89300 -20.04600 -15.79100 1.000 20.47000 403 LEU A O 1
ATOM 2886 N N . GLU A 1 357 ? -9.70800 -19.18900 -16.79600 1.000 21.27000 404 GLU A N 1
ATOM 2887 C CA . GLU A 1 357 ? -10.05600 -20.45900 -17.42600 1.000 22.47000 404 GLU A CA 1
ATOM 2888 C C . GLU A 1 357 ? -8.94900 -20.91100 -18.38000 1.000 26.16000 404 GLU A C 1
ATOM 2889 O O . GLU A 1 357 ? -8.56300 -22.07900 -18.37800 1.000 33.93000 404 GLU A O 1
ATOM 2895 N N . GLU A 1 358 ? -8.43100 -19.99200 -19.19000 1.000 19.14000 405 GLU A N 1
ATOM 2896 C CA . GLU A 1 358 ? -7.33300 -20.32400 -20.08700 1.000 18.54000 405 GLU A CA 1
ATOM 2897 C C . GLU A 1 358 ? -6.08100 -20.73900 -19.31900 1.000 29.96000 405 GLU A C 1
ATOM 2898 O O . GLU A 1 358 ? -5.35200 -21.63100 -19.75100 1.000 31.28000 405 GLU A O 1
ATOM 2904 N N . MET A 1 359 ? -5.82100 -20.08900 -18.19100 1.000 26.01000 406 MET A N 1
ATOM 2905 C CA . MET A 1 359 ? -4.64800 -20.42900 -17.38700 1.000 28.91000 406 MET A CA 1
ATOM 2906 C C . MET A 1 359 ? -4.77300 -21.82600 -16.77800 1.000 35.09000 406 MET A C 1
ATOM 2907 O O . MET A 1 359 ? -3.79800 -22.57100 -16.70900 1.000 38.09000 406 MET A O 1
ATOM 2912 N N . LYS A 1 360 ? -5.97800 -22.17100 -16.34000 1.000 28.44000 407 LYS A N 1
ATOM 2913 C CA . LYS A 1 360 ? -6.27900 -23.52000 -15.86300 1.000 42.75000 407 LYS A CA 1
ATOM 2914 C C . LYS A 1 360 ? -6.43700 -24.48900 -17.03300 1.000 38.12000 407 LYS A C 1
ATOM 2915 O O . LYS A 1 360 ? -5.48200 -24.77500 -17.75800 1.000 45.83000 407 LYS A O 1
ATOM 2921 N N . GLY A 1 372 ? -2.90800 -20.89000 -9.88600 1.000 36.51000 419 GLY A N 1
ATOM 2922 C CA . GLY A 1 372 ? -3.29700 -20.70600 -8.49500 1.000 32.87000 419 GLY A CA 1
ATOM 2923 C C . GLY A 1 372 ? -2.48100 -19.59900 -7.81500 1.000 17.37000 419 GLY A C 1
ATOM 2924 O O . GLY A 1 372 ? -3.00600 -18.82900 -7.00300 1.000 15.78000 419 GLY A O 1
ATOM 2925 N N . GLU A 1 373 ? -1.19800 -19.53900 -8.13800 1.000 14.41000 420 GLU A N 1
ATOM 2926 C CA . GLU A 1 373 ? -0.30300 -18.56300 -7.52800 1.000 14.16000 420 GLU A CA 1
ATOM 2927 C C . GLU A 1 373 ? -0.86600 -17.16000 -7.70400 1.000 13.20000 420 GLU A C 1
ATOM 2928 O O . GLU A 1 373 ? -1.26900 -16.78600 -8.80800 1.000 13.90000 420 GLU A O 1
ATOM 2930 N N . ASP A 1 374 ? -0.90200 -16.38100 -6.62900 1.000 11.70000 421 ASP A N 1
ATOM 2931 C CA . ASP A 1 374 ? -1.48600 -15.03900 -6.69300 1.000 14.71000 421 ASP A CA 1
ATOM 2932 C C . ASP A 1 374 ? -0.64600 -14.19500 -7.62700 1.000 9.75000 421 ASP A C 1
ATOM 2933 O O . ASP A 1 374 ? 0.54300 -14.44300 -7.80200 1.000 12.88000 421 ASP A O 1
ATOM 2938 N N . PHE A 1 375 ? -1.25500 -13.18400 -8.24000 1.000 9.48000 422 PHE A N 1
ATOM 2939 C CA . PHE A 1 375 ? -0.49800 -12.32200 -9.15100 1.000 8.19000 422 PHE A CA 1
ATOM 2940 C C . PHE A 1 375 ? 0.25900 -11.26400 -8.37200 1.000 8.20000 422 PHE A C 1
ATOM 2941 O O . PHE A 1 375 ? -0.28900 -10.66200 -7.45300 1.000 9.54000 422 PHE A O 1
ATOM 2949 N N . ILE A 1 376 ? 1.50500 -11.03200 -8.75800 1.000 6.32000 423 ILE A N 1
ATOM 2950 C CA . ILE A 1 376 ? 2.38300 -10.07300 -8.07600 1.000 9.02000 423 ILE A CA 1
ATOM 2951 C C . ILE A 1 376 ? 2.67000 -8.87900 -8.98000 1.000 6.22000 423 ILE A C 1
ATOM 2952 O O . ILE A 1 376 ? 2.91400 -9.04000 -10.16700 1.000 6.75000 423 ILE A O 1
ATOM 2957 N N . PHE A 1 377 ? 2.64900 -7.69100 -8.38600 1.000 6.61000 424 PHE A N 1
ATOM 2958 C CA . PHE A 1 377 ? 2.92200 -6.43000 -9.06300 1.000 5.93000 424 PHE A CA 1
ATOM 2959 C C . PHE A 1 377 ? 3.90600 -5.59500 -8.25200 1.000 6.98000 424 PHE A C 1
ATOM 2960 O O . PHE A 1 377 ? 3.82500 -5.53600 -7.03600 1.000 9.74000 424 PHE A O 1
ATOM 2968 N N . ASP A 1 378 ? 4.80300 -4.88700 -8.92100 1.000 5.86000 425 ASP A N 1
ATOM 2969 C CA . ASP A 1 378 ? 5.77700 -4.04300 -8.22100 1.000 7.28000 425 ASP A CA 1
ATOM 2970 C C . ASP A 1 378 ? 5.80400 -2.67000 -8.86500 1.000 7.30000 425 ASP A C 1
ATOM 2971 O O . ASP A 1 378 ? 5.49200 -2.52600 -10.04700 1.000 6.62000 425 ASP A O 1
ATOM 2976 N N . SER A 1 379 ? 6.20700 -1.67000 -8.09900 1.000 4.82000 426 SER A N 1
ATOM 2977 C CA . SER A 1 379 ? 6.38500 -0.32600 -8.62800 1.000 4.21000 426 SER A CA 1
ATOM 2978 C C . SER A 1 379 ? 7.44500 0.37900 -7.81100 1.000 4.12000 426 SER A C 1
ATOM 2979 O O . SER A 1 379 ? 7.57200 0.14100 -6.61100 1.000 5.02000 426 SER A O 1
ATOM 2982 N N . TRP A 1 380 ? 8.20700 1.26300 -8.44600 1.000 3.65000 427 TRP A N 1
ATOM 2983 C CA . TRP A 1 380 ? 9.23400 2.00500 -7.73400 1.000 3.03000 427 TRP A CA 1
ATOM 2984 C C . TRP A 1 380 ? 9.64800 3.20300 -8.55400 1.000 3.90000 427 TRP A C 1
ATOM 2985 O O . TRP A 1 380 ? 9.39900 3.24400 -9.76800 1.000 4.73000 427 TRP A O 1
ATOM 2996 N N . LEU A 1 381 ? 10.28800 4.17800 -7.91800 1.000 2.98000 428 LEU A N 1
ATOM 2997 C CA . LEU A 1 381 ? 10.95100 5.25100 -8.65600 1.000 3.17000 428 LEU A CA 1
ATOM 2998 C C . LEU A 1 381 ? 12.42800 4.95500 -8.72200 1.000 4.41000 428 LEU A C 1
ATOM 2999 O O . LEU A 1 381 ? 12.99600 4.40300 -7.76700 1.000 4.55000 428 LEU A O 1
ATOM 3004 N N . SER A 1 382 ? 13.06000 5.33900 -9.82500 1.000 3.84000 429 SER A N 1
ATOM 3005 C CA . SER A 1 382 ? 14.50400 5.19900 -9.96700 1.000 5.01000 429 SER A CA 1
ATOM 3006 C C . SER A 1 382 ? 15.07000 6.49000 -10.48800 1.000 6.12000 429 SER A C 1
ATOM 3007 O O . SER A 1 382 ? 14.34600 7.32100 -11.07500 1.000 6.06000 429 SER A O 1
ATOM 3010 N N . ASP A 1 383 ? 16.35300 6.68900 -10.25300 1.000 4.91000 430 ASP A N 1
ATOM 3011 C CA . ASP A 1 383 ? 17.05600 7.79700 -10.89100 1.000 4.77000 430 ASP A CA 1
ATOM 3012 C C . ASP A 1 383 ? 17.38300 7.44800 -12.34700 1.000 4.99000 430 ASP A C 1
ATOM 3013 O O . ASP A 1 383 ? 17.02500 6.38100 -12.86200 1.000 5.26000 430 ASP A O 1
ATOM 3018 N N . THR A 1 384 ? 18.08700 8.34700 -13.00800 1.000 5.23000 431 THR A N 1
ATOM 3019 C CA . THR A 1 384 ? 18.38100 8.16900 -14.40700 1.000 7.82000 431 THR A CA 1
ATOM 3020 C C . THR A 1 384 ? 19.27900 6.97100 -14.66500 1.000 6.05000 431 THR A C 1
ATOM 3021 O O . THR A 1 384 ? 19.28300 6.43200 -15.76800 1.000 9.23000 431 THR A O 1
ATOM 3025 N N . ASN A 1 385 ? 20.01500 6.53800 -13.65100 1.000 6.01000 432 ASN A N 1
ATOM 3026 C CA . ASN A 1 385 ? 20.86600 5.35900 -13.73900 1.000 5.93000 432 ASN A CA 1
ATOM 3027 C C . ASN A 1 385 ? 20.19100 4.08900 -13.21000 1.000 7.37000 432 ASN A C 1
ATOM 3028 O O . ASN A 1 385 ? 20.85600 3.11400 -12.89800 1.000 6.61000 432 ASN A O 1
ATOM 3033 N N . LYS A 1 386 ? 18.86000 4.10700 -13.13600 1.000 5.84000 433 LYS A N 1
ATOM 3034 C CA . LYS A 1 386 ? 18.06100 2.91700 -12.78500 1.000 4.98000 433 LYS A CA 1
ATOM 3035 C C . LYS A 1 386 ? 18.19600 2.49100 -11.31100 1.000 5.94000 433 LYS A C 1
ATOM 3036 O O . LYS A 1 386 ? 17.71600 1.42600 -10.92900 1.000 6.67000 433 LYS A O 1
ATOM 3042 N N . LYS A 1 387 ? 18.81000 3.33300 -10.49200 1.000 4.82000 434 LYS A N 1
ATOM 3043 C CA . LYS A 1 387 ? 18.98400 3.04500 -9.07800 1.000 5.51000 434 LYS A CA 1
ATOM 3044 C C . LYS A 1 387 ? 17.72400 3.46300 -8.31900 1.000 4.82000 434 LYS A C 1
ATOM 3045 O O . LYS A 1 387 ? 17.13800 4.52800 -8.56600 1.000 4.41000 434 LYS A O 1
ATOM 3051 N N . LEU A 1 388 ? 17.28900 2.58500 -7.42300 1.000 5.62000 435 LEU A N 1
ATOM 3052 C CA . LEU A 1 388 ? 16.07400 2.77000 -6.65200 1.000 4.36000 435 LEU A CA 1
ATOM 3053 C C . LEU A 1 388 ? 16.12600 3.97900 -5.74900 1.000 4.81000 435 LEU A C 1
ATOM 3054 O O . LEU A 1 388 ? 17.02700 4.09300 -4.90100 1.000 5.98000 435 LEU A O 1
ATOM 3059 N N . ILE A 1 389 ? 15.15700 4.87400 -5.86500 1.000 4.22000 436 ILE A N 1
ATOM 3060 C CA . ILE A 1 389 ? 15.03800 5.93600 -4.87500 1.000 4.14000 436 ILE A CA 1
ATOM 3061 C C . ILE A 1 389 ? 14.57700 5.28400 -3.57800 1.000 3.64000 436 ILE A C 1
ATOM 3062 O O . ILE A 1 389 ? 13.56100 4.60800 -3.53400 1.000 4.15000 436 ILE A O 1
ATOM 3067 N N . GLN A 1 390 ? 15.36700 5.44100 -2.52300 1.000 4.63000 437 GLN A N 1
ATOM 3068 C CA . GLN A 1 390 ? 15.13300 4.66800 -1.31500 1.000 5.46000 437 GLN A CA 1
ATOM 3069 C C . GLN A 1 390 ? 13.72900 4.84000 -0.73900 1.000 5.43000 437 GLN A C 1
ATOM 3070 O O . GLN A 1 390 ? 13.19300 5.94400 -0.68300 1.000 5.01000 437 GLN A O 1
ATOM 3076 N N . ASN A 1 391 ? 13.12900 3.70500 -0.38500 1.000 4.01000 438 ASN A N 1
ATOM 3077 C CA . ASN A 1 391 ? 11.81700 3.63100 0.25000 1.000 5.07000 438 ASN A CA 1
ATOM 3078 C C . ASN A 1 391 ? 10.68500 3.97200 -0.71900 1.000 6.27000 438 ASN A C 1
ATOM 3079 O O . ASN A 1 391 ? 9.60300 4.33500 -0.28100 1.000 8.18000 438 ASN A O 1
ATOM 3084 N N . THR A 1 392 ? 10.91200 3.86500 -2.03200 1.000 4.18000 439 THR A N 1
ATOM 3085 C CA . THR A 1 392 ? 9.83800 4.05800 -3.01200 1.000 5.00000 439 THR A CA 1
ATOM 3086 C C . THR A 1 392 ? 9.36700 2.76400 -3.63400 1.000 4.50000 439 THR A C 1
ATOM 3087 O O . THR A 1 392 ? 8.43400 2.78600 -4.41400 1.000 5.30000 439 THR A O 1
ATOM 3091 N N . TYR A 1 393 ? 9.99500 1.64600 -3.29600 1.000 5.40000 440 TYR A N 1
ATOM 3092 C CA . TYR A 1 393 ? 9.57700 0.36600 -3.84300 1.000 4.60000 440 TYR A CA 1
ATOM 3093 C C . TYR A 1 393 ? 8.35900 -0.15300 -3.09000 1.000 5.51000 440 TYR A C 1
ATOM 3094 O O . TYR A 1 393 ? 8.36100 -0.22400 -1.84400 1.000 7.79000 440 TYR A O 1
ATOM 3103 N N . GLY A 1 394 ? 7.33200 -0.52500 -3.83200 1.000 4.63000 441 GLY A N 1
ATOM 3104 C CA . GLY A 1 394 ? 6.19200 -1.20700 -3.26900 1.000 6.69000 441 GLY A CA 1
ATOM 3105 C C . GLY A 1 394 ? 5.90200 -2.46400 -4.06000 1.000 6.41000 441 GLY A C 1
ATOM 3106 O O . GLY A 1 394 ? 6.19000 -2.55700 -5.25800 1.000 6.62000 441 GLY A O 1
ATOM 3107 N N . THR A 1 395 ? 5.32900 -3.44000 -3.38200 1.000 8.35000 442 THR A N 1
ATOM 3108 C CA . THR A 1 395 ? 4.87700 -4.64400 -4.05200 1.000 7.47000 442 THR A CA 1
ATOM 3109 C C . THR A 1 395 ? 3.50900 -4.98500 -3.54700 1.000 7.24000 442 THR A C 1
ATOM 3110 O O . THR A 1 395 ? 3.19200 -4.75900 -2.37800 1.000 10.30000 442 THR A O 1
ATOM 3114 N N . GLY A 1 396 ? 2.68400 -5.50800 -4.43700 1.000 7.26000 443 GLY A N 1
ATOM 3115 C CA . GLY A 1 396 ? 1.31900 -5.82200 -4.09100 1.000 8.30000 443 GLY A CA 1
ATOM 3116 C C . GLY A 1 396 ? 0.90400 -7.06900 -4.82600 1.000 6.57000 443 GLY A C 1
ATOM 3117 O O . GLY A 1 396 ? 1.65100 -7.61400 -5.61800 1.000 6.42000 443 GLY A O 1
ATOM 3118 N N . TYR A 1 397 ? -0.29500 -7.53300 -4.51300 1.000 6.52000 444 TYR A N 1
ATOM 3119 C CA . TYR A 1 397 ? -0.75900 -8.78200 -5.06800 1.000 6.40000 444 TYR A CA 1
ATOM 3120 C C . TYR A 1 397 ? -2.22100 -8.65600 -5.47300 1.000 6.73000 444 TYR A C 1
ATOM 3121 O O . TYR A 1 397 ? -2.95300 -7.75100 -5.03400 1.000 7.02000 444 TYR A O 1
ATOM 3130 N N . TYR A 1 398 ? -2.63100 -9.58400 -6.33300 1.000 7.98000 445 TYR A N 1
ATOM 3131 C CA . TYR A 1 398 ? -4.04200 -9.78500 -6.63500 1.000 9.23000 445 TYR A CA 1
ATOM 3132 C C . TYR A 1 398 ? -4.33200 -11.26700 -6.42800 1.000 9.86000 445 TYR A C 1
ATOM 3133 O O . TYR A 1 398 ? -3.67000 -12.12700 -7.00900 1.000 11.43000 445 TYR A O 1
ATOM 3142 N N . TYR A 1 399 ? -5.30100 -11.55500 -5.55900 1.000 11.43000 446 TYR A N 1
ATOM 3143 C CA . TYR A 1 399 ? -5.59900 -12.91800 -5.11700 1.000 13.84000 446 TYR A CA 1
ATOM 3144 C C . TYR A 1 399 ? -6.16800 -13.78500 -6.22100 1.000 13.45000 446 TYR A C 1
ATOM 3145 O O . TYR A 1 399 ? -7.02400 -13.33600 -6.98700 1.000 16.87000 446 TYR A O 1
ATOM 3154 N N . LEU A 1 400 ? -5.68800 -15.02900 -6.27900 1.000 12.97000 447 LEU A N 1
ATOM 3155 C CA . LEU A 1 400 ? -6.21400 -16.06800 -7.17700 1.000 16.70000 447 LEU A CA 1
ATOM 3156 C C . LEU A 1 400 ? -6.54300 -17.31900 -6.36700 1.000 19.26000 447 LEU A C 1
ATOM 3157 O O . LEU A 1 400 ? -5.67600 -17.85900 -5.67500 1.000 17.01000 447 LEU A O 1
ATOM 3162 N N . GLN A 1 401 ? -7.78200 -17.79400 -6.46000 1.000 24.10000 448 GLN A N 1
ATOM 3163 C CA . GLN A 1 401 ? -8.21300 -18.95000 -5.66500 1.000 20.91000 448 GLN A CA 1
ATOM 3164 C C . GLN A 1 401 ? -7.49100 -20.21900 -6.09100 1.000 24.45000 448 GLN A C 1
ATOM 3165 O O . GLN A 1 401 ? -7.46300 -20.55100 -7.27200 1.000 25.46000 448 GLN A O 1
ATOM 3171 N N . ASP A 1 402 ? -6.91200 -20.92500 -5.12200 1.000 23.14000 449 ASP A N 1
ATOM 3172 C CA . ASP A 1 402 ? -6.17900 -22.15600 -5.39300 1.000 38.07000 449 ASP A CA 1
ATOM 3173 C C . ASP A 1 402 ? -7.15100 -23.29600 -5.68900 1.000 36.07000 449 ASP A C 1
ATOM 3174 O O . ASP A 1 402 ? -8.25800 -23.33100 -5.14300 1.000 34.85000 449 ASP A O 1
#

Solvent-accessible surface area: 16206 Å² total; per-residue (Å²): 99,124,18,12,0,6,15,58,166,30,53,101,59,30,146,8,145,42,32,40,6,0,0,3,3,2,45,21,130,39,1,42,44,132,49,38,114,27,50,53,3,53,5,63,0,6,0,5,2,23,76,70,20,68,73,45,20,23,9,0,20,0,4,0,12,107,49,0,0,97,33,10,128,96,0,48,0,35,9,54,77,68,70,78,62,75,95,20,71,4,76,56,40,95,48,112,127,81,136,83,33,16,13,5,71,9,34,0,4,38,94,46,108,0,0,0,6,10,88,68,41,85,52,14,8,34,0,34,90,0,38,0,25,2,106,77,52,0,47,88,0,24,177,125,18,15,78,96,64,19,134,24,33,17,3,14,23,4,0,0,0,0,0,79,121,36,114,46,67,2,1,21,27,2,33,10,2,5,11,0,56,16,97,79,40,98,29,92,112,129,28,85,58,2,168,36,24,36,102,37,1,31,24,6,17,4,35,2,70,44,16,81,38,117,40,103,0,169,94,41,50,0,39,0,19,80,36,0,0,0,7,0,30,0,21,0,0,0,54,119,74,4,9,17,78,114,51,13,131,25,66,34,0,66,0,14,1,45,0,14,117,79,0,1,85,34,3,56,33,5,20,0,0,18,1,85,5,53,55,94,42,4,54,27,51,14,105,45,5,92,53,33,15,112,20,73,15,29,98,156,158,80,64,87,66,41,0,33,14,56,36,41,36,149,61,0,37,122,13,2,42,2,7,63,67,18,26,58,3,2,5,2,6,0,0,0,31,6,58,56,51,28,103,87,0,47,128,95,60,150,35,41,5,0,42,0,7,0,5,0,2,7,62,102,167,74,0,0,66,66,0,31,2,20,0,4,12,45,7,130,106

Sequence (381 aa):
NYSASGNTTFQENPGYTKNYNFSDLQFNPKKAITGDVLQQGNTIDFEVYGKHNIIAASTANWEIRLQQLDERLAQYVEKIQVDPKKGVGNSRRTFVRINDSLGRPTNIWKVNYIRANDGLFAGAETTDTQTAPNGVITFEEKNLDEIFKKEEIGADNLKSDDRLMYRIYLVSHQDDDKIVPGIESTGYFLTDQDDFYNKLDVSENNSSDQFKHGSVNTKYEEANIQTKDGSGSTGANGAIIILDHKLTKEEKNFSYSSTSAKGTPWYANYKIIDERLVPYVSSGIQMHMVQQADKVAYNVAFEESSGKKVADLAIERREGHENYGMGSITDNDLTKLIDFANASPRPIVVRYVLQQLTKPLDEILEEMKGEDFIFDSWLSDTNKKLIQNTYGTGYYYLQD